Protein AF-A0A3D8T8I6-F1 (afdb_monomer_lite)

Secondary structure (DSSP, 8-state):
------------------THHHHHHHHHHHHHHHHHHHHHHT----HHHHHHHHHHHHHHHB-HHHHIIIIIHHHHHHHHHTTS---HHHHHHHHHHHHHHHHIIIIIIIIIIIS--SEE-HHHHHHHHHHHHTT-S--HHHHHHHHHHHHHHTTSTTSTT-GGG-HHIIIIIHHHBPP-TTTS-----HHHHH-HHHHHHHHTHHHHHHIIIIIHHHHHHHHHHS-HHHIIIIIIIIHHHHHHHHHHHHHTGGGTSSB-SS-SSSS--B-HHHHHHTTTTTBHHHHHHSTTSS-SS-STTS--HHHHHHHHHHHTTSEE------HHHHHHHHHHHHHHHHHHHHHHHHHHS-S-----S------PBPHHHHHHHHH---TTSPPP-EEEETTEEEE-TTTGGG-TT-HHHHHHHTTSB-HHHHTT-----------PPPP-------PPP----TTPPBEE---EEEEEETTEEEEE--S--HHHHHTTSSS------TT--------S--SS---

Sequence (519 aa):
MARTTTTTQSPPVNSTQPQSVAKQNQISLDASQGRRRRRRRRRSSNPIIHAISALFAILNSINYWNSFWVLAVPAFGFYLATSTPLLWPTAVFSVVYYFVTGLGITAGYHRLWAHRAYTATIPLRIYLAATSAGALQDSIRTWSSDHRAHHRFTDTLKDPYSVRKGLFYSHIGWLIFKQDASLKGRTSIADLDRDPVVMWQHNFYIPLALGMAYAFPALVAGAFWSDPLGGFIYAGILRVMLVQQATFCVNSLAHYLGAATFDDHRSPRDHVLTALLTLGEGYHNFHHEFPNDFRNAVDWWQYDPTKWAIQLWFWCGLVSEVKTFDQNVIERGRMQQEVKTLEGKERLLLGMQGGAVGSGAAAATETLWSWDEFQRATTLELATRPRRHLILVAGILYDVASFLAVHPGGESLLRSAVGKDATALFNGGLETTSHHPHSRPCPASKEAPAWPPLRAESGSAMRVTSVLVLGIEGPWLIVTLGADSAGARRILETFRVGVLRGGCEVEIWKEGYREEQSR

InterPro domains:
  IPR001199 Cytochrome b5-like heme/steroid binding domain [PF00173] (385-500)
  IPR001199 Cytochrome b5-like heme/steroid binding domain [PS50255] (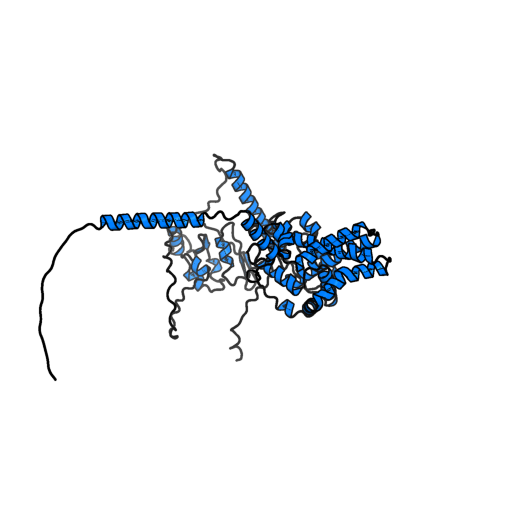366-439)
  IPR001199 Cytochrome b5-like heme/steroid binding domain [SM01117] (377-455)
  IPR005804 Fatty acid desaturase domain [PF00487] (88-309)
  IPR009160 Acyl-CoA desaturase, haem/steroid binding domain-containing [PIRSF000345] (14-515)
  IPR015876 Acyl-CoA desaturase [PR00075] (87-109)
  IPR015876 Acyl-CoA desaturase [PR00075] (110-130)
  IPR015876 Acyl-CoA desaturase [PR00075] (147-176)
  IPR015876 Acyl-CoA desaturase [PR00075] (205-223)
  IPR015876 Acyl-CoA desaturase [PR00075] (237-258)
  IPR015876 Acyl-CoA desaturase [PR00075] (280-294)
  IPR015876 Acyl-CoA desaturase [PTHR11351] (10-337)
  IPR015876 Acyl-CoA desaturase [cd03505] (88-323)
  IPR018506 Cytochrome b5, heme-binding site [PS00191] (403-410)
  IPR036400 Cytochrome b5-like heme/steroid binding domain superfamily [G3DSA:3.10.120.10] (361-448)
  IPR036400 Cytochrome b5-like heme/steroid binding domain superfamily [SSF55856] (368-434)

Radius of gyration: 34.55 Å; chains: 1; bounding box: 96×90×118 Å

Foldseek 3Di:
DDDDDDDDDDDDDDDDDDPPVVVVVVVVVVVVVVVVVVVVVPPPPPVVVVVVVVVVVVVVQFPVVLCCQQPVLLVVLVVVPVVADQDPVLQVLLVVLLVQLLLLCLQALAQCQLQVQWDFDPVVNLSSQLSVLLLVPAASLVSSFLVNQCLVQAQHQQRLQHCVVPQVSLLPVSSGGDDDPVSHDGDDRVVLVPDPSRVVCNVCSVVSNCCNQAVVQLCVCCVPPNRSVSSRSRSHRNSSNLSSNLQSCLSHVQQDDADLQQDDPGRGHADLVNCVSSQQSSLPNCCSFQVSQSHSPPDPPRGHVSSVVQVVCVVVVRIGPRDDDDPVVVVVSRVLVVVVVVVVVVVVVVVVVPDDDPPPPPPPCQPWDFLVNQLCLQPDPPVPDDRFQWAAAPLEIEGCVVVLPVPPVHNVLSSVRRSHHCNCVLLVDDPPPDPDDDDDDDDDDDDDDDDPPPPPPRPRTGGYWYKDFPDDDPNAGDTDTDDDDPRVVSNPPHDPHDDPTNSDDDPDDDDDPPDPPPD

Structure (mmCIF, N/CA/C/O backbone):
data_AF-A0A3D8T8I6-F1
#
_entry.id   AF-A0A3D8T8I6-F1
#
loop_
_atom_site.group_PDB
_atom_site.id
_atom_site.type_symbol
_atom_site.label_atom_id
_atom_site.label_alt_id
_atom_site.label_comp_id
_atom_site.label_asym_id
_atom_site.label_entity_id
_atom_site.label_seq_id
_atom_site.pdbx_PDB_ins_code
_atom_site.Cartn_x
_atom_site.Cartn_y
_atom_site.Cartn_z
_atom_site.occupancy
_atom_site.B_iso_or_equiv
_atom_site.auth_seq_id
_atom_site.auth_comp_id
_atom_site.auth_asym_id
_atom_site.auth_atom_id
_atom_site.pdbx_PDB_model_num
ATOM 1 N N . MET A 1 1 ? 48.242 14.360 88.359 1.00 40.28 1 MET A N 1
ATOM 2 C CA . MET A 1 1 ? 48.594 15.760 88.037 1.00 40.28 1 MET A CA 1
ATOM 3 C C . MET A 1 1 ? 47.315 16.577 88.038 1.00 40.28 1 MET A C 1
ATOM 5 O O . MET A 1 1 ? 46.392 16.243 87.312 1.00 40.28 1 MET A O 1
ATOM 9 N N . ALA A 1 2 ? 47.233 17.542 88.948 1.00 34.47 2 ALA A N 1
ATOM 10 C CA . ALA A 1 2 ? 46.045 18.326 89.269 1.00 34.47 2 ALA A CA 1
ATOM 11 C C . ALA A 1 2 ? 45.997 19.648 88.487 1.00 34.47 2 ALA A C 1
ATOM 13 O O . ALA A 1 2 ? 47.055 20.228 88.252 1.00 34.47 2 ALA A O 1
ATOM 14 N N . ARG A 1 3 ? 44.792 20.166 88.201 1.00 31.06 3 ARG A N 1
ATOM 15 C CA . ARG A 1 3 ? 44.321 21.490 88.669 1.00 31.06 3 ARG A CA 1
ATOM 16 C C . ARG A 1 3 ? 42.926 21.830 88.128 1.00 31.06 3 ARG A C 1
ATOM 18 O O . ARG A 1 3 ? 42.706 21.922 86.928 1.00 31.06 3 ARG A O 1
ATOM 25 N N . THR A 1 4 ? 42.021 22.058 89.068 1.00 38.38 4 THR A N 1
ATOM 26 C CA . THR A 1 4 ? 40.789 22.852 88.979 1.00 38.38 4 THR A CA 1
ATOM 27 C C . THR A 1 4 ? 41.097 24.349 88.912 1.00 38.38 4 THR A C 1
ATOM 29 O O . THR A 1 4 ? 41.974 24.795 89.648 1.00 38.38 4 THR A O 1
ATOM 32 N N . THR A 1 5 ? 40.301 25.125 88.166 1.00 34.34 5 THR A N 1
ATOM 33 C CA . THR A 1 5 ? 40.033 26.549 88.457 1.00 34.34 5 THR A CA 1
ATOM 34 C C . THR A 1 5 ? 38.671 27.006 87.920 1.00 34.34 5 THR A C 1
ATOM 36 O O . THR A 1 5 ? 38.161 26.505 86.923 1.00 34.34 5 THR A O 1
ATOM 39 N N . THR A 1 6 ? 38.120 27.951 88.669 1.00 32.12 6 THR A N 1
ATOM 40 C CA . THR A 1 6 ? 36.753 28.452 88.867 1.00 32.12 6 THR A CA 1
ATOM 41 C C . THR A 1 6 ? 36.301 29.602 87.940 1.00 32.12 6 THR A C 1
ATOM 43 O O . THR A 1 6 ? 37.110 30.438 87.560 1.00 32.12 6 THR A O 1
ATOM 46 N N . THR A 1 7 ? 34.984 29.628 87.668 1.00 35.06 7 THR A N 1
ATOM 47 C CA . THR A 1 7 ? 33.984 30.737 87.594 1.00 35.06 7 THR A CA 1
ATOM 48 C C . THR A 1 7 ? 34.314 32.142 87.049 1.00 35.06 7 THR A C 1
ATOM 50 O O . THR A 1 7 ? 35.260 32.773 87.501 1.00 35.06 7 THR A O 1
ATOM 53 N N . THR A 1 8 ? 33.388 32.730 86.259 1.00 31.36 8 THR A N 1
ATOM 54 C CA . THR A 1 8 ? 32.711 34.041 86.523 1.00 31.36 8 THR A CA 1
ATOM 55 C C . THR A 1 8 ? 31.649 34.413 85.458 1.00 31.36 8 THR A C 1
ATOM 57 O O . THR A 1 8 ? 31.780 34.070 84.288 1.00 31.36 8 THR A O 1
ATOM 60 N N . GLN A 1 9 ? 30.576 35.098 85.887 1.00 33.06 9 GLN A N 1
ATOM 61 C CA . GLN A 1 9 ? 29.439 35.634 85.104 1.00 33.06 9 GLN A CA 1
ATOM 62 C C . GLN A 1 9 ? 29.486 37.178 84.988 1.00 33.06 9 GLN A C 1
ATOM 64 O O . GLN A 1 9 ? 30.075 37.810 85.867 1.00 33.06 9 GLN A O 1
ATOM 69 N N . SER A 1 10 ? 28.703 37.732 84.030 1.00 28.83 10 SER A N 1
ATOM 70 C CA . SER A 1 10 ? 28.000 39.063 83.963 1.00 28.83 10 SER A CA 1
ATOM 71 C C . SER A 1 10 ? 28.462 39.998 82.816 1.00 28.83 10 SER A C 1
ATOM 73 O O . SER A 1 10 ? 29.632 39.896 82.456 1.00 28.83 10 SER A O 1
ATOM 75 N N . PRO A 1 11 ? 27.684 41.005 82.315 1.00 36.84 11 PRO A N 1
ATOM 76 C CA . PRO A 1 11 ? 26.223 41.291 82.296 1.00 36.84 11 PRO A CA 1
ATOM 77 C C . PRO A 1 11 ? 25.692 41.710 80.867 1.00 36.84 11 PRO A C 1
ATOM 79 O O . PRO A 1 11 ? 26.451 41.624 79.901 1.00 36.84 11 PRO A O 1
ATOM 82 N N . PRO A 1 12 ? 24.416 42.146 80.667 1.00 46.88 12 PRO A N 1
ATOM 83 C CA . PRO A 1 12 ? 23.836 42.419 79.339 1.00 46.88 12 PRO A CA 1
ATOM 84 C C . PRO A 1 12 ? 23.865 43.909 78.931 1.00 46.88 12 PRO A C 1
ATOM 86 O O . PRO A 1 12 ? 23.781 44.788 79.785 1.00 46.88 12 PRO A O 1
ATOM 89 N N . VAL A 1 13 ? 23.893 44.204 77.620 1.00 35.56 13 VAL A N 1
ATOM 90 C CA . VAL A 1 13 ? 23.642 45.553 77.064 1.00 35.56 13 VAL A CA 1
ATOM 91 C C . VAL A 1 13 ? 22.739 45.460 75.831 1.00 35.56 13 VAL A C 1
ATOM 93 O O . VAL A 1 13 ? 22.994 44.706 74.896 1.00 35.56 13 VAL A O 1
ATOM 96 N N . ASN A 1 14 ? 21.670 46.250 75.869 1.00 39.16 14 ASN A N 1
ATOM 97 C CA . ASN A 1 14 ? 20.649 46.426 74.846 1.00 39.16 14 ASN A CA 1
ATOM 98 C C . ASN A 1 14 ? 21.012 47.654 73.985 1.00 39.16 14 ASN A C 1
ATOM 100 O O . ASN A 1 14 ? 21.316 48.705 74.550 1.00 39.16 14 ASN A O 1
ATOM 104 N N . SER A 1 15 ? 20.951 47.571 72.652 1.00 35.56 15 SER A N 1
ATOM 105 C CA . SER A 1 15 ? 20.891 48.767 71.796 1.00 35.56 15 SER A CA 1
ATOM 106 C C . SER A 1 15 ? 20.096 48.515 70.510 1.00 35.56 15 SER A C 1
ATOM 108 O O . SER A 1 15 ? 20.325 47.590 69.733 1.00 35.56 15 SER A O 1
ATOM 110 N N . THR A 1 16 ? 19.083 49.351 70.333 1.00 40.75 16 THR A N 1
ATOM 111 C CA . THR A 1 16 ? 18.060 49.336 69.291 1.00 40.75 16 THR A CA 1
ATOM 112 C C . THR A 1 16 ? 18.470 50.151 68.055 1.00 40.75 16 THR A C 1
ATOM 114 O O . THR A 1 16 ? 18.638 51.359 68.165 1.00 40.75 16 THR A O 1
ATOM 117 N N . GLN A 1 17 ? 18.464 49.481 66.888 1.00 44.31 17 GLN A N 1
ATOM 118 C CA . GLN A 1 17 ? 18.209 49.972 65.509 1.00 44.31 17 GLN A CA 1
ATOM 119 C C . GLN A 1 17 ? 19.208 50.936 64.800 1.00 44.31 17 GLN A C 1
ATOM 121 O O . GLN A 1 17 ? 19.934 51.659 65.468 1.00 44.31 17 GLN A O 1
ATOM 126 N N . PRO A 1 18 ? 19.248 50.973 63.433 1.00 48.03 18 PRO A N 1
ATOM 127 C CA . PRO A 1 18 ? 18.190 50.539 62.509 1.00 48.03 18 PRO A CA 1
ATOM 128 C C . PRO A 1 18 ? 18.607 49.562 61.391 1.00 48.03 18 PRO A C 1
ATOM 130 O O . PRO A 1 18 ? 19.446 49.832 60.535 1.00 48.03 18 PRO A O 1
ATOM 133 N N . GLN A 1 19 ? 17.861 48.458 61.305 1.00 48.19 19 GLN A N 1
ATOM 134 C CA . GLN A 1 19 ? 17.847 47.501 60.190 1.00 48.19 19 GLN A CA 1
ATOM 135 C C . GLN A 1 19 ? 17.279 48.079 58.867 1.00 48.19 19 GLN A C 1
ATOM 137 O O . GLN A 1 19 ? 17.161 47.350 57.880 1.00 48.19 19 GLN A O 1
ATOM 142 N N . SER A 1 20 ? 16.905 49.365 58.813 1.00 48.91 20 SER A N 1
ATOM 143 C CA . SER A 1 20 ? 16.263 49.972 57.636 1.00 48.91 20 SER A CA 1
ATOM 144 C C . SER A 1 20 ? 17.251 50.269 56.503 1.00 48.91 20 SER A C 1
ATOM 146 O O . SER A 1 20 ? 16.959 49.964 55.349 1.00 48.91 20 SER A O 1
ATOM 148 N N . VAL A 1 21 ? 18.455 50.761 56.817 1.00 53.03 21 VAL A N 1
ATOM 149 C CA . VAL A 1 21 ? 19.464 51.136 55.805 1.00 53.03 21 VAL A CA 1
ATOM 150 C C . VAL A 1 21 ? 20.045 49.901 55.105 1.00 53.03 21 VAL A C 1
ATOM 152 O O . VAL A 1 21 ? 20.231 49.895 53.888 1.00 53.03 21 VAL A O 1
ATOM 155 N N . ALA A 1 22 ? 20.251 48.810 55.851 1.00 52.19 22 ALA A N 1
ATOM 156 C CA . ALA A 1 22 ? 20.720 47.539 55.298 1.00 52.19 22 ALA A CA 1
ATOM 157 C C . ALA A 1 22 ? 19.695 46.919 54.331 1.00 52.19 22 ALA A C 1
ATOM 159 O O . ALA A 1 22 ? 20.060 46.490 53.237 1.00 52.19 22 ALA A O 1
ATOM 160 N N . LYS A 1 23 ? 18.397 46.957 54.674 1.00 53.53 23 LYS A N 1
ATOM 161 C CA . LYS A 1 23 ? 17.322 46.492 53.779 1.00 53.53 23 LYS A CA 1
ATOM 162 C C . LYS A 1 23 ? 17.248 47.309 52.488 1.00 53.53 23 LYS A C 1
ATOM 164 O O . LYS A 1 23 ? 17.035 46.739 51.421 1.00 53.53 23 LYS A O 1
ATOM 169 N N . GLN A 1 24 ? 17.456 48.621 52.560 1.00 52.88 24 GLN A N 1
ATOM 170 C CA . GLN A 1 24 ? 17.339 49.504 51.397 1.00 52.88 24 GLN A CA 1
ATOM 171 C C . GLN A 1 24 ? 18.499 49.327 50.402 1.00 52.88 24 GLN A C 1
ATOM 173 O O . GLN A 1 24 ? 18.279 49.338 49.188 1.00 52.88 24 GLN A O 1
ATOM 178 N N . ASN A 1 25 ? 19.709 49.053 50.900 1.00 53.03 25 ASN A N 1
ATOM 179 C CA . ASN A 1 25 ? 20.867 48.717 50.066 1.00 53.03 25 ASN A CA 1
ATOM 180 C C . ASN A 1 25 ? 20.773 47.312 49.442 1.00 53.03 25 ASN A C 1
ATOM 182 O O . ASN A 1 25 ? 21.217 47.112 48.312 1.00 53.03 25 ASN A O 1
ATOM 186 N N . GLN A 1 26 ? 20.145 46.348 50.124 1.00 54.44 26 GLN A N 1
ATOM 187 C CA . GLN A 1 26 ? 19.911 45.010 49.567 1.00 54.44 26 GLN A CA 1
ATOM 188 C C . GLN A 1 26 ? 18.931 45.054 48.378 1.00 54.44 26 GLN A C 1
ATOM 190 O O . GLN A 1 26 ? 19.182 44.459 47.330 1.00 54.44 26 GLN A O 1
ATOM 195 N N . ILE A 1 27 ? 17.844 45.826 48.509 1.00 58.34 27 ILE A N 1
ATOM 196 C CA . ILE A 1 27 ? 16.801 45.962 47.478 1.00 58.34 27 ILE A CA 1
ATOM 197 C C . ILE A 1 27 ? 17.345 46.643 46.209 1.00 58.34 27 ILE A C 1
ATOM 199 O O . ILE A 1 27 ? 16.988 46.259 45.091 1.00 58.34 27 ILE A O 1
ATOM 203 N N . SER A 1 28 ? 18.234 47.632 46.346 1.00 58.03 28 SER A N 1
ATOM 204 C CA . SER A 1 28 ? 18.832 48.328 45.198 1.00 58.03 28 SER A CA 1
ATOM 205 C C . SER A 1 28 ? 19.835 47.448 44.434 1.00 58.03 28 SER A C 1
ATOM 207 O O . SER A 1 28 ? 19.855 47.458 43.195 1.00 58.03 28 SER A O 1
ATOM 209 N N . LEU A 1 29 ? 20.601 46.615 45.146 1.00 58.72 29 LEU A N 1
ATOM 210 C CA . LEU A 1 29 ? 21.497 45.617 44.560 1.00 58.72 29 LEU A CA 1
ATOM 211 C C . LEU A 1 29 ? 20.718 44.536 43.798 1.00 58.72 29 LEU A C 1
ATOM 213 O O . LEU A 1 29 ? 21.044 44.282 42.633 1.00 58.72 29 LEU A O 1
ATOM 217 N N . ASP A 1 30 ? 19.645 43.990 44.371 1.00 60.34 30 ASP A N 1
ATOM 218 C CA . ASP A 1 30 ? 18.788 43.000 43.701 1.00 60.34 30 ASP A CA 1
ATOM 219 C C . ASP A 1 30 ? 18.071 43.576 42.472 1.00 60.34 30 ASP A C 1
ATOM 221 O O . ASP A 1 30 ? 17.995 42.929 41.421 1.00 60.34 30 ASP A O 1
ATOM 225 N N . ALA A 1 31 ? 17.630 44.836 42.530 1.00 61.06 31 ALA A N 1
ATOM 226 C CA . ALA A 1 31 ? 17.058 45.526 41.375 1.00 61.06 31 ALA A CA 1
ATOM 227 C C . ALA A 1 31 ? 18.090 45.730 40.246 1.00 61.06 31 ALA A C 1
ATOM 229 O O . ALA A 1 31 ? 17.765 45.588 39.059 1.00 61.06 31 ALA A O 1
ATOM 230 N N . SER A 1 32 ? 19.352 46.016 40.588 1.00 58.69 32 SER A N 1
ATOM 231 C CA . SER A 1 32 ? 20.445 46.179 39.619 1.00 58.69 32 SER A CA 1
ATOM 232 C C . SER A 1 32 ? 20.858 44.847 38.970 1.00 58.69 32 SER A C 1
ATOM 234 O O . SER A 1 32 ? 21.059 44.779 37.749 1.00 58.69 32 SER A O 1
ATOM 236 N N . GLN A 1 33 ? 20.891 43.760 39.749 1.00 58.41 33 GLN A N 1
ATOM 237 C CA . GLN A 1 33 ? 21.169 42.408 39.267 1.00 58.41 33 GLN A CA 1
ATOM 238 C C . GLN A 1 33 ? 20.006 41.860 38.431 1.00 58.41 33 GLN A C 1
ATOM 240 O O . GLN A 1 33 ? 20.235 41.266 37.373 1.00 58.41 33 GLN A O 1
ATOM 245 N N . GLY A 1 34 ? 18.761 42.145 38.820 1.00 56.84 34 GLY A N 1
ATOM 246 C CA . GLY A 1 34 ? 17.554 41.849 38.048 1.00 56.84 34 GLY A CA 1
ATOM 247 C C . GLY A 1 34 ? 17.509 42.595 36.710 1.00 56.84 34 GLY A C 1
ATOM 248 O O . GLY A 1 34 ? 17.195 41.998 35.677 1.00 56.84 34 GLY A O 1
ATOM 249 N N . ARG A 1 35 ? 17.918 43.874 36.678 1.00 57.19 35 ARG A N 1
ATOM 250 C CA . ARG A 1 35 ? 18.072 44.652 35.432 1.00 57.19 35 ARG A CA 1
ATOM 251 C C . ARG A 1 35 ? 19.208 44.129 34.550 1.00 57.19 35 ARG A C 1
ATOM 253 O O . ARG A 1 35 ? 19.023 44.054 33.336 1.00 57.19 35 ARG A O 1
ATOM 260 N N . ARG A 1 36 ? 20.343 43.700 35.119 1.00 55.16 36 ARG A N 1
ATOM 261 C CA . ARG A 1 36 ? 21.435 43.041 34.370 1.00 55.16 36 ARG A CA 1
ATOM 262 C C . ARG A 1 36 ? 21.017 41.674 33.813 1.00 55.16 36 ARG A C 1
ATOM 264 O O . ARG A 1 36 ? 21.312 41.389 32.654 1.00 55.16 36 ARG A O 1
ATOM 271 N N . ARG A 1 37 ? 20.267 40.864 34.572 1.00 54.06 37 ARG A N 1
ATOM 272 C CA . ARG A 1 37 ? 19.689 39.585 34.109 1.00 54.06 37 ARG A CA 1
ATOM 273 C C . ARG A 1 37 ? 18.637 39.789 33.011 1.00 54.06 37 ARG A C 1
ATOM 275 O O . ARG A 1 37 ? 18.672 39.081 32.006 1.00 54.06 37 ARG A O 1
ATOM 282 N N . ARG A 1 38 ? 17.769 40.804 33.130 1.00 51.03 38 ARG A N 1
ATOM 283 C CA . ARG A 1 38 ? 16.817 41.197 32.070 1.00 51.03 38 ARG A CA 1
ATOM 284 C C . ARG A 1 38 ? 17.514 41.751 30.821 1.00 51.03 38 ARG A C 1
ATOM 286 O O . ARG A 1 38 ? 17.100 41.414 29.717 1.00 51.03 38 ARG A O 1
ATOM 293 N N . ARG A 1 39 ? 18.603 42.521 30.959 1.00 49.53 39 ARG A N 1
ATOM 294 C CA . ARG A 1 39 ? 19.440 42.964 29.823 1.00 49.53 39 ARG A CA 1
ATOM 295 C C . ARG A 1 39 ? 20.178 41.804 29.144 1.00 49.53 39 ARG A C 1
ATOM 297 O O . ARG A 1 39 ? 20.254 41.796 27.924 1.00 49.53 39 ARG A O 1
ATOM 304 N N . ARG A 1 40 ? 20.646 40.794 29.892 1.00 49.00 40 ARG A N 1
ATOM 305 C CA . ARG A 1 40 ? 21.247 39.569 29.319 1.00 49.00 40 ARG A CA 1
ATOM 306 C C . ARG A 1 40 ? 20.234 38.695 28.569 1.00 49.00 40 ARG A C 1
ATOM 308 O O . ARG A 1 40 ? 20.597 38.129 27.547 1.00 49.00 40 ARG A O 1
ATOM 315 N N . ARG A 1 41 ? 18.975 38.624 29.024 1.00 49.16 41 ARG A N 1
ATOM 316 C CA . ARG A 1 41 ? 17.875 37.946 28.299 1.00 49.16 41 ARG A CA 1
ATOM 317 C C . ARG A 1 41 ? 17.360 38.725 27.081 1.00 49.16 41 ARG A C 1
ATOM 319 O O . ARG A 1 41 ? 16.771 38.123 26.198 1.00 49.16 41 ARG A O 1
ATOM 326 N N . ARG A 1 42 ? 17.625 40.034 27.003 1.00 46.72 42 ARG A N 1
ATOM 327 C CA . ARG A 1 42 ? 17.423 40.883 25.814 1.00 46.72 42 ARG A CA 1
ATOM 328 C C . ARG A 1 42 ? 18.682 40.982 24.937 1.00 46.72 42 ARG A C 1
ATOM 330 O O . ARG A 1 42 ? 18.867 41.975 24.236 1.00 46.72 42 ARG A O 1
ATOM 337 N N . ARG A 1 43 ? 19.565 39.974 24.946 1.00 54.09 43 ARG A N 1
ATOM 338 C CA . ARG A 1 43 ? 20.483 39.791 23.815 1.00 54.09 43 ARG A CA 1
ATOM 339 C C . ARG A 1 43 ? 19.605 39.436 22.623 1.00 54.09 43 ARG A C 1
ATOM 341 O O . ARG A 1 43 ? 19.065 38.339 22.584 1.00 54.09 43 ARG A O 1
ATOM 348 N N . SER A 1 44 ? 19.426 40.415 21.737 1.00 53.22 44 SER A N 1
ATOM 349 C CA . SER A 1 44 ? 18.961 40.255 20.361 1.00 53.22 44 SER A CA 1
ATOM 350 C C . SER A 1 44 ? 19.489 38.929 19.821 1.00 53.22 44 SER A C 1
ATOM 352 O O . SER A 1 44 ? 20.674 38.790 19.513 1.00 53.22 44 SER A O 1
ATOM 354 N N . SER A 1 45 ? 18.640 37.909 19.832 1.00 65.06 45 SER A N 1
ATOM 355 C CA . SER A 1 45 ? 18.953 36.661 19.176 1.00 65.06 45 SER A CA 1
ATOM 356 C C . SER A 1 45 ? 18.792 36.956 17.699 1.00 65.06 45 SER A C 1
ATOM 358 O O . SER A 1 45 ? 17.668 37.148 17.235 1.00 65.06 45 SER A O 1
ATOM 360 N N . ASN A 1 46 ? 19.924 37.129 17.019 1.00 79.06 46 ASN A N 1
ATOM 361 C CA . ASN A 1 46 ? 19.965 37.553 15.631 1.00 79.06 46 ASN A CA 1
ATOM 362 C C . ASN A 1 46 ? 19.005 36.660 14.820 1.00 79.06 46 ASN A C 1
ATOM 364 O O . ASN A 1 46 ? 19.201 35.441 14.818 1.00 79.06 46 ASN A O 1
ATOM 368 N N . PRO A 1 47 ? 17.959 37.217 14.182 1.00 83.94 47 PRO A N 1
ATOM 369 C CA . PRO A 1 47 ? 16.966 36.425 13.458 1.00 83.94 47 PRO A CA 1
ATOM 370 C C . PRO A 1 47 ? 17.614 35.555 12.376 1.00 83.94 47 PRO A C 1
ATOM 372 O O . PRO A 1 47 ? 17.136 34.458 12.109 1.00 83.94 47 PRO A O 1
ATOM 375 N N . ILE A 1 48 ? 18.761 35.986 11.840 1.00 83.88 48 ILE A N 1
ATOM 376 C CA . ILE A 1 48 ? 19.573 35.212 10.898 1.00 83.88 48 ILE A CA 1
ATOM 377 C C . ILE A 1 48 ? 20.127 33.941 11.559 1.00 83.88 48 ILE A C 1
ATOM 379 O O . ILE A 1 48 ? 20.056 32.870 10.971 1.00 83.88 48 ILE A O 1
ATOM 383 N N . ILE A 1 49 ? 20.623 34.018 12.799 1.00 84.19 49 ILE A N 1
ATOM 384 C CA . ILE A 1 49 ? 21.140 32.844 13.527 1.00 84.19 49 ILE A CA 1
ATOM 385 C C . ILE A 1 49 ? 20.010 31.847 13.811 1.00 84.19 49 ILE A C 1
ATOM 387 O O . ILE A 1 49 ? 20.220 30.641 13.693 1.00 84.19 49 ILE A O 1
ATOM 391 N N . HIS A 1 50 ? 18.807 32.328 14.137 1.00 84.12 50 HIS A N 1
ATOM 392 C CA . HIS A 1 50 ? 17.631 31.467 14.304 1.00 84.12 50 HIS A CA 1
ATOM 393 C C . HIS A 1 50 ? 17.196 30.816 12.998 1.00 84.12 50 HIS A C 1
ATOM 395 O O . HIS A 1 50 ? 16.956 29.615 12.985 1.00 84.12 50 HIS A O 1
ATOM 401 N N . ALA A 1 51 ? 17.146 31.575 11.902 1.00 84.75 51 ALA A N 1
ATOM 402 C CA . ALA A 1 51 ? 16.812 31.045 10.583 1.00 84.75 51 ALA A CA 1
ATOM 403 C C . ALA A 1 51 ? 17.823 29.981 10.130 1.00 84.75 51 ALA A C 1
ATOM 405 O O . ALA A 1 51 ? 17.428 28.909 9.682 1.00 84.75 51 ALA A O 1
ATOM 406 N N . ILE A 1 52 ? 19.121 30.234 10.326 1.00 88.75 52 ILE A N 1
ATOM 407 C CA . ILE A 1 52 ? 20.189 29.269 10.043 1.00 88.75 52 ILE A CA 1
ATOM 408 C C . ILE A 1 52 ? 20.034 28.026 10.927 1.00 88.75 52 ILE A C 1
ATOM 410 O O . ILE A 1 52 ? 20.084 26.910 10.421 1.00 88.75 52 ILE A O 1
ATOM 414 N N . SER A 1 53 ? 19.793 28.193 12.230 1.00 89.00 53 SER A N 1
ATOM 415 C CA . SER A 1 53 ? 19.623 27.067 13.160 1.00 89.00 53 SER A CA 1
ATOM 416 C C . SER A 1 53 ? 18.384 26.229 12.834 1.00 89.00 53 SER A C 1
ATOM 418 O O . SER A 1 53 ? 18.440 25.003 12.884 1.00 89.00 53 SER A O 1
ATOM 420 N N . ALA A 1 54 ? 17.280 26.878 12.454 1.00 87.00 54 ALA A N 1
ATOM 421 C CA . ALA A 1 54 ? 16.064 26.217 11.999 1.00 87.00 54 ALA A CA 1
ATOM 422 C C . ALA A 1 54 ? 16.301 25.453 10.690 1.00 87.00 54 ALA A C 1
ATOM 424 O O . ALA A 1 54 ? 15.898 24.299 10.579 1.00 87.00 54 ALA A O 1
ATOM 425 N N . LEU A 1 55 ? 17.017 26.050 9.731 1.00 89.62 55 LEU A N 1
ATOM 426 C CA . LEU A 1 55 ? 17.394 25.383 8.486 1.00 89.62 55 LEU A CA 1
ATOM 427 C C . LEU A 1 55 ? 18.278 24.158 8.754 1.00 89.62 55 LEU A C 1
ATOM 429 O O . LEU A 1 55 ? 17.986 23.080 8.246 1.00 89.62 55 LEU A O 1
ATOM 433 N N . PHE A 1 56 ? 19.307 24.283 9.597 1.00 91.88 56 PHE A N 1
ATOM 434 C CA . PHE A 1 56 ? 20.144 23.149 10.000 1.00 91.88 56 PHE A CA 1
ATOM 435 C C . PHE A 1 56 ? 19.334 22.048 10.691 1.00 91.88 56 PHE A C 1
ATOM 437 O O . PHE A 1 56 ? 19.547 20.871 10.410 1.00 91.88 56 PHE A O 1
ATOM 444 N N . ALA A 1 57 ? 18.388 22.405 11.564 1.00 89.50 57 ALA A N 1
ATOM 445 C CA . ALA A 1 57 ? 17.511 21.434 12.213 1.00 89.50 57 ALA A CA 1
ATOM 446 C C . ALA A 1 57 ? 16.637 20.685 11.192 1.00 89.50 57 ALA A C 1
ATOM 448 O O . ALA A 1 57 ? 16.552 19.458 11.248 1.00 89.50 57 ALA A O 1
ATOM 449 N N . ILE A 1 58 ? 16.056 21.400 10.222 1.00 89.56 58 ILE A N 1
ATOM 450 C CA . ILE A 1 58 ? 15.273 20.801 9.135 1.00 89.56 58 ILE A CA 1
ATOM 451 C C . ILE A 1 58 ? 16.155 19.864 8.305 1.00 89.56 58 ILE A C 1
ATOM 453 O O . ILE A 1 58 ? 15.813 18.695 8.155 1.00 89.56 58 ILE A O 1
ATOM 457 N N . LEU A 1 59 ? 17.317 20.321 7.835 1.00 91.81 59 LEU A N 1
ATOM 458 C CA . LEU A 1 59 ? 18.232 19.508 7.026 1.00 91.81 59 LEU A CA 1
ATOM 459 C C . LEU A 1 59 ? 18.715 18.253 7.766 1.00 91.81 59 LEU A C 1
ATOM 461 O O . LEU A 1 59 ? 18.831 17.186 7.165 1.00 91.81 59 LEU A O 1
ATOM 465 N N . ASN A 1 60 ? 18.952 18.345 9.075 1.00 93.44 60 ASN A N 1
ATOM 466 C CA . ASN A 1 60 ? 19.341 17.195 9.891 1.00 93.44 60 ASN A CA 1
ATOM 467 C C . ASN A 1 60 ? 18.187 16.209 10.125 1.00 93.44 60 ASN A C 1
ATOM 469 O O . ASN A 1 60 ? 18.438 15.012 10.317 1.00 93.44 60 ASN A O 1
ATOM 473 N N . SER A 1 61 ? 16.941 16.690 10.088 1.00 92.94 61 SER A N 1
ATOM 474 C CA . SER A 1 61 ? 15.742 15.860 10.221 1.00 92.94 61 SER A CA 1
ATOM 475 C C . SER A 1 61 ? 15.428 15.040 8.967 1.00 92.94 61 SER A C 1
ATOM 477 O O . SER A 1 61 ? 14.679 14.074 9.064 1.00 92.94 61 SER A O 1
ATOM 479 N N . ILE A 1 62 ? 16.012 15.365 7.809 1.00 95.88 62 ILE A N 1
ATOM 480 C CA . ILE A 1 62 ? 15.745 14.656 6.552 1.00 95.88 62 ILE A CA 1
ATOM 481 C C . ILE A 1 62 ? 16.405 13.270 6.558 1.00 95.88 62 ILE A C 1
ATOM 483 O O . ILE A 1 62 ? 17.588 13.098 6.867 1.00 95.88 62 ILE A O 1
ATOM 487 N N . ASN A 1 63 ? 15.629 12.262 6.179 1.00 95.94 63 ASN A N 1
ATOM 488 C CA . ASN A 1 63 ? 16.093 10.945 5.787 1.00 95.94 63 ASN A CA 1
ATOM 489 C C . ASN A 1 63 ? 16.466 10.976 4.298 1.00 95.94 63 ASN A C 1
ATOM 491 O O . ASN A 1 63 ? 15.626 10.763 3.421 1.00 95.94 63 ASN A O 1
ATOM 495 N N . TYR A 1 64 ? 17.737 11.263 4.015 1.00 95.44 64 TYR A N 1
ATOM 496 C CA . TYR A 1 64 ? 18.243 11.403 2.646 1.00 95.44 64 TYR A CA 1
ATOM 497 C C . TYR A 1 64 ? 18.112 10.122 1.820 1.00 95.44 64 TYR A C 1
ATOM 499 O O . TYR A 1 64 ? 17.866 10.208 0.621 1.00 95.44 64 TYR A O 1
ATOM 507 N N . TRP A 1 65 ? 18.224 8.949 2.450 1.00 94.19 65 TRP A N 1
ATOM 508 C CA . TRP A 1 65 ? 18.091 7.669 1.755 1.00 94.19 65 TRP A CA 1
ATOM 509 C C . TRP A 1 65 ? 16.678 7.482 1.203 1.00 94.19 65 TRP A C 1
ATOM 511 O O . TRP A 1 65 ? 16.498 7.294 0.003 1.00 94.19 65 TRP A O 1
ATOM 521 N N . ASN A 1 66 ? 15.664 7.623 2.057 1.00 94.56 66 ASN A N 1
ATOM 522 C CA . ASN A 1 66 ? 14.273 7.517 1.622 1.00 94.56 66 ASN A CA 1
ATOM 523 C C . ASN A 1 66 ? 13.911 8.642 0.648 1.00 94.56 66 ASN A C 1
ATOM 525 O O . ASN A 1 66 ? 13.273 8.389 -0.370 1.00 94.56 66 ASN A O 1
ATOM 529 N N . SER A 1 67 ? 14.371 9.868 0.922 1.00 95.50 67 SER A N 1
ATOM 530 C CA . SER A 1 67 ? 14.121 11.035 0.067 1.00 95.50 67 SER A CA 1
ATOM 531 C C . SER A 1 67 ? 14.682 10.851 -1.345 1.00 95.50 67 SER A C 1
ATOM 533 O O . SER A 1 67 ? 14.032 11.231 -2.314 1.00 95.50 67 SER A O 1
ATOM 535 N N . PHE A 1 68 ? 15.859 10.233 -1.486 1.00 95.50 68 PHE A N 1
ATOM 536 C CA . PHE A 1 68 ? 16.430 9.904 -2.790 1.00 95.50 68 PHE A CA 1
ATOM 537 C C . PHE A 1 68 ? 15.494 8.992 -3.596 1.00 95.50 68 PHE A C 1
ATOM 539 O O . PHE A 1 68 ? 15.162 9.305 -4.739 1.00 95.50 68 PHE A O 1
ATOM 546 N N . TRP A 1 69 ? 15.006 7.909 -2.988 1.00 94.75 69 TRP A N 1
ATOM 547 C CA . TRP A 1 69 ? 14.144 6.948 -3.677 1.00 94.75 69 TRP A CA 1
ATOM 548 C C . TRP A 1 69 ? 12.754 7.496 -4.012 1.00 94.75 69 TRP A C 1
ATOM 550 O O . TRP A 1 69 ? 12.250 7.207 -5.092 1.00 94.75 69 TRP A O 1
ATOM 560 N N . VAL A 1 70 ? 12.141 8.299 -3.135 1.00 95.81 70 VAL A N 1
ATOM 561 C CA . VAL A 1 70 ? 10.759 8.782 -3.341 1.00 95.81 70 VAL A CA 1
ATOM 562 C C . VAL A 1 70 ? 10.663 10.124 -4.070 1.00 95.81 70 VAL A C 1
ATOM 564 O O . VAL A 1 70 ? 9.590 10.458 -4.563 1.00 95.81 70 VAL A O 1
ATOM 567 N N . LEU A 1 71 ? 11.756 10.896 -4.158 1.00 96.44 71 LEU A N 1
ATOM 568 C CA . LEU A 1 71 ? 11.780 12.199 -4.844 1.00 96.44 71 LEU A CA 1
ATOM 569 C C . LEU A 1 71 ? 12.759 12.226 -6.021 1.00 96.44 71 LEU A C 1
ATOM 571 O O . LEU A 1 71 ? 12.364 12.548 -7.141 1.00 96.44 71 LEU A O 1
ATOM 575 N N . ALA A 1 72 ? 14.032 11.891 -5.789 1.00 97.06 72 ALA A N 1
ATOM 576 C CA . ALA A 1 72 ? 15.073 12.066 -6.803 1.00 97.06 72 ALA A CA 1
ATOM 577 C C . ALA A 1 72 ? 14.937 11.064 -7.959 1.00 97.06 72 ALA A C 1
ATOM 579 O O . ALA A 1 72 ? 15.041 11.457 -9.119 1.00 97.06 72 ALA A O 1
ATOM 580 N N . VAL A 1 73 ? 14.653 9.791 -7.662 1.00 97.69 73 VAL A N 1
ATOM 581 C CA . VAL A 1 73 ? 14.471 8.757 -8.695 1.00 97.69 73 VAL A CA 1
ATOM 582 C C . VAL A 1 73 ? 13.270 9.062 -9.605 1.00 97.69 73 VAL A C 1
ATOM 584 O O . VAL A 1 73 ? 13.460 9.067 -10.822 1.00 97.69 73 VAL A O 1
ATOM 587 N N . PRO A 1 74 ? 12.072 9.412 -9.094 1.00 97.69 74 PRO A N 1
ATOM 588 C CA . PRO A 1 74 ? 10.973 9.846 -9.954 1.00 97.69 74 PRO A CA 1
ATOM 589 C C . PRO A 1 74 ? 11.280 11.100 -10.775 1.00 97.69 74 PRO A C 1
ATOM 591 O O . PRO A 1 74 ? 10.966 11.133 -11.963 1.00 97.69 74 PRO A O 1
ATOM 594 N N . ALA A 1 75 ? 11.927 12.111 -10.181 1.00 98.19 75 ALA A N 1
ATOM 595 C CA . ALA A 1 75 ? 12.329 13.319 -10.904 1.00 98.19 75 ALA A CA 1
ATOM 596 C C . ALA A 1 75 ? 13.281 12.991 -12.067 1.00 98.19 75 ALA A C 1
ATOM 598 O O . ALA A 1 75 ? 13.128 13.518 -13.169 1.00 98.19 75 ALA A O 1
ATOM 599 N N . PHE A 1 76 ? 14.215 12.064 -11.846 1.00 97.94 76 PHE A N 1
ATOM 600 C CA . PHE A 1 76 ? 15.089 11.551 -12.894 1.00 97.94 76 PHE A CA 1
ATOM 601 C C . PHE A 1 76 ? 14.313 10.775 -13.968 1.00 97.94 76 PHE A C 1
ATOM 603 O O . PHE A 1 76 ? 14.570 10.960 -15.154 1.00 97.94 76 PHE A O 1
ATOM 610 N N . GLY A 1 77 ? 13.312 9.977 -13.586 1.00 98.06 77 GLY A N 1
ATOM 611 C CA . GLY A 1 77 ? 12.407 9.314 -14.529 1.00 98.06 77 GLY A CA 1
ATOM 612 C C . GLY A 1 77 ? 11.664 10.295 -15.438 1.00 98.06 77 GLY A C 1
ATOM 613 O O . GLY A 1 77 ? 11.637 10.099 -16.651 1.00 98.06 77 GLY A O 1
ATOM 614 N N . PHE A 1 78 ? 11.122 11.384 -14.880 1.00 98.31 78 PHE A N 1
ATOM 615 C CA . PHE A 1 78 ? 10.487 12.444 -15.671 1.00 98.31 78 PHE A CA 1
ATOM 616 C C . PHE A 1 78 ? 11.473 13.127 -16.618 1.00 98.31 78 PHE A C 1
ATOM 618 O O . PHE A 1 78 ? 11.140 13.355 -17.778 1.00 98.31 78 PHE A O 1
ATOM 625 N N . TYR A 1 79 ? 12.692 13.411 -16.151 1.00 98.31 79 TYR A N 1
ATOM 626 C CA . TYR A 1 79 ? 13.749 13.958 -16.999 1.00 98.31 79 TYR A CA 1
ATOM 627 C C . TYR A 1 79 ? 14.058 13.032 -18.186 1.00 98.31 79 TYR A C 1
ATOM 629 O O . TYR A 1 79 ? 14.034 13.482 -19.330 1.00 98.31 79 TYR A O 1
ATOM 637 N N . LEU A 1 80 ? 14.261 11.732 -17.949 1.00 98.12 80 LEU A N 1
ATOM 638 C CA . LEU A 1 80 ? 14.524 10.761 -19.018 1.00 98.12 80 LEU A CA 1
ATOM 639 C C . LEU A 1 80 ? 13.345 10.610 -19.993 1.00 98.12 80 LEU A C 1
ATOM 641 O O . LEU A 1 80 ? 13.555 10.440 -21.197 1.00 98.12 80 LEU A O 1
ATOM 645 N N . ALA A 1 81 ? 12.111 10.718 -19.496 1.00 97.75 81 ALA A N 1
ATOM 646 C CA . ALA A 1 81 ? 10.901 10.654 -20.313 1.00 97.75 81 ALA A CA 1
ATOM 647 C C . ALA A 1 81 ? 10.767 11.825 -21.303 1.00 97.75 81 ALA A C 1
ATOM 649 O O . ALA A 1 81 ? 10.034 11.701 -22.278 1.00 97.75 81 ALA A O 1
ATOM 650 N N . THR A 1 82 ? 11.482 12.943 -21.109 1.00 97.50 82 THR A N 1
ATOM 651 C CA . THR A 1 82 ? 11.489 14.050 -22.089 1.00 97.50 82 THR A CA 1
ATOM 652 C C . THR A 1 82 ? 12.196 13.692 -23.395 1.00 97.50 82 THR A C 1
ATOM 654 O O . THR A 1 82 ? 11.911 14.288 -24.429 1.00 97.50 82 THR A O 1
ATOM 657 N N . SER A 1 83 ? 13.125 12.732 -23.346 1.00 96.88 83 SER A N 1
ATOM 658 C CA . SER A 1 83 ? 13.983 12.342 -24.474 1.00 96.88 83 SER A CA 1
ATOM 659 C C . SER A 1 83 ? 13.772 10.892 -24.917 1.00 96.88 83 SER A C 1
ATOM 661 O O . SER A 1 83 ? 14.394 10.449 -25.879 1.00 96.88 83 SER A O 1
ATOM 663 N N . THR A 1 84 ? 12.903 10.147 -24.231 1.00 97.31 84 THR A N 1
ATOM 664 C CA . THR A 1 84 ? 12.556 8.762 -24.571 1.00 97.31 84 THR A CA 1
ATOM 665 C C . THR A 1 84 ? 11.106 8.734 -25.043 1.00 97.31 84 THR A C 1
ATOM 667 O O . THR A 1 84 ? 10.249 9.200 -24.303 1.00 97.31 84 THR A O 1
ATOM 670 N N . PRO A 1 85 ? 10.785 8.232 -26.244 1.00 96.75 85 PRO A N 1
ATOM 671 C CA . PRO A 1 85 ? 9.400 8.130 -26.687 1.00 96.75 85 PRO A CA 1
ATOM 672 C C . PRO A 1 85 ? 8.661 7.009 -25.943 1.00 96.75 85 PRO A C 1
ATOM 674 O O . PRO A 1 85 ? 9.198 5.922 -25.740 1.00 96.75 85 PRO A O 1
ATOM 677 N N . LEU A 1 86 ? 7.396 7.247 -25.588 1.00 97.88 86 LEU A N 1
ATOM 678 C CA . LEU A 1 86 ? 6.520 6.214 -25.038 1.00 97.88 86 LEU A CA 1
ATOM 679 C C . LEU A 1 86 ? 5.919 5.380 -26.174 1.00 97.88 86 LEU A C 1
ATOM 681 O O . LEU A 1 86 ? 4.977 5.816 -26.839 1.00 97.88 86 LEU A O 1
ATOM 685 N N . LEU A 1 87 ? 6.435 4.169 -26.382 1.00 98.38 87 LEU A N 1
ATOM 686 C CA . LEU A 1 87 ? 5.823 3.226 -27.317 1.00 98.38 87 LEU A CA 1
ATOM 687 C C . LEU A 1 87 ? 4.505 2.677 -26.759 1.00 98.38 87 LEU A C 1
ATOM 689 O O . LEU A 1 87 ? 4.367 2.433 -25.559 1.00 98.38 87 LEU A O 1
ATOM 693 N N . TRP A 1 88 ? 3.540 2.424 -27.645 1.00 98.31 88 TRP A N 1
ATOM 694 C CA . TRP A 1 88 ? 2.218 1.925 -27.255 1.00 98.31 88 TRP A CA 1
ATOM 695 C C . TRP A 1 88 ? 2.252 0.600 -26.461 1.00 98.31 88 TRP A C 1
ATOM 697 O O . TRP A 1 88 ? 1.613 0.543 -25.408 1.00 98.31 88 TRP A O 1
ATOM 707 N N . PRO A 1 89 ? 3.025 -0.439 -26.855 1.00 98.50 89 PRO A N 1
ATOM 708 C CA . PRO A 1 89 ? 3.146 -1.666 -26.061 1.00 98.50 89 PRO A CA 1
ATOM 709 C C . PRO A 1 89 ? 3.696 -1.410 -24.651 1.00 98.50 89 PRO A C 1
ATOM 711 O O . PRO A 1 89 ? 3.172 -1.949 -23.678 1.00 98.50 89 PRO A O 1
ATOM 714 N N . THR A 1 90 ? 4.690 -0.525 -24.525 1.00 98.62 90 THR A N 1
ATOM 715 C CA . THR A 1 90 ? 5.260 -0.104 -23.236 1.00 98.62 90 THR A CA 1
ATOM 716 C C . THR A 1 90 ? 4.228 0.626 -22.382 1.00 98.62 90 THR A C 1
ATOM 718 O O . THR A 1 90 ? 4.159 0.383 -21.178 1.00 98.62 90 THR A O 1
ATOM 721 N N . ALA A 1 91 ? 3.392 1.480 -22.978 1.00 98.56 91 ALA A N 1
ATOM 722 C CA . ALA A 1 91 ? 2.316 2.169 -22.270 1.00 98.56 91 ALA A CA 1
ATOM 723 C C . ALA A 1 91 ? 1.300 1.179 -21.686 1.00 98.56 91 ALA A C 1
ATOM 725 O O . ALA A 1 91 ? 1.020 1.215 -20.487 1.00 98.56 91 ALA A O 1
ATOM 726 N N . VAL A 1 92 ? 0.809 0.248 -22.510 1.00 98.62 92 VAL A N 1
ATOM 727 C CA . VAL A 1 92 ? -0.131 -0.797 -22.077 1.00 98.62 92 VAL A CA 1
ATOM 728 C C . VAL A 1 92 ? 0.495 -1.664 -20.986 1.00 98.62 92 VAL A C 1
ATOM 730 O O . VAL A 1 92 ? -0.115 -1.877 -19.937 1.00 98.62 92 VAL A O 1
ATOM 733 N N . PHE A 1 93 ? 1.737 -2.108 -21.185 1.00 98.75 93 PHE A N 1
ATOM 734 C CA . PHE A 1 93 ? 2.460 -2.899 -20.196 1.00 98.75 93 PHE A CA 1
ATOM 735 C C . PHE A 1 93 ? 2.667 -2.141 -18.878 1.00 98.75 93 PHE A C 1
ATOM 737 O O . PHE A 1 93 ? 2.477 -2.723 -17.814 1.00 98.75 93 PHE A O 1
ATOM 744 N N . SER A 1 94 ? 2.970 -0.841 -18.921 1.00 98.56 94 SER A N 1
ATOM 745 C CA . SER A 1 94 ? 3.112 -0.004 -17.720 1.00 98.56 94 SER A CA 1
ATOM 746 C C . SER A 1 94 ? 1.822 0.034 -16.899 1.00 98.56 94 SER A C 1
ATOM 748 O O . SER A 1 94 ? 1.872 -0.089 -15.677 1.00 98.56 94 SER A O 1
ATOM 750 N N . VAL A 1 95 ? 0.667 0.154 -17.562 1.00 98.44 95 VAL A N 1
ATOM 751 C CA . VAL A 1 95 ? -0.650 0.146 -16.905 1.00 98.44 95 VAL A CA 1
ATOM 752 C C . VAL A 1 95 ? -0.968 -1.230 -16.325 1.00 98.44 95 VAL A C 1
ATOM 754 O O . VAL A 1 95 ? -1.349 -1.331 -15.163 1.00 98.44 95 VAL A O 1
ATOM 757 N N . VAL A 1 96 ? -0.769 -2.310 -17.082 1.00 98.50 96 VAL A N 1
ATOM 758 C CA . VAL A 1 96 ? -0.991 -3.671 -16.565 1.00 98.50 96 VAL A CA 1
ATOM 759 C C . VAL A 1 96 ? -0.087 -3.939 -15.360 1.00 98.50 96 VAL A C 1
ATOM 761 O O . VAL A 1 96 ? -0.546 -4.426 -14.327 1.00 98.50 96 VAL A O 1
ATOM 764 N N . TYR A 1 97 ? 1.189 -3.563 -15.450 1.00 98.62 97 TYR A N 1
ATOM 765 C CA . TYR A 1 97 ? 2.157 -3.794 -14.386 1.00 98.62 97 TYR A CA 1
ATOM 766 C C . TYR A 1 97 ? 1.927 -2.900 -13.154 1.00 98.62 97 TYR A C 1
ATOM 768 O O . TYR A 1 97 ? 2.210 -3.316 -12.028 1.00 98.62 97 TYR A O 1
ATOM 776 N N . TYR A 1 98 ? 1.333 -1.713 -13.333 1.00 98.62 98 TYR A N 1
ATOM 777 C CA . TYR A 1 98 ? 0.787 -0.902 -12.240 1.00 98.62 98 TYR A CA 1
ATOM 778 C C . TYR A 1 98 ? -0.254 -1.689 -11.434 1.00 98.62 98 TYR A C 1
ATOM 780 O O . TYR A 1 98 ? -0.108 -1.813 -10.221 1.00 98.62 98 TYR A O 1
ATOM 788 N N . PHE A 1 99 ? -1.250 -2.293 -12.093 1.00 98.12 99 PHE A N 1
ATOM 789 C CA . PHE A 1 99 ? -2.262 -3.095 -11.395 1.00 98.12 99 PHE A CA 1
ATOM 790 C C . PHE A 1 99 ? -1.674 -4.361 -10.768 1.00 98.12 99 PHE A C 1
ATOM 792 O O . PHE A 1 99 ? -2.053 -4.706 -9.655 1.00 98.12 99 PHE A O 1
ATOM 799 N N . VAL A 1 100 ? -0.723 -5.030 -11.425 1.00 98.38 100 VAL A N 1
ATOM 800 C CA . VAL A 1 100 ? -0.053 -6.224 -10.875 1.00 98.38 100 VAL A CA 1
ATOM 801 C C . VAL A 1 100 ? 0.685 -5.903 -9.574 1.00 98.38 100 VAL A C 1
ATOM 803 O O . VAL A 1 100 ? 0.492 -6.583 -8.569 1.00 98.38 100 VAL A O 1
ATOM 806 N N . THR A 1 101 ? 1.508 -4.854 -9.570 1.00 98.38 101 THR A N 1
ATOM 807 C CA . THR A 1 101 ? 2.274 -4.447 -8.378 1.00 98.38 101 THR A CA 1
ATOM 808 C C . THR A 1 101 ? 1.381 -3.819 -7.302 1.00 98.38 101 THR A C 1
ATOM 810 O O . THR A 1 101 ? 1.590 -4.070 -6.116 1.00 98.38 101 THR A O 1
ATOM 813 N N . GLY A 1 102 ? 0.335 -3.087 -7.699 1.00 98.12 102 GLY A N 1
ATOM 814 C CA . GLY A 1 102 ? -0.703 -2.583 -6.799 1.00 98.12 102 GLY A CA 1
ATOM 815 C C . GLY A 1 102 ? -1.480 -3.702 -6.098 1.00 98.12 102 GLY A C 1
ATOM 816 O O . GLY A 1 102 ? -1.586 -3.683 -4.876 1.00 98.12 102 GLY A O 1
ATOM 817 N N . LEU A 1 103 ? -1.925 -4.727 -6.837 1.00 97.75 103 LEU A N 1
ATOM 818 C CA . LEU A 1 103 ? -2.534 -5.941 -6.273 1.00 97.75 103 LEU A CA 1
ATOM 819 C C . LEU A 1 103 ? -1.557 -6.722 -5.389 1.00 97.75 103 LEU A C 1
ATOM 821 O O . LEU A 1 103 ? -1.972 -7.321 -4.401 1.00 97.75 103 LEU A O 1
ATOM 825 N N . GLY A 1 104 ? -0.259 -6.696 -5.697 1.00 98.25 104 GLY A N 1
ATOM 826 C CA . GLY A 1 104 ? 0.769 -7.208 -4.793 1.00 98.25 104 GLY A CA 1
ATOM 827 C C . GLY A 1 104 ? 0.697 -6.535 -3.417 1.00 98.25 104 GLY A C 1
ATOM 828 O O . GLY A 1 104 ? 0.748 -7.215 -2.388 1.00 98.25 104 GLY A O 1
ATOM 829 N N . ILE A 1 105 ? 0.545 -5.211 -3.361 1.00 98.56 105 ILE A N 1
ATOM 830 C CA . ILE A 1 105 ? 0.394 -4.494 -2.088 1.00 98.56 105 ILE A CA 1
ATOM 831 C C . ILE A 1 105 ? -0.945 -4.831 -1.422 1.00 98.56 105 ILE A C 1
ATOM 833 O O . ILE A 1 105 ? -0.956 -5.291 -0.282 1.00 98.56 105 ILE A O 1
ATOM 837 N N . THR A 1 106 ? -2.065 -4.657 -2.121 1.00 98.44 106 THR A N 1
ATOM 838 C CA . THR A 1 106 ? -3.401 -4.771 -1.517 1.00 98.44 106 THR A CA 1
ATOM 839 C C . THR A 1 106 ? -3.791 -6.217 -1.194 1.00 98.44 106 THR A C 1
ATOM 841 O O . THR A 1 106 ? -4.253 -6.516 -0.095 1.00 98.44 106 THR A O 1
ATOM 844 N N . ALA A 1 107 ? -3.570 -7.167 -2.103 1.00 98.44 107 ALA A N 1
ATOM 845 C CA . ALA A 1 107 ? -3.888 -8.568 -1.841 1.00 98.44 107 ALA A CA 1
ATOM 846 C C . ALA A 1 107 ? -2.823 -9.232 -0.963 1.00 98.44 107 ALA A C 1
ATOM 848 O O . ALA A 1 107 ? -3.166 -10.021 -0.084 1.00 98.44 107 ALA A O 1
ATOM 849 N N . GLY A 1 108 ? -1.545 -8.938 -1.211 1.00 98.44 108 GLY A N 1
ATOM 850 C CA . GLY A 1 108 ? -0.413 -9.542 -0.515 1.00 98.44 108 GLY A CA 1
ATOM 851 C C . GLY A 1 108 ? -0.105 -8.856 0.811 1.00 98.44 108 GLY A C 1
ATOM 852 O O . GLY A 1 108 ? -0.502 -9.328 1.875 1.00 98.44 108 GLY A O 1
ATOM 853 N N . TYR A 1 109 ? 0.656 -7.762 0.761 1.00 98.56 109 TYR A N 1
ATOM 854 C CA . TYR A 1 109 ? 1.164 -7.081 1.965 1.00 98.56 109 TYR A CA 1
ATOM 855 C C . TYR A 1 109 ? 0.050 -6.767 2.962 1.00 98.56 109 TYR A C 1
ATOM 857 O O . TYR A 1 109 ? 0.172 -7.061 4.150 1.00 98.56 109 TYR A O 1
ATOM 865 N N . HIS A 1 110 ? -1.051 -6.225 2.458 1.00 98.69 110 HIS A N 1
ATOM 866 C CA . HIS A 1 110 ? -2.166 -5.756 3.256 1.00 98.69 110 HIS A CA 1
ATOM 867 C C . HIS A 1 110 ? -3.072 -6.894 3.743 1.00 98.69 110 HIS A C 1
ATOM 869 O O . HIS A 1 110 ? -3.022 -7.272 4.915 1.00 98.69 110 HIS A O 1
ATOM 875 N N . ARG A 1 111 ? -3.876 -7.487 2.858 1.00 98.50 111 ARG A N 1
ATOM 876 C CA . ARG A 1 111 ? -4.930 -8.430 3.270 1.00 98.50 111 ARG A CA 1
ATOM 877 C C . ARG A 1 111 ? -4.389 -9.795 3.703 1.00 98.50 111 ARG A C 1
ATOM 879 O O . ARG A 1 111 ? -4.868 -10.350 4.691 1.00 98.50 111 ARG A O 1
ATOM 886 N N . LEU A 1 112 ? -3.381 -10.333 3.013 1.00 98.50 112 LEU A N 1
ATOM 887 C CA . LEU A 1 112 ? -2.808 -11.645 3.335 1.00 98.50 112 LEU A CA 1
ATOM 888 C C . LEU A 1 112 ? -1.890 -11.592 4.561 1.00 98.50 112 LEU A C 1
ATOM 890 O O . LEU A 1 112 ? -2.116 -12.329 5.518 1.00 98.50 112 LEU A O 1
ATOM 894 N N . TRP A 1 113 ? -0.863 -10.739 4.555 1.00 98.38 113 TRP A N 1
ATOM 895 C CA . TRP A 1 113 ? 0.159 -10.759 5.611 1.00 98.38 113 TRP A CA 1
ATOM 896 C C . TRP A 1 113 ? -0.144 -9.826 6.782 1.00 98.38 113 TRP A C 1
ATOM 898 O O . TRP A 1 113 ? -0.008 -10.250 7.932 1.00 98.38 113 TRP A O 1
ATOM 908 N N . ALA A 1 114 ? -0.585 -8.586 6.554 1.00 97.12 114 ALA A N 1
ATOM 909 C CA . ALA A 1 114 ? -0.862 -7.681 7.668 1.00 97.12 114 ALA A CA 1
ATOM 910 C C . ALA A 1 114 ? -2.135 -8.074 8.436 1.00 97.12 114 ALA A C 1
ATOM 912 O O . ALA A 1 114 ? -2.082 -8.120 9.668 1.00 97.12 114 ALA A O 1
ATOM 913 N N . HIS A 1 115 ? -3.214 -8.434 7.728 1.00 96.25 115 HIS A N 1
ATOM 914 C CA . HIS A 1 115 ? -4.529 -8.731 8.322 1.00 96.25 115 HIS A CA 1
ATOM 915 C C . HIS A 1 115 ? -4.914 -10.206 8.401 1.00 96.25 115 HIS A C 1
ATOM 917 O O . HIS A 1 115 ? -5.858 -10.555 9.111 1.00 96.25 115 HIS A O 1
ATOM 923 N N . ARG A 1 116 ? -4.192 -11.101 7.716 1.00 95.38 116 ARG A N 1
ATOM 924 C CA . ARG A 1 116 ? -4.503 -12.543 7.712 1.00 95.38 116 ARG A CA 1
ATOM 925 C C . ARG A 1 116 ? -5.966 -12.799 7.316 1.00 95.38 116 ARG A C 1
ATOM 927 O O . ARG A 1 116 ? -6.636 -13.627 7.939 1.00 95.38 116 ARG A O 1
ATOM 934 N N . ALA A 1 117 ? -6.467 -12.060 6.326 1.00 95.06 117 ALA A N 1
ATOM 935 C CA . ALA A 1 117 ? -7.858 -12.110 5.877 1.00 95.06 117 ALA A CA 1
ATOM 936 C C . ALA A 1 117 ? -8.174 -13.363 5.042 1.00 95.06 117 ALA A C 1
ATOM 938 O O . ALA A 1 117 ? -9.337 -13.701 4.846 1.00 95.06 117 ALA A O 1
ATOM 939 N N . TYR A 1 118 ? -7.150 -14.058 4.547 1.00 97.81 118 TYR A N 1
ATOM 940 C CA . TYR A 1 118 ? -7.270 -15.326 3.833 1.00 97.81 118 TYR A CA 1
ATOM 941 C C . TYR A 1 118 ? -5.952 -16.108 3.900 1.00 97.81 118 TYR A C 1
ATOM 943 O O . TYR A 1 118 ? -4.921 -15.565 4.308 1.00 97.81 118 TYR A O 1
ATOM 951 N N . THR A 1 119 ? -5.970 -17.374 3.482 1.00 97.62 119 THR A N 1
ATOM 952 C CA . THR A 1 119 ? -4.768 -18.190 3.269 1.00 97.62 119 THR A CA 1
ATOM 953 C C . THR A 1 119 ? -4.541 -18.452 1.784 1.00 97.62 119 THR A C 1
ATOM 955 O O . THR A 1 119 ? -5.478 -18.501 0.993 1.00 97.62 119 THR A O 1
ATOM 958 N N . ALA A 1 120 ? -3.278 -18.572 1.376 1.00 98.44 120 ALA A N 1
ATOM 959 C CA . ALA A 1 120 ? -2.892 -18.706 -0.026 1.00 98.44 120 ALA A CA 1
ATOM 960 C C . ALA A 1 120 ? -1.893 -19.846 -0.230 1.00 98.44 120 ALA A C 1
ATOM 962 O O . ALA A 1 120 ? -1.035 -20.113 0.618 1.00 98.44 120 ALA A O 1
ATOM 963 N N . THR A 1 121 ? -1.970 -20.482 -1.396 1.00 98.56 121 THR A N 1
ATOM 964 C CA . THR A 1 121 ? -0.991 -21.483 -1.833 1.00 98.56 121 THR A CA 1
ATOM 965 C C . THR A 1 121 ? 0.411 -20.876 -1.959 1.00 98.56 121 THR A C 1
ATOM 967 O O . THR A 1 121 ? 0.579 -19.677 -2.191 1.00 98.56 121 THR A O 1
ATOM 970 N N . ILE A 1 122 ? 1.450 -21.706 -1.823 1.00 98.44 122 ILE A N 1
ATOM 971 C CA . ILE A 1 122 ? 2.851 -21.255 -1.906 1.00 98.44 122 ILE A CA 1
ATOM 972 C C . ILE A 1 122 ? 3.155 -20.520 -3.229 1.00 98.44 122 ILE A C 1
ATOM 974 O O . ILE A 1 122 ? 3.754 -19.446 -3.156 1.00 98.44 122 ILE A O 1
ATOM 978 N N . PRO A 1 123 ? 2.727 -20.998 -4.419 1.00 98.38 123 PRO A N 1
ATOM 979 C CA . PRO A 1 123 ? 2.979 -20.282 -5.671 1.00 98.38 123 PRO A CA 1
ATOM 980 C C . PRO A 1 123 ? 2.376 -18.874 -5.686 1.00 98.38 123 PRO A C 1
ATOM 982 O O . PRO A 1 123 ? 3.059 -17.921 -6.060 1.00 98.38 123 PRO A O 1
ATOM 985 N N . LEU A 1 124 ? 1.131 -18.721 -5.215 1.00 98.62 124 LEU A N 1
ATOM 986 C CA . LEU A 1 124 ? 0.484 -17.412 -5.131 1.00 98.62 124 LEU A CA 1
ATOM 987 C C . LEU A 1 124 ? 1.207 -16.497 -4.133 1.00 98.62 124 LEU A C 1
ATOM 989 O O . LEU A 1 124 ? 1.419 -15.322 -4.420 1.00 98.62 124 LEU A O 1
ATOM 993 N N . ARG A 1 125 ? 1.658 -17.034 -2.994 1.00 98.75 125 ARG A N 1
ATOM 994 C CA . ARG A 1 125 ? 2.443 -16.283 -2.001 1.00 98.75 125 ARG A CA 1
ATOM 995 C C . ARG A 1 125 ? 3.768 -15.783 -2.564 1.00 98.75 125 ARG A C 1
ATOM 997 O O . ARG A 1 125 ? 4.117 -14.635 -2.318 1.00 98.75 125 ARG A O 1
ATOM 1004 N N . ILE A 1 126 ? 4.485 -16.602 -3.333 1.00 98.69 126 ILE A N 1
ATOM 1005 C CA . ILE A 1 126 ? 5.738 -16.195 -3.991 1.00 98.69 126 ILE A CA 1
ATOM 1006 C C . ILE A 1 126 ? 5.465 -15.115 -5.045 1.00 98.69 126 ILE A C 1
ATOM 1008 O O . ILE A 1 126 ? 6.173 -14.109 -5.087 1.00 98.69 126 ILE A O 1
ATOM 1012 N N . TYR A 1 127 ? 4.420 -15.290 -5.861 1.00 98.56 127 TYR A N 1
ATOM 1013 C CA . TYR A 1 127 ? 4.001 -14.298 -6.854 1.00 98.56 127 TYR A CA 1
ATOM 1014 C C . TYR A 1 127 ? 3.669 -12.946 -6.211 1.00 98.56 127 TYR A C 1
ATOM 1016 O O . TYR A 1 127 ? 4.191 -11.912 -6.637 1.00 98.56 127 TYR A O 1
ATOM 1024 N N . LEU A 1 128 ? 2.847 -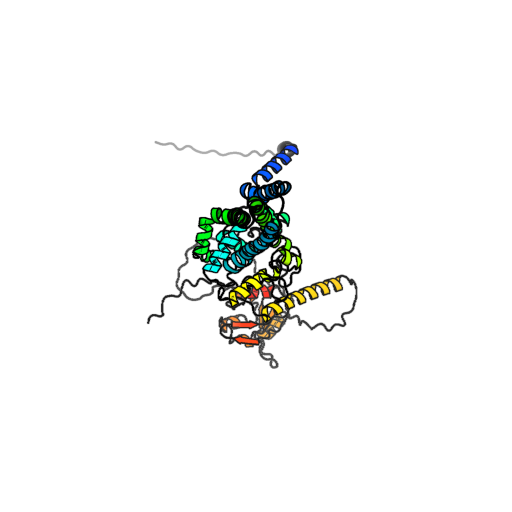12.949 -5.157 1.00 98.69 128 LEU A N 1
ATOM 1025 C CA . LEU A 1 128 ? 2.513 -11.740 -4.410 1.00 98.69 128 LEU A CA 1
ATOM 1026 C C . LEU A 1 128 ? 3.784 -11.139 -3.802 1.00 98.69 128 LEU A C 1
ATOM 1028 O O . LEU A 1 128 ? 4.076 -9.984 -4.061 1.00 98.69 128 LEU A O 1
ATOM 1032 N N . ALA A 1 129 ? 4.623 -11.927 -3.127 1.00 98.69 129 ALA A N 1
ATOM 1033 C CA . ALA A 1 129 ? 5.858 -11.440 -2.508 1.00 98.69 129 ALA A CA 1
ATOM 1034 C C . ALA A 1 129 ? 6.804 -10.739 -3.504 1.00 98.69 129 ALA A C 1
ATOM 1036 O O . ALA A 1 129 ? 7.373 -9.691 -3.186 1.00 98.69 129 ALA A O 1
ATOM 1037 N N . ALA A 1 130 ? 6.954 -11.290 -4.713 1.00 98.38 130 ALA A N 1
ATOM 1038 C CA . ALA A 1 130 ? 7.779 -10.705 -5.766 1.00 98.38 130 ALA A CA 1
ATOM 1039 C C . ALA A 1 130 ? 7.157 -9.425 -6.352 1.00 98.38 130 ALA A C 1
ATOM 1041 O O . ALA A 1 130 ? 7.833 -8.404 -6.480 1.00 98.38 130 ALA A O 1
ATOM 1042 N N . THR A 1 131 ? 5.865 -9.452 -6.685 1.00 98.12 131 THR A N 1
ATOM 1043 C CA . THR A 1 131 ? 5.177 -8.296 -7.288 1.00 98.12 131 THR A CA 1
ATOM 1044 C C . THR A 1 131 ? 5.030 -7.131 -6.308 1.00 98.12 131 THR A C 1
ATOM 1046 O O . THR A 1 131 ? 5.264 -5.988 -6.699 1.00 98.12 131 THR A O 1
ATOM 1049 N N . SER A 1 132 ? 4.765 -7.394 -5.025 1.00 97.88 132 SER A N 1
ATOM 1050 C CA . SER A 1 132 ? 4.773 -6.368 -3.976 1.00 97.88 132 SER A CA 1
ATOM 1051 C C . SER A 1 132 ? 6.158 -5.740 -3.789 1.00 97.88 132 SER A C 1
ATOM 1053 O O . SER A 1 132 ? 6.261 -4.528 -3.612 1.00 97.88 132 SER A O 1
ATOM 1055 N N . ALA A 1 133 ? 7.244 -6.526 -3.871 1.00 98.31 133 ALA A N 1
ATOM 1056 C CA . ALA A 1 133 ? 8.605 -5.985 -3.788 1.00 98.31 133 ALA A CA 1
ATOM 1057 C C . ALA A 1 133 ? 8.878 -4.965 -4.912 1.00 98.31 133 ALA A C 1
ATOM 1059 O O . ALA A 1 133 ? 9.538 -3.951 -4.685 1.00 98.31 133 ALA A O 1
ATOM 1060 N N . GLY A 1 134 ? 8.299 -5.180 -6.100 1.00 98.06 134 GLY A N 1
ATOM 1061 C CA . GLY A 1 134 ? 8.372 -4.258 -7.239 1.00 98.06 134 GLY A CA 1
ATOM 1062 C C . GLY A 1 134 ? 7.693 -2.895 -7.025 1.00 98.06 134 GLY A C 1
ATOM 1063 O O . GLY A 1 134 ? 7.898 -1.983 -7.832 1.00 98.06 134 GLY A O 1
ATOM 1064 N N . ALA A 1 135 ? 6.918 -2.724 -5.948 1.00 97.62 135 ALA A N 1
ATOM 1065 C CA . ALA A 1 135 ? 6.346 -1.440 -5.538 1.00 97.62 135 ALA A CA 1
ATOM 1066 C C . ALA A 1 135 ? 7.289 -0.601 -4.648 1.00 97.62 135 ALA A C 1
ATOM 1068 O O . ALA A 1 135 ? 6.996 0.568 -4.395 1.00 97.62 135 ALA A O 1
ATOM 1069 N N . LEU A 1 136 ? 8.418 -1.168 -4.193 1.00 97.31 136 LEU A N 1
ATOM 1070 C CA . LEU A 1 136 ? 9.432 -0.491 -3.373 1.00 97.31 136 LEU A CA 1
ATOM 1071 C C . LEU A 1 136 ? 8.860 0.165 -2.101 1.00 97.31 136 LEU A C 1
ATOM 1073 O O . LEU A 1 136 ? 9.081 1.348 -1.846 1.00 97.31 136 LEU A O 1
ATOM 1077 N N . GLN A 1 137 ? 8.129 -0.609 -1.296 1.00 97.06 137 GLN A N 1
ATOM 1078 C CA . GLN A 1 137 ? 7.514 -0.150 -0.039 1.00 97.06 137 GLN A CA 1
ATOM 1079 C C . GLN A 1 137 ? 8.029 -0.913 1.192 1.00 97.06 137 GLN A C 1
ATOM 1081 O O . GLN A 1 137 ? 7.283 -1.182 2.123 1.00 97.06 137 GLN A O 1
ATOM 1086 N N . ASP A 1 138 ? 9.315 -1.255 1.200 1.00 96.69 138 ASP A N 1
ATOM 1087 C CA . ASP A 1 138 ? 9.947 -2.147 2.184 1.00 96.69 138 ASP A CA 1
ATOM 1088 C C . ASP A 1 138 ? 9.482 -3.613 2.049 1.00 96.69 138 ASP A C 1
ATOM 1090 O O . ASP A 1 138 ? 8.641 -3.971 1.219 1.00 96.69 138 ASP A O 1
ATOM 1094 N N . SER A 1 139 ? 10.112 -4.496 2.815 1.00 98.38 139 SER A N 1
ATOM 1095 C CA . SER A 1 139 ? 9.795 -5.919 2.887 1.00 98.38 139 SER A CA 1
ATOM 1096 C C . SER A 1 139 ? 8.407 -6.173 3.479 1.00 98.38 139 SER A C 1
ATOM 1098 O O . SER A 1 139 ? 7.895 -5.355 4.248 1.00 98.38 139 SER A O 1
ATOM 1100 N N . ILE A 1 140 ? 7.838 -7.354 3.203 1.00 98.62 140 ILE A N 1
ATOM 1101 C CA . ILE A 1 140 ? 6.545 -7.781 3.770 1.00 98.62 140 ILE A CA 1
ATOM 1102 C C . ILE A 1 140 ? 6.557 -7.614 5.291 1.00 98.62 140 ILE A C 1
ATOM 1104 O O . ILE A 1 140 ? 5.606 -7.102 5.880 1.00 98.62 140 ILE A O 1
ATOM 1108 N N . ARG A 1 141 ? 7.662 -8.032 5.918 1.00 98.25 141 ARG A N 1
ATOM 1109 C CA . ARG A 1 141 ? 7.865 -8.004 7.364 1.00 98.25 141 ARG A CA 1
ATOM 1110 C C . ARG A 1 141 ? 7.770 -6.587 7.931 1.00 98.25 141 ARG A C 1
ATOM 1112 O O . ARG A 1 141 ? 7.007 -6.359 8.869 1.00 98.25 141 ARG A O 1
ATOM 1119 N N . THR A 1 142 ? 8.527 -5.642 7.369 1.00 96.88 142 THR A N 1
ATOM 1120 C CA . THR A 1 142 ? 8.538 -4.248 7.838 1.00 96.88 142 THR A CA 1
ATOM 1121 C C . THR A 1 142 ? 7.206 -3.562 7.554 1.00 96.88 142 THR A C 1
ATOM 1123 O O . THR A 1 142 ? 6.625 -2.964 8.457 1.00 96.88 142 THR A O 1
ATOM 1126 N N . TRP A 1 143 ? 6.689 -3.694 6.329 1.00 98.12 143 TRP A N 1
ATOM 1127 C CA . TRP A 1 143 ? 5.437 -3.055 5.928 1.00 98.12 143 TRP A CA 1
ATOM 1128 C C . TRP A 1 143 ? 4.268 -3.538 6.791 1.00 98.12 143 TRP A C 1
ATOM 1130 O O . TRP A 1 143 ? 3.525 -2.730 7.344 1.00 98.12 143 TRP A O 1
ATOM 1140 N N . SER A 1 144 ? 4.153 -4.854 6.999 1.00 98.00 144 SER A N 1
ATOM 1141 C CA . SER A 1 144 ? 3.082 -5.439 7.816 1.00 98.00 144 SER A CA 1
ATOM 1142 C C . SER A 1 144 ? 3.211 -5.057 9.290 1.00 98.00 144 SER A C 1
ATOM 1144 O O . SER A 1 144 ? 2.204 -4.782 9.938 1.00 98.00 144 SER A O 1
ATOM 1146 N N . SER A 1 145 ? 4.434 -4.994 9.831 1.00 95.94 145 SER A N 1
ATOM 1147 C CA . SER A 1 145 ? 4.686 -4.488 11.189 1.00 95.94 145 SER A CA 1
ATOM 1148 C C . SER A 1 145 ? 4.147 -3.066 11.359 1.00 95.94 145 SER A C 1
ATOM 1150 O O . SER A 1 145 ? 3.421 -2.771 12.312 1.00 95.94 145 SER A O 1
ATOM 1152 N N . ASP A 1 146 ? 4.486 -2.189 10.416 1.00 95.75 146 ASP A N 1
ATOM 1153 C CA . ASP A 1 146 ? 4.111 -0.778 10.447 1.00 95.75 146 ASP A CA 1
ATOM 1154 C C . ASP A 1 146 ? 2.612 -0.591 10.261 1.00 95.75 146 ASP A C 1
ATOM 1156 O O . ASP A 1 146 ? 1.995 0.198 10.974 1.00 95.75 146 ASP A O 1
ATOM 1160 N N . HIS A 1 147 ? 2.005 -1.367 9.369 1.00 97.38 147 HIS A N 1
ATOM 1161 C CA . HIS A 1 147 ? 0.572 -1.333 9.136 1.00 97.38 147 HIS A CA 1
ATOM 1162 C C . HIS A 1 147 ? -0.237 -1.854 10.332 1.00 97.38 147 HIS A C 1
ATOM 1164 O O . HIS A 1 147 ? -1.197 -1.221 10.770 1.00 97.38 147 HIS A O 1
ATOM 1170 N N . ARG A 1 148 ? 0.206 -2.942 10.973 1.00 96.12 148 ARG A N 1
ATOM 1171 C CA . ARG A 1 148 ? -0.398 -3.414 12.230 1.00 96.12 148 ARG A CA 1
ATOM 1172 C C . ARG A 1 148 ? -0.278 -2.367 13.340 1.00 96.12 148 ARG A C 1
ATOM 1174 O O . ARG A 1 148 ? -1.212 -2.189 14.124 1.00 96.12 148 ARG A O 1
ATOM 1181 N N . ALA A 1 149 ? 0.865 -1.681 13.434 1.00 92.06 149 ALA A N 1
ATOM 1182 C CA . ALA A 1 149 ? 1.052 -0.588 14.387 1.00 92.06 149 ALA A CA 1
ATOM 1183 C C . ALA A 1 149 ? 0.133 0.601 14.078 1.00 92.06 149 ALA A C 1
ATOM 1185 O O . ALA A 1 149 ? -0.447 1.158 15.009 1.00 92.06 149 ALA A O 1
ATOM 1186 N N . HIS A 1 150 ? -0.046 0.939 12.802 1.00 95.75 150 HIS A N 1
ATOM 1187 C CA . HIS A 1 150 ? -1.002 1.944 12.360 1.00 95.75 150 HIS A CA 1
ATOM 1188 C C . HIS A 1 150 ? -2.418 1.602 12.830 1.00 95.75 150 HIS A C 1
ATOM 1190 O O . HIS A 1 150 ? -2.964 2.360 13.619 1.00 95.75 150 HIS A O 1
ATOM 1196 N N . HIS A 1 151 ? -2.954 0.418 12.510 1.00 93.75 151 HIS A N 1
ATOM 1197 C CA . HIS A 1 151 ? -4.287 0.010 12.978 1.00 93.75 151 HIS A CA 1
ATOM 1198 C C . HIS A 1 151 ? -4.433 0.079 14.501 1.00 93.75 151 HIS A C 1
ATOM 1200 O O . HIS A 1 151 ? -5.381 0.675 15.017 1.00 93.75 151 HIS A O 1
ATOM 1206 N N . ARG A 1 152 ? -3.469 -0.484 15.244 1.00 89.88 152 ARG A N 1
ATOM 1207 C CA . ARG A 1 152 ? -3.527 -0.545 16.713 1.00 89.88 152 ARG A CA 1
ATOM 1208 C C . ARG A 1 152 ? -3.455 0.830 17.377 1.00 89.88 152 ARG A C 1
ATOM 1210 O O . ARG A 1 152 ? -4.021 1.013 18.452 1.00 89.88 152 ARG A O 1
ATOM 1217 N N . PHE A 1 153 ? -2.710 1.760 16.787 1.00 91.88 153 PHE A N 1
ATOM 1218 C CA . PHE A 1 153 ? -2.384 3.046 17.397 1.00 91.88 153 PHE A CA 1
ATOM 1219 C C . PHE A 1 153 ? -2.866 4.248 16.579 1.00 91.88 153 PHE A C 1
ATOM 1221 O O . PHE A 1 153 ? -2.357 5.351 16.796 1.00 91.88 153 PHE A O 1
ATOM 1228 N N . THR A 1 154 ? -3.832 4.035 15.680 1.00 90.44 154 THR A N 1
ATOM 1229 C CA . THR A 1 154 ? -4.411 5.035 14.769 1.00 90.44 154 THR A CA 1
ATOM 1230 C C . THR A 1 154 ? -4.643 6.363 15.486 1.00 90.44 154 THR A C 1
ATOM 1232 O O . THR A 1 154 ? -5.162 6.392 16.601 1.00 90.44 154 THR A O 1
ATOM 1235 N N . ASP A 1 155 ? -4.248 7.469 14.853 1.00 91.06 155 ASP A N 1
ATOM 1236 C CA . ASP A 1 155 ? -4.396 8.840 15.373 1.00 91.06 155 ASP A CA 1
ATOM 1237 C C . ASP A 1 155 ? -3.632 9.167 16.667 1.00 91.06 155 ASP A C 1
ATOM 1239 O O . ASP A 1 155 ? -3.866 10.216 17.276 1.00 91.06 155 ASP A O 1
ATOM 1243 N N . THR A 1 156 ? -2.683 8.326 17.081 1.00 91.25 156 THR A N 1
ATOM 1244 C CA . THR A 1 156 ? -1.800 8.607 18.223 1.00 91.25 156 THR A CA 1
ATOM 1245 C C . THR A 1 156 ? -0.366 8.911 17.780 1.00 91.25 156 THR A C 1
ATOM 1247 O O . THR A 1 156 ? 0.014 8.719 16.629 1.00 91.25 156 THR A O 1
ATOM 1250 N N . LEU A 1 157 ? 0.488 9.337 18.717 1.00 89.25 157 LEU A N 1
ATOM 1251 C CA . LEU A 1 157 ? 1.922 9.535 18.452 1.00 89.25 157 LEU A CA 1
ATOM 1252 C C . LEU A 1 157 ? 2.663 8.242 18.073 1.00 89.25 157 LEU A C 1
ATOM 1254 O O . LEU A 1 157 ? 3.751 8.322 17.505 1.00 89.25 157 LEU A O 1
ATOM 1258 N N . LYS A 1 158 ? 2.083 7.077 18.396 1.00 91.56 158 LYS A N 1
ATOM 1259 C CA . LYS A 1 158 ? 2.651 5.756 18.110 1.00 91.56 158 LYS A CA 1
ATOM 1260 C C . LYS A 1 158 ? 2.357 5.267 16.691 1.00 91.56 158 LYS A C 1
ATOM 1262 O O . LYS A 1 158 ? 2.983 4.301 16.259 1.00 91.56 158 LYS A O 1
ATOM 1267 N N . ASP A 1 159 ? 1.437 5.918 15.985 1.00 93.31 159 ASP A N 1
ATOM 1268 C CA . ASP A 1 159 ? 1.121 5.624 14.591 1.00 93.31 159 ASP A CA 1
ATOM 1269 C C . ASP A 1 159 ? 2.246 6.142 13.663 1.00 93.31 159 ASP A C 1
ATOM 1271 O O . ASP A 1 159 ? 2.573 7.341 13.696 1.00 93.31 159 ASP A O 1
ATOM 1275 N N . PRO A 1 160 ? 2.868 5.258 12.854 1.00 91.44 160 PRO A N 1
ATOM 1276 C CA . PRO A 1 160 ? 4.022 5.595 12.017 1.00 91.44 160 PRO A CA 1
ATOM 1277 C C . PRO A 1 160 ? 3.746 6.675 10.965 1.00 91.44 160 PRO A C 1
ATOM 1279 O O . PRO A 1 160 ? 4.673 7.385 10.572 1.00 91.44 160 PRO A O 1
ATOM 1282 N N . TYR A 1 161 ? 2.499 6.840 10.525 1.00 93.50 161 TYR A N 1
ATOM 1283 C CA . TYR A 1 161 ? 2.124 7.812 9.493 1.00 93.50 161 TYR A CA 1
ATOM 1284 C C . TYR A 1 161 ? 0.856 8.589 9.865 1.00 93.50 161 TYR A C 1
ATOM 1286 O O . TYR A 1 161 ? 0.066 8.971 9.008 1.00 93.50 161 TYR A O 1
ATOM 1294 N N . SER A 1 162 ? 0.708 8.894 11.158 1.00 93.38 162 SER A N 1
ATOM 1295 C CA . SER A 1 162 ? -0.461 9.589 11.703 1.00 93.38 162 SER A CA 1
ATOM 1296 C C . SER A 1 162 ? -0.836 10.874 10.959 1.00 93.38 162 SER A C 1
ATOM 1298 O O . SER A 1 162 ? -0.056 11.834 10.907 1.00 93.38 162 SER A O 1
ATOM 1300 N N . VAL A 1 163 ? -2.092 10.943 10.504 1.00 93.50 163 VAL A N 1
ATOM 1301 C CA . VAL A 1 163 ? -2.696 12.140 9.888 1.00 93.50 163 VAL A CA 1
ATOM 1302 C C . VAL A 1 163 ? -2.731 13.342 10.837 1.00 93.50 163 VAL A C 1
ATOM 1304 O O . VAL A 1 163 ? -2.761 14.489 10.393 1.00 93.50 163 VAL A O 1
ATOM 1307 N N . ARG A 1 164 ? -2.645 13.118 12.158 1.00 93.12 164 ARG A N 1
ATOM 1308 C CA . ARG A 1 164 ? -2.578 14.189 13.170 1.00 93.12 164 ARG A CA 1
ATOM 1309 C C . ARG A 1 164 ? -1.346 15.086 13.015 1.00 93.12 164 ARG A C 1
ATOM 1311 O O . ARG A 1 164 ? -1.366 16.218 13.486 1.00 93.12 164 ARG A O 1
ATOM 1318 N N . LYS A 1 165 ? -0.292 14.607 12.343 1.00 92.19 165 LYS A N 1
ATOM 1319 C CA . LYS A 1 165 ? 0.907 15.392 11.994 1.00 92.19 165 LYS A CA 1
ATOM 1320 C C . LYS A 1 165 ? 0.734 16.215 10.705 1.00 92.19 165 LYS A C 1
ATOM 1322 O O . LYS A 1 165 ? 1.657 16.918 10.302 1.00 92.19 165 LYS A O 1
ATOM 1327 N N . GLY A 1 166 ? -0.443 16.156 10.080 1.00 94.44 166 GLY A N 1
ATOM 1328 C CA . GLY A 1 166 ? -0.813 16.889 8.872 1.00 94.44 166 GLY A CA 1
ATOM 1329 C C . GLY A 1 166 ? -0.771 16.032 7.606 1.00 94.44 166 GLY A C 1
ATOM 1330 O O . GLY A 1 166 ? -0.026 15.057 7.519 1.00 94.44 166 GLY A O 1
ATOM 1331 N N . LEU A 1 167 ? -1.546 16.445 6.596 1.00 95.12 167 LEU A N 1
ATOM 1332 C CA . LEU A 1 167 ? -1.707 15.726 5.324 1.00 95.12 167 LEU A CA 1
ATOM 1333 C C . LEU A 1 167 ? -0.384 15.467 4.597 1.00 95.12 167 LEU A C 1
ATOM 1335 O O . LEU A 1 167 ? -0.166 14.372 4.092 1.00 95.12 167 LEU A O 1
ATOM 1339 N N . PHE A 1 168 ? 0.520 16.451 4.570 1.00 96.19 168 PHE A N 1
ATOM 1340 C CA . PHE A 1 168 ? 1.837 16.266 3.957 1.00 96.19 168 PHE A CA 1
ATOM 1341 C C . PHE A 1 168 ? 2.635 15.163 4.659 1.00 96.19 168 PHE A C 1
ATOM 1343 O O . PHE A 1 168 ? 3.261 14.332 3.998 1.00 96.19 168 PHE A O 1
ATOM 1350 N N . TYR A 1 169 ? 2.599 15.144 5.997 1.00 95.00 169 TYR A N 1
ATOM 1351 C CA . TYR A 1 169 ? 3.315 14.145 6.776 1.00 95.00 169 TYR A CA 1
ATOM 1352 C C . TYR A 1 169 ? 2.766 12.748 6.514 1.00 95.00 169 TYR A C 1
ATOM 1354 O O . TYR A 1 169 ? 3.553 11.862 6.198 1.00 95.00 169 TYR A O 1
ATOM 1362 N N . SER A 1 170 ? 1.447 12.554 6.602 1.00 96.00 170 SER A N 1
ATOM 1363 C CA . SER A 1 170 ? 0.847 11.231 6.408 1.00 96.00 170 SER A CA 1
ATOM 1364 C C . SER A 1 170 ? 0.904 10.743 4.962 1.00 96.00 170 SER A C 1
ATOM 1366 O O . SER A 1 170 ? 0.979 9.540 4.739 1.00 96.00 170 SER A O 1
ATOM 1368 N N . HIS A 1 171 ? 0.960 11.650 3.981 1.00 97.69 171 HIS A N 1
ATOM 1369 C CA . HIS A 1 171 ? 1.162 11.280 2.582 1.00 97.69 171 HIS A CA 1
ATOM 1370 C C . HIS A 1 171 ? 2.605 10.809 2.335 1.00 97.69 171 HIS A C 1
ATOM 1372 O O . HIS A 1 171 ? 2.839 9.644 2.038 1.00 97.69 171 HIS A O 1
ATOM 1378 N N . ILE A 1 172 ? 3.600 11.684 2.511 1.00 97.38 172 ILE A N 1
ATOM 1379 C CA . ILE A 1 172 ? 4.998 11.377 2.142 1.00 97.38 172 ILE A CA 1
ATOM 1380 C C . ILE A 1 172 ? 6.030 11.826 3.184 1.00 97.38 172 ILE A C 1
ATOM 1382 O O . ILE A 1 172 ? 7.134 11.284 3.249 1.00 97.38 172 ILE A O 1
ATOM 1386 N N . GLY A 1 173 ? 5.694 12.791 4.044 1.00 96.44 173 GLY A N 1
ATOM 1387 C CA . GLY A 1 173 ? 6.635 13.338 5.021 1.00 96.44 173 GLY A CA 1
ATOM 1388 C C . GLY A 1 173 ? 7.133 12.307 6.040 1.00 96.44 173 GLY A C 1
ATOM 1389 O O . GLY A 1 173 ? 8.263 12.422 6.506 1.00 96.44 173 GLY A O 1
ATOM 1390 N N . TRP A 1 174 ? 6.352 11.266 6.334 1.00 95.31 174 TRP A N 1
ATOM 1391 C CA . TRP A 1 174 ? 6.753 10.156 7.202 1.00 95.31 174 TRP A CA 1
ATOM 1392 C C . TRP A 1 174 ? 7.949 9.351 6.656 1.00 95.31 174 TRP A C 1
ATOM 1394 O O . TRP A 1 174 ? 8.665 8.740 7.449 1.00 95.31 174 TRP A O 1
ATOM 1404 N N . LEU A 1 175 ? 8.191 9.387 5.338 1.00 95.31 175 LEU A N 1
ATOM 1405 C CA . LEU A 1 175 ? 9.374 8.813 4.683 1.00 95.31 175 LEU A CA 1
ATOM 1406 C C . LEU A 1 175 ? 10.527 9.815 4.596 1.00 95.31 175 LEU A C 1
ATOM 1408 O O . LEU A 1 175 ? 11.684 9.426 4.754 1.00 95.31 175 LEU A O 1
ATOM 1412 N N . ILE A 1 176 ? 10.211 11.089 4.337 1.00 96.44 176 ILE A N 1
ATOM 1413 C CA . ILE A 1 176 ? 11.195 12.165 4.137 1.00 96.44 176 ILE A CA 1
ATOM 1414 C C . ILE A 1 176 ? 11.870 12.556 5.450 1.00 96.44 176 ILE A C 1
ATOM 1416 O O . ILE A 1 176 ? 13.060 12.855 5.450 1.00 96.44 176 ILE A O 1
ATOM 1420 N N . PHE A 1 177 ? 11.149 12.557 6.570 1.00 95.06 177 PHE A N 1
ATOM 1421 C CA . PHE A 1 177 ? 11.694 12.936 7.871 1.00 95.06 177 PHE A CA 1
ATOM 1422 C C . PHE A 1 177 ? 12.037 11.710 8.717 1.00 95.06 177 PHE A C 1
ATOM 1424 O O . PHE A 1 177 ? 11.291 10.735 8.779 1.00 95.06 177 PHE A O 1
ATOM 1431 N N . LYS A 1 178 ? 13.169 11.778 9.420 1.00 93.12 178 LYS A N 1
ATOM 1432 C CA . LYS A 1 178 ? 13.586 10.777 10.403 1.00 93.12 178 LYS A CA 1
ATOM 1433 C C . LYS A 1 178 ? 12.538 10.687 11.505 1.00 93.12 178 LYS A C 1
ATOM 1435 O O . LYS A 1 178 ? 12.184 11.689 12.126 1.00 93.12 178 LYS A O 1
ATOM 1440 N N . GLN A 1 179 ? 12.072 9.472 11.758 1.00 88.75 179 GLN A N 1
ATOM 1441 C CA . GLN A 1 179 ? 11.157 9.190 12.853 1.00 88.75 179 GLN A CA 1
ATOM 1442 C C . GLN A 1 179 ? 11.933 8.798 14.107 1.00 88.75 179 GLN A C 1
ATOM 1444 O O . GLN A 1 179 ? 12.952 8.111 14.031 1.00 88.75 179 GLN A O 1
ATOM 1449 N N . ASP A 1 180 ? 11.419 9.194 15.268 1.00 87.25 180 ASP A N 1
ATOM 1450 C CA . ASP A 1 180 ? 11.909 8.676 16.538 1.00 87.25 180 ASP A CA 1
ATOM 1451 C C . ASP A 1 180 ? 11.404 7.239 16.730 1.00 87.25 180 ASP A C 1
ATOM 1453 O O . ASP A 1 180 ? 10.225 6.995 17.004 1.00 87.25 180 ASP A O 1
ATOM 1457 N N . ALA A 1 181 ? 12.314 6.275 16.583 1.00 85.62 181 ALA A N 1
ATOM 1458 C CA . ALA A 1 181 ? 12.013 4.855 16.713 1.00 85.62 181 ALA A CA 1
ATOM 1459 C C . ALA A 1 181 ? 11.515 4.459 18.117 1.00 85.62 181 ALA A C 1
ATOM 1461 O O . ALA A 1 181 ? 10.900 3.402 18.257 1.00 85.62 181 ALA A O 1
ATOM 1462 N N . SER A 1 182 ? 11.765 5.278 19.148 1.00 87.38 182 SER A N 1
ATOM 1463 C CA . SER A 1 182 ? 11.275 5.036 20.511 1.00 87.38 182 SER A CA 1
ATOM 1464 C C . SER A 1 182 ? 9.786 5.355 20.676 1.00 87.38 182 SER A C 1
ATOM 1466 O O . SER A 1 182 ? 9.120 4.759 21.523 1.00 87.38 182 SER A O 1
ATOM 1468 N N . LEU A 1 183 ? 9.249 6.251 19.841 1.00 87.19 183 LEU A N 1
ATOM 1469 C CA . LEU A 1 183 ? 7.838 6.638 19.864 1.00 87.19 183 LEU A CA 1
ATOM 1470 C C . LEU A 1 183 ? 6.960 5.696 19.040 1.00 87.19 183 LEU A C 1
ATOM 1472 O O . LEU A 1 183 ? 5.765 5.600 19.305 1.00 87.19 183 LEU A O 1
ATOM 1476 N N . LYS A 1 184 ? 7.533 4.997 18.057 1.00 88.19 184 LYS A N 1
ATOM 1477 C CA . LYS A 1 184 ? 6.798 4.109 17.154 1.00 88.19 184 LYS A CA 1
ATOM 1478 C C . LYS A 1 184 ? 6.192 2.920 17.905 1.00 88.19 184 LYS A C 1
ATOM 1480 O O . LYS A 1 184 ? 6.877 2.200 18.634 1.00 88.19 184 LYS A O 1
ATOM 1485 N N . GLY A 1 185 ? 4.894 2.701 17.704 1.00 86.69 185 GLY A N 1
ATOM 1486 C CA . GLY A 1 185 ? 4.176 1.560 18.257 1.00 86.69 185 GLY A CA 1
ATOM 1487 C C . GLY A 1 185 ? 4.710 0.233 17.722 1.00 86.69 185 GLY A C 1
ATOM 1488 O O . GLY A 1 185 ? 5.159 0.144 16.583 1.00 86.69 185 GLY A O 1
ATOM 1489 N N . ARG A 1 186 ? 4.653 -0.813 18.551 1.00 83.94 186 ARG A N 1
ATOM 1490 C CA . ARG A 1 186 ? 5.056 -2.173 18.173 1.00 83.94 186 ARG A CA 1
ATOM 1491 C C . ARG A 1 186 ? 3.891 -3.138 18.321 1.00 83.94 186 ARG A C 1
ATOM 1493 O O . ARG A 1 186 ? 3.092 -3.031 19.255 1.00 83.94 186 ARG A O 1
ATOM 1500 N N . THR A 1 187 ? 3.814 -4.082 17.399 1.00 85.25 187 THR A N 1
ATOM 1501 C CA . THR A 1 187 ? 2.831 -5.167 17.361 1.00 85.25 187 THR A CA 1
ATOM 1502 C C . THR A 1 187 ? 3.557 -6.501 17.240 1.00 85.25 187 THR A C 1
ATOM 1504 O O . THR A 1 187 ? 4.754 -6.542 16.954 1.00 85.25 187 THR A O 1
ATOM 1507 N N . SER A 1 188 ? 2.853 -7.597 17.529 1.00 88.44 188 SER A N 1
ATOM 1508 C CA . SER A 1 188 ? 3.425 -8.927 17.329 1.00 88.44 188 SER A CA 1
ATOM 1509 C C . SER A 1 188 ? 3.608 -9.191 15.834 1.00 88.44 188 SER A C 1
ATOM 1511 O O . SER A 1 188 ? 2.711 -8.914 15.033 1.00 88.44 188 SER A O 1
ATOM 1513 N N . ILE A 1 189 ? 4.775 -9.726 15.484 1.00 92.69 189 ILE A N 1
ATOM 1514 C CA . ILE A 1 189 ? 5.165 -10.127 14.124 1.00 92.69 189 ILE A CA 1
ATOM 1515 C C . ILE A 1 189 ? 5.710 -11.561 14.092 1.00 92.69 189 ILE A C 1
ATOM 1517 O O . ILE A 1 189 ? 6.352 -11.969 13.130 1.00 92.69 189 ILE A O 1
ATOM 1521 N N . ALA A 1 190 ? 5.462 -12.335 15.153 1.00 95.06 190 ALA A N 1
ATOM 1522 C CA . ALA A 1 190 ? 5.994 -13.688 15.299 1.00 95.06 190 ALA A CA 1
ATOM 1523 C C . ALA A 1 190 ? 5.487 -14.653 14.214 1.00 95.06 190 ALA A C 1
ATOM 1525 O O . ALA A 1 190 ? 6.155 -15.627 13.885 1.00 95.06 190 ALA A O 1
ATOM 1526 N N . ASP A 1 191 ? 4.303 -14.404 13.661 1.00 94.00 191 ASP A N 1
ATOM 1527 C CA . ASP A 1 191 ? 3.764 -15.128 12.512 1.00 94.00 191 ASP A CA 1
ATOM 1528 C C . ASP A 1 191 ? 4.541 -14.820 11.223 1.00 94.00 191 ASP A C 1
ATOM 1530 O O . ASP A 1 191 ? 4.865 -15.741 10.478 1.00 94.00 191 ASP A O 1
ATOM 1534 N N . LEU A 1 192 ? 4.917 -13.555 11.008 1.00 96.00 192 LEU A N 1
ATOM 1535 C CA . LEU A 1 192 ? 5.736 -13.126 9.869 1.00 96.00 192 LEU A CA 1
ATOM 1536 C C . LEU A 1 192 ? 7.152 -13.713 9.944 1.00 96.00 192 LEU A C 1
ATOM 1538 O O . LEU A 1 192 ? 7.689 -14.147 8.931 1.00 96.00 192 LEU A O 1
ATOM 1542 N N . ASP A 1 193 ? 7.723 -13.785 11.150 1.00 97.19 193 ASP A N 1
ATOM 1543 C CA . ASP A 1 193 ? 9.049 -14.374 11.396 1.00 97.19 193 ASP A CA 1
ATOM 1544 C C . ASP A 1 193 ? 9.093 -15.890 11.147 1.00 97.19 193 ASP A C 1
ATOM 1546 O O . ASP A 1 193 ? 10.150 -16.447 10.847 1.00 97.19 193 ASP A O 1
ATOM 1550 N N . ARG A 1 194 ? 7.949 -16.572 11.273 1.00 97.44 194 ARG A N 1
ATOM 1551 C CA . ARG A 1 194 ? 7.817 -18.016 11.022 1.00 97.44 194 ARG A CA 1
ATOM 1552 C C . ARG A 1 194 ? 7.449 -18.341 9.576 1.00 97.44 194 ARG A C 1
ATOM 1554 O O . ARG A 1 194 ? 7.514 -19.506 9.189 1.00 97.44 194 ARG A O 1
ATOM 1561 N N . ASP A 1 195 ? 7.051 -17.350 8.784 1.00 97.94 195 ASP A N 1
ATOM 1562 C CA . ASP A 1 195 ? 6.671 -17.535 7.389 1.00 97.94 195 ASP A CA 1
ATOM 1563 C C . ASP A 1 195 ? 7.932 -17.584 6.494 1.00 97.94 195 ASP A C 1
ATOM 1565 O O . ASP A 1 195 ? 8.620 -16.572 6.330 1.00 97.94 195 ASP A O 1
ATOM 1569 N N . PRO A 1 196 ? 8.246 -18.733 5.858 1.00 98.38 196 PRO A N 1
ATOM 1570 C CA . PRO A 1 196 ? 9.457 -18.869 5.052 1.00 98.38 196 PRO A CA 1
ATOM 1571 C C . PRO A 1 196 ? 9.448 -18.000 3.787 1.00 98.38 196 PRO A C 1
ATOM 1573 O O . PRO A 1 196 ? 10.514 -17.579 3.343 1.00 98.38 196 PRO A O 1
ATOM 1576 N N . VAL A 1 197 ? 8.278 -17.699 3.210 1.00 98.69 197 VAL A N 1
ATOM 1577 C CA . VAL A 1 197 ? 8.168 -16.817 2.034 1.00 98.69 197 VAL A CA 1
ATOM 1578 C C . VAL A 1 197 ? 8.435 -15.373 2.446 1.00 98.69 197 VAL A C 1
ATOM 1580 O O . VAL A 1 197 ? 9.166 -14.663 1.756 1.00 98.69 197 VAL A O 1
ATOM 1583 N N . VAL A 1 198 ? 7.901 -14.953 3.596 1.00 98.69 198 VAL A N 1
ATOM 1584 C CA . VAL A 1 198 ? 8.162 -13.621 4.161 1.00 98.69 198 VAL A CA 1
ATOM 1585 C C . VAL A 1 198 ? 9.638 -13.453 4.481 1.00 98.69 198 VAL A C 1
ATOM 1587 O O . VAL A 1 198 ? 10.233 -12.453 4.088 1.00 98.69 198 VAL A O 1
ATOM 1590 N N . MET A 1 199 ? 10.250 -14.436 5.142 1.00 98.56 199 MET A N 1
ATOM 1591 C CA . MET A 1 199 ? 11.661 -14.359 5.513 1.00 98.56 199 MET A CA 1
ATOM 1592 C C . MET A 1 199 ? 12.593 -14.450 4.304 1.00 98.56 199 MET A C 1
ATOM 1594 O O . MET A 1 199 ? 13.585 -13.725 4.254 1.00 98.56 199 MET A O 1
ATOM 1598 N N . TRP A 1 200 ? 12.262 -15.256 3.290 1.00 98.56 200 TRP A N 1
ATOM 1599 C CA . TRP A 1 200 ? 12.963 -15.229 2.003 1.00 98.56 200 TRP A CA 1
ATOM 1600 C C . TRP A 1 200 ? 12.911 -13.831 1.381 1.00 98.56 200 TRP A C 1
ATOM 1602 O O . TRP A 1 200 ? 13.951 -13.253 1.063 1.00 98.56 200 TRP A O 1
ATOM 1612 N N . GLN A 1 201 ? 11.716 -13.254 1.268 1.00 98.62 201 GLN A N 1
ATOM 1613 C CA . GLN A 1 201 ? 11.545 -11.939 0.666 1.00 98.62 201 GLN A CA 1
ATOM 1614 C C . GLN A 1 201 ? 12.251 -10.842 1.468 1.00 98.62 201 GLN A C 1
ATOM 1616 O O . GLN A 1 201 ? 12.874 -9.975 0.868 1.00 98.62 201 GLN A O 1
ATOM 1621 N N . HIS A 1 202 ? 12.208 -10.899 2.801 1.00 98.56 202 HIS A N 1
ATOM 1622 C CA . HIS A 1 202 ? 12.880 -9.947 3.682 1.00 98.56 202 HIS A CA 1
ATOM 1623 C C . HIS A 1 202 ? 14.406 -10.012 3.531 1.00 98.56 202 HIS A C 1
ATOM 1625 O O . HIS A 1 202 ? 15.053 -8.983 3.339 1.00 98.56 202 HIS A O 1
ATOM 1631 N N . ASN A 1 203 ? 14.977 -11.219 3.539 1.00 98.31 203 ASN A N 1
ATOM 1632 C CA . ASN A 1 203 ? 16.422 -11.425 3.429 1.00 98.31 203 ASN A CA 1
ATOM 1633 C C . ASN A 1 203 ? 16.970 -11.036 2.046 1.00 98.31 203 ASN A C 1
ATOM 1635 O O . ASN A 1 203 ? 18.099 -10.561 1.941 1.00 98.31 203 ASN A O 1
ATOM 1639 N N . PHE A 1 204 ? 16.168 -11.199 0.989 1.00 98.12 204 PHE A N 1
ATOM 1640 C CA . PHE A 1 204 ? 16.523 -10.843 -0.389 1.00 98.12 204 PHE A CA 1
ATOM 1641 C C . PHE A 1 204 ? 15.792 -9.590 -0.892 1.00 98.12 204 PHE A C 1
ATOM 1643 O O . PHE A 1 204 ? 15.663 -9.392 -2.101 1.00 98.12 204 PHE A O 1
ATOM 1650 N N . TYR A 1 205 ? 15.328 -8.722 0.013 1.00 98.44 205 TYR A N 1
ATOM 1651 C CA . TYR A 1 205 ? 14.423 -7.632 -0.351 1.00 98.44 205 TYR A CA 1
ATOM 1652 C C . TYR A 1 205 ? 15.027 -6.685 -1.388 1.00 98.44 205 TYR A C 1
ATOM 1654 O O . TYR A 1 205 ? 14.398 -6.425 -2.404 1.00 98.44 205 TYR A O 1
ATOM 1662 N N . ILE A 1 206 ? 16.254 -6.198 -1.175 1.00 97.56 206 ILE A N 1
ATOM 1663 C CA . ILE A 1 206 ? 16.891 -5.232 -2.085 1.00 97.56 206 ILE A CA 1
ATOM 1664 C C . ILE A 1 206 ? 17.010 -5.780 -3.519 1.00 97.56 206 ILE A C 1
ATOM 1666 O O . ILE A 1 206 ? 16.509 -5.119 -4.432 1.00 97.56 206 ILE A O 1
ATOM 1670 N N . PRO A 1 207 ? 17.625 -6.957 -3.768 1.00 98.12 207 PRO A N 1
ATOM 1671 C CA . PRO A 1 207 ? 17.718 -7.479 -5.129 1.00 98.12 207 PRO A CA 1
ATOM 1672 C C . PRO A 1 207 ? 16.348 -7.810 -5.732 1.00 98.12 207 PRO A C 1
ATOM 1674 O O . PRO A 1 207 ? 16.136 -7.518 -6.907 1.00 98.12 207 PRO A O 1
ATOM 1677 N N . LEU A 1 208 ? 15.398 -8.346 -4.954 1.00 98.06 208 LEU A N 1
ATOM 1678 C CA . LEU A 1 208 ? 14.039 -8.607 -5.443 1.00 98.06 208 LEU A CA 1
ATOM 1679 C C . LEU A 1 208 ? 13.313 -7.317 -5.820 1.00 98.06 208 LEU A C 1
ATOM 1681 O O . LEU A 1 208 ? 12.710 -7.239 -6.886 1.00 98.06 208 LEU A O 1
ATOM 1685 N N . ALA A 1 209 ? 13.393 -6.295 -4.974 1.00 98.19 209 ALA A N 1
ATOM 1686 C CA . ALA A 1 209 ? 12.712 -5.033 -5.183 1.00 98.19 209 ALA A CA 1
ATOM 1687 C C . ALA A 1 209 ? 13.279 -4.293 -6.396 1.00 98.19 209 ALA A C 1
ATOM 1689 O O . ALA A 1 209 ? 12.512 -3.902 -7.266 1.00 98.19 209 ALA A O 1
ATOM 1690 N N . LEU A 1 210 ? 14.605 -4.170 -6.526 1.00 98.25 210 LEU A N 1
ATOM 1691 C CA . LEU A 1 210 ? 15.226 -3.547 -7.705 1.00 98.25 210 LEU A CA 1
ATOM 1692 C C . LEU A 1 210 ? 15.007 -4.376 -8.979 1.00 98.25 210 LEU A C 1
ATOM 1694 O O . LEU A 1 210 ? 14.756 -3.819 -10.051 1.00 98.25 210 LEU A O 1
ATOM 1698 N N . GLY A 1 211 ? 15.059 -5.705 -8.859 1.00 98.56 211 GLY A N 1
ATOM 1699 C CA . GLY A 1 211 ? 14.792 -6.632 -9.951 1.00 98.56 211 GLY A CA 1
ATOM 1700 C C . GLY A 1 211 ? 13.371 -6.480 -10.484 1.00 98.56 211 GLY A C 1
ATOM 1701 O O . GLY A 1 211 ? 13.184 -6.204 -11.664 1.00 98.56 211 GLY A O 1
ATOM 1702 N N . MET A 1 212 ? 12.367 -6.578 -9.616 1.00 98.62 212 MET A N 1
ATOM 1703 C CA . MET A 1 212 ? 10.958 -6.494 -10.004 1.00 98.62 212 MET A CA 1
ATOM 1704 C C . MET A 1 212 ? 10.521 -5.064 -10.336 1.00 98.62 212 MET A C 1
ATOM 1706 O O . MET A 1 212 ? 9.677 -4.873 -11.211 1.00 98.62 212 MET A O 1
ATOM 1710 N N . ALA A 1 213 ? 11.093 -4.047 -9.689 1.00 98.38 213 ALA A N 1
ATOM 1711 C CA . ALA A 1 213 ? 10.753 -2.657 -9.965 1.00 98.38 213 ALA A CA 1
ATOM 1712 C C . ALA A 1 213 ? 11.346 -2.157 -11.282 1.00 98.38 213 ALA A C 1
ATOM 1714 O O . ALA A 1 213 ? 10.687 -1.368 -11.948 1.00 98.38 213 ALA A O 1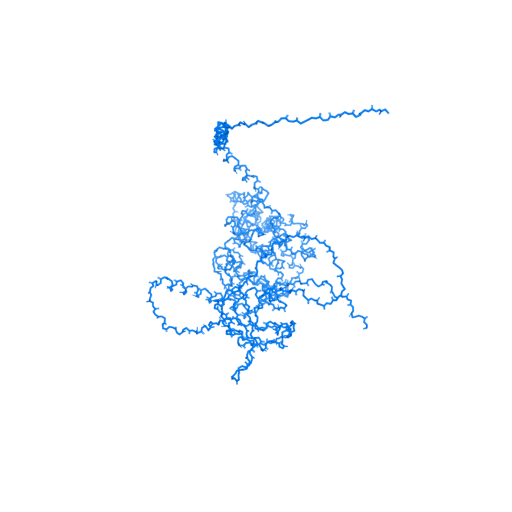
ATOM 1715 N N . TYR A 1 214 ? 12.557 -2.576 -11.663 1.00 98.56 214 TYR A N 1
ATOM 1716 C CA . TYR A 1 214 ? 13.283 -1.942 -12.770 1.00 98.56 214 TYR A CA 1
ATOM 1717 C C . TYR A 1 214 ? 13.798 -2.922 -13.820 1.00 98.56 214 TYR A C 1
ATOM 1719 O O . TYR A 1 214 ? 13.568 -2.711 -15.009 1.00 98.56 214 TYR A O 1
ATOM 1727 N N . ALA A 1 215 ? 14.476 -3.996 -13.406 1.00 98.62 215 ALA A N 1
ATOM 1728 C CA . ALA A 1 215 ? 15.085 -4.926 -14.354 1.00 98.62 215 ALA A CA 1
ATOM 1729 C C . ALA A 1 215 ? 14.024 -5.727 -15.121 1.00 98.62 215 ALA A C 1
ATOM 1731 O O . ALA A 1 215 ? 14.071 -5.793 -16.343 1.00 98.62 215 ALA A O 1
ATOM 1732 N N . PHE A 1 216 ? 13.035 -6.285 -14.425 1.00 98.69 216 PHE A N 1
ATOM 1733 C CA . PHE A 1 216 ? 11.948 -7.058 -15.015 1.00 98.69 216 PHE A CA 1
ATOM 1734 C C . PHE A 1 216 ? 11.192 -6.277 -16.101 1.00 98.69 216 PHE A C 1
ATOM 1736 O O . PHE A 1 216 ? 11.144 -6.766 -17.230 1.00 98.69 216 PHE A O 1
ATOM 1743 N N . PRO A 1 217 ? 10.656 -5.064 -15.845 1.00 98.62 217 PRO A N 1
ATOM 1744 C CA . PRO A 1 217 ? 9.937 -4.344 -16.888 1.00 98.62 217 PRO A CA 1
ATOM 1745 C C . PRO A 1 217 ? 10.831 -3.918 -18.063 1.00 98.62 217 PRO A C 1
ATOM 1747 O O . PRO A 1 217 ? 10.367 -3.926 -19.202 1.00 98.62 217 PRO A O 1
ATOM 1750 N N . ALA A 1 218 ? 12.109 -3.607 -17.821 1.00 98.75 218 ALA A N 1
ATOM 1751 C CA . ALA A 1 218 ? 13.074 -3.325 -18.884 1.00 98.75 218 ALA A CA 1
ATOM 1752 C C . ALA A 1 218 ? 13.353 -4.563 -19.754 1.00 98.75 218 ALA A C 1
ATOM 1754 O O . ALA A 1 218 ? 13.359 -4.478 -20.979 1.00 98.75 218 ALA A O 1
ATOM 1755 N N . LEU A 1 219 ? 13.543 -5.729 -19.133 1.00 98.75 219 LEU A N 1
ATOM 1756 C CA . LEU A 1 219 ? 13.796 -6.986 -19.836 1.00 98.75 219 LEU A CA 1
ATOM 1757 C C . LEU A 1 219 ? 12.581 -7.439 -20.645 1.00 98.75 219 LEU A C 1
ATOM 1759 O O . LEU A 1 219 ? 12.746 -7.856 -21.785 1.00 98.75 219 LEU A O 1
ATOM 1763 N N . VAL A 1 220 ? 11.369 -7.320 -20.096 1.00 98.62 220 VAL A N 1
ATOM 1764 C CA . VAL A 1 220 ? 10.131 -7.636 -20.824 1.00 98.62 220 VAL A CA 1
ATOM 1765 C C . VAL A 1 220 ? 9.994 -6.725 -22.044 1.00 98.62 220 VAL A C 1
ATOM 1767 O O . VAL A 1 220 ? 9.889 -7.213 -23.166 1.00 98.62 220 VAL A O 1
ATOM 1770 N N . ALA A 1 221 ? 10.073 -5.407 -21.862 1.00 98.56 221 ALA A N 1
ATOM 1771 C CA . ALA A 1 221 ? 9.921 -4.481 -22.980 1.00 98.56 221 ALA A CA 1
ATOM 1772 C C . ALA A 1 221 ? 11.026 -4.640 -24.040 1.00 98.56 221 ALA A C 1
ATOM 1774 O O . ALA A 1 221 ? 10.757 -4.595 -25.241 1.00 98.56 221 ALA A O 1
ATOM 1775 N N . GLY A 1 222 ? 12.262 -4.903 -23.606 1.00 98.56 222 GLY A N 1
ATOM 1776 C CA . GLY A 1 222 ? 13.380 -5.188 -24.499 1.00 98.56 222 GLY A CA 1
ATOM 1777 C C . GLY A 1 222 ? 13.226 -6.494 -25.277 1.00 98.56 222 GLY A C 1
ATOM 1778 O O . GLY A 1 222 ? 13.507 -6.519 -26.470 1.00 98.56 222 GLY A O 1
ATOM 1779 N N . ALA A 1 223 ? 12.756 -7.563 -24.635 1.00 98.56 223 ALA A N 1
ATOM 1780 C CA . ALA A 1 223 ? 12.637 -8.874 -25.267 1.00 98.56 223 ALA A CA 1
ATOM 1781 C C . ALA A 1 223 ? 11.453 -8.972 -26.241 1.00 98.56 223 ALA A C 1
ATOM 1783 O O . ALA A 1 223 ? 11.572 -9.628 -27.273 1.00 98.56 223 ALA A O 1
ATOM 1784 N N . PHE A 1 224 ? 10.315 -8.347 -25.925 1.00 98.38 224 PHE A N 1
ATOM 1785 C CA . PHE A 1 224 ? 9.084 -8.525 -26.703 1.00 98.38 224 PHE A CA 1
ATOM 1786 C C . PHE A 1 224 ? 8.860 -7.453 -27.778 1.00 98.38 224 PHE A C 1
ATOM 1788 O O . PHE A 1 224 ? 8.202 -7.739 -28.776 1.00 98.38 224 PHE A O 1
ATOM 1795 N N . TRP A 1 225 ? 9.383 -6.233 -27.607 1.00 98.19 225 TRP A N 1
ATOM 1796 C CA . TRP A 1 225 ? 9.225 -5.153 -28.594 1.00 98.19 225 TRP A CA 1
ATOM 1797 C C . TRP A 1 225 ? 10.420 -4.185 -28.660 1.00 98.19 225 TRP A C 1
ATOM 1799 O O . TRP A 1 225 ? 10.274 -3.053 -29.118 1.00 98.19 225 TRP A O 1
ATOM 1809 N N . SER A 1 226 ? 11.612 -4.635 -28.246 1.00 98.25 226 SER A N 1
ATOM 1810 C CA . SER A 1 226 ? 12.885 -3.909 -28.392 1.00 98.25 226 SER A CA 1
ATOM 1811 C C . SER A 1 226 ? 12.943 -2.530 -27.718 1.00 98.25 226 SER A C 1
ATOM 1813 O O . SER A 1 226 ? 13.668 -1.652 -28.180 1.00 98.25 226 SER A O 1
ATOM 1815 N N . ASP A 1 227 ? 12.231 -2.339 -26.602 1.00 98.38 227 ASP A N 1
ATOM 1816 C CA . ASP A 1 227 ? 12.186 -1.066 -25.861 1.00 98.38 227 ASP A CA 1
ATOM 1817 C C . ASP A 1 227 ? 12.625 -1.200 -24.387 1.00 98.38 227 ASP A C 1
ATOM 1819 O O . ASP A 1 227 ? 11.848 -0.940 -23.463 1.00 98.38 227 ASP A O 1
ATOM 1823 N N . PRO A 1 228 ? 13.875 -1.620 -24.109 1.00 98.38 228 PRO A N 1
ATOM 1824 C CA . PRO A 1 228 ? 14.319 -1.819 -22.732 1.00 98.38 228 PRO A CA 1
ATOM 1825 C C . PRO A 1 228 ? 14.380 -0.509 -21.935 1.00 98.38 228 PRO A C 1
ATOM 1827 O O . PRO A 1 228 ? 14.105 -0.503 -20.734 1.00 98.38 228 PRO A O 1
ATOM 1830 N N . LEU A 1 229 ? 14.703 0.610 -22.595 1.00 98.44 229 LEU A N 1
ATOM 1831 C CA . LEU A 1 229 ? 14.779 1.922 -21.955 1.00 98.44 229 LEU A CA 1
ATOM 1832 C C . LEU A 1 229 ? 13.384 2.458 -21.606 1.00 98.44 229 LEU A C 1
ATOM 1834 O O . LEU A 1 229 ? 13.182 2.919 -20.482 1.00 98.44 229 LEU A O 1
ATOM 1838 N N . GLY A 1 230 ? 12.403 2.339 -22.507 1.00 98.44 230 GLY A N 1
ATOM 1839 C CA . GLY A 1 230 ? 11.018 2.679 -22.200 1.00 98.44 230 GLY A CA 1
ATOM 1840 C C . GLY A 1 230 ? 10.441 1.788 -21.098 1.00 98.44 230 GLY A C 1
ATOM 1841 O O . GLY A 1 230 ? 9.795 2.295 -20.179 1.00 98.44 230 GLY A O 1
ATOM 1842 N N . GLY A 1 231 ? 10.743 0.485 -21.107 1.00 98.69 231 GLY A N 1
ATOM 1843 C CA . GLY A 1 231 ? 10.381 -0.427 -20.016 1.00 98.69 231 GLY A CA 1
ATOM 1844 C C . GLY A 1 231 ? 10.957 0.001 -18.662 1.00 98.69 231 GLY A C 1
ATOM 1845 O O . GLY A 1 231 ? 10.236 0.029 -17.666 1.00 98.69 231 GLY A O 1
ATOM 1846 N N . PHE A 1 232 ? 12.228 0.406 -18.620 1.00 98.75 232 PHE A N 1
ATOM 1847 C CA . PHE A 1 232 ? 12.878 0.913 -17.408 1.00 98.75 232 PHE A CA 1
ATOM 1848 C C . PHE A 1 232 ? 12.268 2.234 -16.904 1.00 98.75 232 PHE A C 1
ATOM 1850 O O . PHE A 1 232 ? 12.053 2.401 -15.702 1.00 98.75 232 PHE A O 1
ATOM 1857 N N . ILE A 1 233 ? 11.966 3.178 -17.800 1.00 98.69 233 ILE A N 1
ATOM 1858 C CA . ILE A 1 233 ? 11.460 4.509 -17.426 1.00 98.69 233 ILE A CA 1
ATOM 1859 C C . ILE A 1 233 ? 9.975 4.456 -17.059 1.00 98.69 233 ILE A C 1
ATOM 1861 O O . ILE A 1 233 ? 9.599 4.856 -15.957 1.00 98.69 233 ILE A O 1
ATOM 1865 N N . TYR A 1 234 ? 9.126 3.968 -17.965 1.00 98.81 234 TYR A N 1
ATOM 1866 C CA . TYR A 1 234 ? 7.670 4.051 -17.832 1.00 98.81 234 TYR A CA 1
ATOM 1867 C C . TYR A 1 234 ? 7.111 2.927 -16.963 1.00 98.81 234 TYR A C 1
ATOM 1869 O O . TYR A 1 234 ? 6.469 3.198 -15.948 1.00 98.81 234 TYR A O 1
ATOM 1877 N N . ALA A 1 235 ? 7.414 1.671 -17.307 1.00 98.56 235 ALA A N 1
ATOM 1878 C CA . ALA A 1 235 ? 6.965 0.507 -16.543 1.00 98.56 235 ALA A CA 1
ATOM 1879 C C . ALA A 1 235 ? 7.821 0.266 -15.287 1.00 98.56 235 ALA A C 1
ATOM 1881 O O . ALA A 1 235 ? 7.402 -0.474 -14.394 1.00 98.56 235 ALA A O 1
ATOM 1882 N N . GLY A 1 236 ? 8.991 0.901 -15.194 1.00 98.62 236 GLY A N 1
ATOM 1883 C CA . GLY A 1 236 ? 9.859 0.915 -14.024 1.00 98.62 236 GLY A CA 1
ATOM 1884 C C . GLY A 1 236 ? 9.644 2.146 -13.148 1.00 98.62 236 GLY A C 1
ATOM 1885 O O . GLY A 1 236 ? 8.766 2.146 -12.288 1.00 98.62 236 GLY A O 1
ATOM 1886 N N . ILE A 1 237 ? 10.443 3.195 -13.354 1.00 98.69 237 ILE A N 1
ATOM 1887 C CA . ILE A 1 237 ? 10.519 4.376 -12.475 1.00 98.69 237 ILE A CA 1
ATOM 1888 C C . ILE A 1 237 ? 9.163 5.066 -12.270 1.00 98.69 237 ILE A C 1
ATOM 1890 O O . ILE A 1 237 ? 8.727 5.246 -11.131 1.00 98.69 237 ILE A O 1
ATOM 1894 N N . LEU A 1 238 ? 8.491 5.464 -13.352 1.00 98.69 238 LEU A N 1
ATOM 1895 C CA . LEU A 1 238 ? 7.258 6.249 -13.255 1.00 98.69 238 LEU A CA 1
ATOM 1896 C C . LEU A 1 238 ? 6.109 5.416 -12.679 1.00 98.69 238 LEU A C 1
ATOM 1898 O O . LEU A 1 238 ? 5.358 5.899 -11.834 1.00 98.69 238 LEU A O 1
ATOM 1902 N N . ARG A 1 239 ? 6.009 4.139 -13.054 1.00 98.31 239 ARG A N 1
ATOM 1903 C CA . ARG A 1 239 ? 5.020 3.221 -12.480 1.00 98.31 239 ARG A CA 1
ATOM 1904 C C . ARG A 1 239 ? 5.263 2.957 -10.990 1.00 98.31 239 ARG A C 1
ATOM 1906 O O . ARG A 1 239 ? 4.283 2.955 -10.249 1.00 98.31 239 ARG A O 1
ATOM 1913 N N . VAL A 1 240 ? 6.512 2.801 -10.518 1.00 98.56 240 VAL A N 1
ATOM 1914 C CA . VAL A 1 240 ? 6.813 2.738 -9.064 1.00 98.56 240 VAL A CA 1
ATOM 1915 C C . VAL A 1 240 ? 6.259 3.976 -8.369 1.00 98.56 240 VAL A C 1
ATOM 1917 O O . VAL A 1 240 ? 5.528 3.846 -7.388 1.00 98.56 240 VAL A O 1
ATOM 1920 N N . MET A 1 241 ? 6.578 5.164 -8.893 1.00 98.31 241 MET A N 1
ATOM 1921 C CA . MET A 1 241 ? 6.125 6.426 -8.314 1.00 98.31 241 MET A CA 1
ATOM 1922 C C . MET A 1 241 ? 4.599 6.474 -8.214 1.00 98.31 241 MET A C 1
ATOM 1924 O O . MET A 1 241 ? 4.074 6.759 -7.140 1.00 98.31 241 MET A O 1
ATOM 1928 N N . LEU A 1 242 ? 3.882 6.125 -9.284 1.00 98.19 242 LEU A N 1
ATOM 1929 C CA . LEU A 1 242 ? 2.419 6.137 -9.290 1.00 98.19 242 LEU A CA 1
ATOM 1930 C C . LEU A 1 242 ? 1.819 5.159 -8.270 1.00 98.19 242 LEU A C 1
ATOM 1932 O O . LEU A 1 242 ? 0.869 5.521 -7.578 1.00 98.19 242 LEU A O 1
ATOM 1936 N N . VAL A 1 243 ? 2.369 3.944 -8.132 1.00 98.19 243 VAL A N 1
ATOM 1937 C CA . VAL A 1 243 ? 1.908 2.969 -7.120 1.00 98.19 243 VAL A CA 1
ATOM 1938 C C . VAL A 1 243 ? 2.155 3.491 -5.703 1.00 98.19 243 VAL A C 1
ATOM 1940 O O . VAL A 1 243 ? 1.290 3.363 -4.834 1.00 98.19 243 VAL A O 1
ATOM 1943 N N . GLN A 1 244 ? 3.309 4.116 -5.459 1.00 97.75 244 GLN A N 1
ATOM 1944 C CA . GLN A 1 244 ? 3.622 4.728 -4.169 1.00 97.75 244 GLN A CA 1
ATOM 1945 C C . GLN A 1 244 ? 2.658 5.871 -3.842 1.00 97.75 244 GLN A C 1
ATOM 1947 O O . GLN A 1 244 ? 2.054 5.846 -2.776 1.00 97.75 244 GLN A O 1
ATOM 1952 N N . GLN A 1 245 ? 2.436 6.820 -4.760 1.00 97.69 245 GLN A N 1
ATOM 1953 C CA . GLN A 1 245 ? 1.498 7.928 -4.530 1.00 97.69 245 GLN A CA 1
ATOM 1954 C C . GLN A 1 245 ? 0.071 7.425 -4.278 1.00 97.69 245 GLN A C 1
ATOM 1956 O O . GLN A 1 245 ? -0.592 7.895 -3.355 1.00 97.69 245 GLN A O 1
ATOM 1961 N N . ALA A 1 246 ? -0.380 6.427 -5.045 1.00 97.25 246 ALA A N 1
ATOM 1962 C CA . ALA A 1 246 ? -1.660 5.765 -4.813 1.00 97.25 246 ALA A CA 1
ATOM 1963 C C . ALA A 1 246 ? -1.737 5.156 -3.405 1.00 97.25 246 ALA A C 1
ATOM 1965 O O . ALA A 1 246 ? -2.701 5.382 -2.682 1.00 97.25 246 ALA A O 1
ATOM 1966 N N . THR A 1 247 ? -0.698 4.452 -2.959 1.00 97.06 247 THR A N 1
ATOM 1967 C CA . THR A 1 247 ? -0.689 3.861 -1.611 1.00 97.06 247 THR A CA 1
ATOM 1968 C C . THR A 1 247 ? -0.650 4.935 -0.522 1.00 97.06 247 THR A C 1
ATOM 1970 O O . THR A 1 247 ? -1.357 4.852 0.477 1.00 97.06 247 THR A O 1
ATOM 1973 N N . PHE A 1 248 ? 0.115 6.004 -0.727 1.00 97.19 248 PHE A N 1
ATOM 1974 C CA . PHE A 1 248 ? 0.237 7.119 0.212 1.00 97.19 248 PHE A CA 1
ATOM 1975 C C . PHE A 1 248 ? -1.064 7.915 0.363 1.00 97.19 248 PHE A C 1
ATOM 1977 O O . PHE A 1 248 ? -1.323 8.488 1.427 1.00 97.19 248 PHE A O 1
ATOM 1984 N N . CYS A 1 249 ? -1.930 7.918 -0.657 1.00 97.19 249 CYS A N 1
ATOM 1985 C CA . CYS A 1 249 ? -3.295 8.432 -0.546 1.00 97.19 249 CYS A CA 1
ATOM 1986 C C . CYS A 1 249 ? -4.123 7.690 0.512 1.00 97.19 249 CYS A C 1
ATOM 1988 O O . CYS A 1 249 ? -4.983 8.321 1.122 1.00 97.19 249 CYS A O 1
ATOM 1990 N N . VAL A 1 250 ? -3.857 6.406 0.784 1.00 95.62 250 VAL A N 1
ATOM 1991 C CA . VAL A 1 250 ? -4.552 5.661 1.849 1.00 95.62 250 VAL A CA 1
ATOM 1992 C C . VAL A 1 250 ? -4.246 6.288 3.209 1.00 95.62 250 VAL A C 1
ATOM 1994 O O . VAL A 1 250 ? -5.156 6.708 3.909 1.00 95.62 250 VAL A O 1
ATOM 1997 N N . ASN A 1 251 ? -2.968 6.514 3.513 1.00 94.94 251 ASN A N 1
ATOM 1998 C CA . ASN A 1 251 ? -2.522 7.113 4.779 1.00 94.94 251 ASN A CA 1
ATOM 1999 C C . ASN A 1 251 ? -2.962 8.582 4.957 1.00 94.94 251 ASN A C 1
ATOM 2001 O O . ASN A 1 251 ? -2.948 9.127 6.061 1.00 94.94 251 ASN A O 1
ATOM 2005 N N . SER A 1 252 ? -3.312 9.263 3.864 1.00 95.06 252 SER A N 1
ATOM 2006 C CA . SER A 1 252 ? -3.597 10.700 3.849 1.00 95.06 252 SER A CA 1
ATOM 2007 C C . SER A 1 252 ? -5.044 11.008 3.484 1.00 95.06 252 SER A C 1
ATOM 2009 O O . SER A 1 252 ? -5.840 11.336 4.361 1.00 95.06 252 SER A O 1
ATOM 2011 N N . LEU A 1 253 ? -5.406 10.897 2.207 1.00 95.62 253 LEU A N 1
ATOM 2012 C CA . LEU A 1 253 ? -6.750 11.201 1.722 1.00 95.62 253 LEU A CA 1
ATOM 2013 C C . LEU A 1 253 ? -7.809 10.310 2.370 1.00 95.62 253 LEU A C 1
ATOM 2015 O O . LEU A 1 253 ? -8.868 10.824 2.719 1.00 95.62 253 LEU A O 1
ATOM 2019 N N . ALA A 1 254 ? -7.525 9.025 2.599 1.00 95.56 254 ALA A N 1
ATOM 2020 C CA . ALA A 1 254 ? -8.477 8.120 3.247 1.00 95.56 254 ALA A CA 1
ATOM 2021 C C . ALA A 1 254 ? -8.627 8.356 4.762 1.00 95.56 254 ALA A C 1
ATOM 2023 O O . ALA A 1 254 ? -9.492 7.758 5.382 1.00 95.56 254 ALA A O 1
ATOM 2024 N N . HIS A 1 255 ? -7.847 9.265 5.354 1.00 95.06 255 HIS A N 1
ATOM 2025 C CA . HIS A 1 255 ? -8.022 9.750 6.729 1.00 95.06 255 HIS A CA 1
ATOM 2026 C C . HIS A 1 255 ? -8.574 11.185 6.799 1.00 95.06 255 HIS A C 1
ATOM 2028 O O . HIS A 1 255 ? -8.618 11.798 7.868 1.00 95.06 255 HIS A O 1
ATOM 2034 N N . TYR A 1 256 ? -8.949 11.768 5.657 1.00 92.00 256 TYR A N 1
ATOM 2035 C CA . TYR A 1 256 ? -9.340 13.176 5.578 1.00 92.00 256 TYR A CA 1
ATOM 2036 C C . TYR A 1 256 ? -10.621 13.396 4.775 1.00 92.00 256 TYR A C 1
ATOM 2038 O O . TYR A 1 256 ? -11.531 14.084 5.237 1.00 92.00 256 TYR A O 1
ATOM 2046 N N . LEU A 1 257 ? -10.709 12.807 3.582 1.00 92.06 257 LEU A N 1
ATOM 2047 C CA . LEU A 1 257 ? -11.840 12.946 2.671 1.00 92.06 257 LEU A CA 1
ATOM 2048 C C . LEU A 1 257 ? -12.784 11.758 2.810 1.00 92.06 257 LEU A C 1
ATOM 2050 O O . LEU A 1 257 ? -12.345 10.616 2.749 1.00 92.06 257 LEU A O 1
ATOM 2054 N N . GLY A 1 258 ? -14.083 12.036 2.913 1.00 94.06 258 GLY A N 1
ATOM 2055 C CA . GLY A 1 258 ? -15.127 11.015 2.884 1.00 94.06 258 GLY A CA 1
ATOM 2056 C C . GLY A 1 258 ? -15.958 10.919 4.155 1.00 94.06 258 GLY A C 1
ATOM 2057 O O . GLY A 1 258 ? -15.868 11.756 5.062 1.00 94.06 258 GLY A O 1
ATOM 2058 N N . ALA A 1 259 ? -16.785 9.879 4.189 1.00 92.38 259 ALA A N 1
ATOM 2059 C CA . ALA A 1 259 ? -17.754 9.626 5.243 1.00 92.38 259 ALA A CA 1
ATOM 2060 C C . ALA A 1 259 ? -17.170 8.757 6.366 1.00 92.38 259 ALA A C 1
ATOM 2062 O O . ALA A 1 259 ? -16.333 7.889 6.134 1.00 92.38 259 ALA A O 1
ATOM 2063 N N . ALA A 1 260 ? -17.632 8.998 7.591 1.00 92.56 260 ALA A N 1
ATOM 2064 C CA . ALA A 1 260 ? -17.413 8.131 8.744 1.00 92.56 260 ALA A CA 1
ATOM 2065 C C . ALA A 1 260 ? -18.607 7.168 8.860 1.00 92.56 260 ALA A C 1
ATOM 2067 O O . ALA A 1 260 ? -19.508 7.392 9.666 1.00 92.56 260 ALA A O 1
ATOM 2068 N N . THR A 1 261 ? -18.669 6.185 7.958 1.00 91.62 261 THR A N 1
ATOM 2069 C CA . THR A 1 261 ? -19.836 5.308 7.743 1.00 91.62 261 THR A CA 1
ATOM 2070 C C . THR A 1 261 ? -20.096 4.343 8.905 1.00 91.62 261 THR A C 1
ATOM 2072 O O . THR A 1 261 ? -21.243 3.993 9.158 1.00 91.62 261 THR A O 1
ATOM 2075 N N . PHE A 1 262 ? -19.047 3.919 9.609 1.00 87.00 262 PHE A N 1
ATOM 2076 C CA . PHE A 1 262 ? -19.067 2.917 10.679 1.00 87.00 262 PHE A CA 1
ATOM 2077 C C . PHE A 1 262 ? -18.530 3.463 12.009 1.00 87.00 262 PHE A C 1
ATOM 2079 O O . PHE A 1 262 ? -19.088 3.161 13.059 1.00 87.00 262 PHE A O 1
ATOM 2086 N N . ASP A 1 263 ? -17.486 4.295 11.974 1.00 85.94 263 ASP A N 1
ATOM 2087 C CA . ASP A 1 263 ? -16.879 4.904 13.165 1.00 85.94 263 ASP A CA 1
ATOM 2088 C C . ASP A 1 263 ? -16.444 6.350 12.892 1.00 85.94 263 ASP A C 1
ATOM 2090 O O . ASP A 1 263 ? -15.812 6.629 11.879 1.00 85.94 263 ASP A O 1
ATOM 2094 N N . ASP A 1 264 ? -16.733 7.281 13.799 1.00 88.44 264 ASP A N 1
ATOM 2095 C CA . ASP A 1 264 ? -16.309 8.688 13.714 1.00 88.44 264 ASP A CA 1
ATOM 2096 C C . ASP A 1 264 ? -15.337 9.116 14.825 1.00 88.44 264 ASP A C 1
ATOM 2098 O O . ASP A 1 264 ? -14.952 10.287 14.886 1.00 88.44 264 ASP A O 1
ATOM 2102 N N . HIS A 1 265 ? -14.913 8.192 15.697 1.00 85.06 265 HIS A N 1
ATOM 2103 C CA . HIS A 1 265 ? -13.923 8.492 16.741 1.00 85.06 265 HIS A CA 1
ATOM 2104 C C . HIS A 1 265 ? -12.512 8.624 16.171 1.00 85.06 265 HIS A C 1
ATOM 2106 O O . HIS A 1 265 ? -11.676 9.343 16.728 1.00 85.06 265 HIS A O 1
ATOM 2112 N N . ARG A 1 266 ? -12.250 7.924 15.065 1.00 88.81 266 ARG A N 1
ATOM 2113 C CA . ARG A 1 266 ? -10.978 7.918 14.343 1.00 88.81 266 ARG A CA 1
ATOM 2114 C C . ARG A 1 266 ? -11.110 8.623 12.994 1.00 88.81 266 ARG A C 1
ATOM 2116 O O . ARG A 1 266 ? -12.197 8.856 12.471 1.00 88.81 266 ARG A O 1
ATOM 2123 N N . SER A 1 267 ? -9.969 8.988 12.435 1.00 93.00 267 SER A N 1
ATOM 2124 C CA . SER A 1 267 ? -9.854 9.699 11.167 1.00 93.00 267 SER A CA 1
ATOM 2125 C C . SER A 1 267 ? -10.160 8.912 9.879 1.00 93.00 267 SER A C 1
ATOM 2127 O O . SER A 1 267 ? -10.508 9.599 8.922 1.00 93.00 267 SER A O 1
ATOM 2129 N N . PRO A 1 268 ? -10.079 7.564 9.780 1.00 94.88 268 PRO A N 1
ATOM 2130 C CA . PRO A 1 268 ? -10.385 6.829 8.548 1.00 94.88 268 PRO A CA 1
ATOM 2131 C C . PRO A 1 268 ? -11.757 7.175 7.968 1.00 94.88 268 PRO A C 1
ATOM 2133 O O . PRO A 1 268 ? -12.730 7.320 8.706 1.00 94.88 268 PRO A O 1
ATOM 2136 N N . ARG A 1 269 ? -11.850 7.271 6.644 1.00 95.88 269 ARG A N 1
ATOM 2137 C CA . ARG A 1 269 ? -13.038 7.678 5.892 1.00 95.88 269 ARG A CA 1
ATOM 2138 C C . ARG A 1 269 ? -13.262 6.788 4.681 1.00 95.88 269 ARG A C 1
ATOM 2140 O O . ARG A 1 269 ? -12.314 6.340 4.042 1.00 95.88 269 ARG A O 1
ATOM 2147 N N . ASP A 1 270 ? -14.530 6.612 4.332 1.00 96.00 270 ASP A N 1
ATOM 2148 C CA . ASP A 1 270 ? -14.934 5.981 3.082 1.00 96.00 270 ASP A CA 1
ATOM 2149 C C . ASP A 1 270 ? -15.121 7.032 1.989 1.00 96.00 270 ASP A C 1
ATOM 2151 O O . ASP A 1 270 ? -15.902 7.980 2.136 1.00 96.00 270 ASP A O 1
ATOM 2155 N N . HIS A 1 271 ? -14.413 6.864 0.873 1.00 95.88 271 HIS A N 1
ATOM 2156 C CA . HIS A 1 271 ? -14.488 7.786 -0.252 1.00 95.88 271 HIS A CA 1
ATOM 2157 C C . HIS A 1 271 ? -14.218 7.098 -1.593 1.00 95.88 271 HIS A C 1
ATOM 2159 O O . HIS A 1 271 ? -13.132 6.573 -1.838 1.00 95.88 271 HIS A O 1
ATOM 2165 N N . VAL A 1 272 ? -15.195 7.169 -2.505 1.00 94.50 272 VAL A N 1
ATOM 2166 C CA . VAL A 1 272 ? -15.163 6.469 -3.803 1.00 94.50 272 VAL A CA 1
ATOM 2167 C C . VAL A 1 272 ? -13.984 6.906 -4.673 1.00 94.50 272 VAL A C 1
ATOM 2169 O O . VAL A 1 272 ? -13.309 6.056 -5.247 1.00 94.50 272 VAL A O 1
ATOM 2172 N N . LEU A 1 273 ? -13.684 8.209 -4.757 1.00 93.38 273 LEU A N 1
ATOM 2173 C CA . LEU A 1 273 ? -12.541 8.667 -5.561 1.00 93.38 273 LEU A CA 1
ATOM 2174 C C . LEU A 1 273 ? -11.214 8.202 -4.962 1.00 93.38 273 LEU A C 1
ATOM 2176 O O . LEU A 1 273 ? -10.300 7.852 -5.702 1.00 93.38 273 LEU A O 1
ATOM 2180 N N . THR A 1 274 ? -11.123 8.154 -3.630 1.00 93.06 274 THR A N 1
ATOM 2181 C CA . THR A 1 274 ? -9.949 7.585 -2.967 1.00 93.06 274 THR A CA 1
ATOM 2182 C C . THR A 1 274 ? -9.844 6.108 -3.328 1.00 93.06 274 THR A C 1
ATOM 2184 O O . THR A 1 274 ? -8.789 5.686 -3.772 1.00 93.06 274 THR A O 1
ATOM 2187 N N . ALA A 1 275 ? -10.944 5.350 -3.278 1.00 94.25 275 ALA A N 1
ATOM 2188 C CA . ALA A 1 275 ? -10.947 3.935 -3.639 1.00 94.25 275 ALA A CA 1
ATOM 2189 C C . ALA A 1 275 ? -10.538 3.685 -5.100 1.00 94.25 275 ALA A C 1
ATOM 2191 O O . ALA A 1 275 ? -9.813 2.732 -5.369 1.00 94.25 275 ALA A O 1
ATOM 2192 N N . LEU A 1 276 ? -10.935 4.546 -6.041 1.00 93.56 276 LEU A N 1
ATOM 2193 C CA . LEU A 1 276 ? -10.479 4.456 -7.433 1.00 93.56 276 LEU A CA 1
ATOM 2194 C C . LEU A 1 276 ? -8.963 4.650 -7.550 1.00 93.56 276 LEU A C 1
ATOM 2196 O O . LEU A 1 276 ? -8.295 3.861 -8.217 1.00 93.56 276 LEU A O 1
ATOM 2200 N N . LEU A 1 277 ? -8.421 5.665 -6.872 1.00 92.75 277 LEU A N 1
ATOM 2201 C CA . LEU A 1 277 ? -6.986 5.960 -6.870 1.00 92.75 277 LEU A CA 1
ATOM 2202 C C . LEU A 1 277 ? -6.161 4.885 -6.158 1.00 92.75 277 LEU A C 1
ATOM 2204 O O . LEU A 1 277 ? -5.002 4.688 -6.506 1.00 92.75 277 LEU A O 1
ATOM 2208 N N . THR A 1 278 ? -6.739 4.209 -5.166 1.00 94.62 278 THR A N 1
ATOM 2209 C CA . THR A 1 278 ? -6.032 3.277 -4.281 1.00 94.62 278 THR A CA 1
ATOM 2210 C C . THR A 1 278 ? -6.428 1.818 -4.489 1.00 94.62 278 THR A C 1
ATOM 2212 O O . THR A 1 278 ? -6.215 0.997 -3.607 1.00 94.62 278 THR A O 1
ATOM 2215 N N . LEU A 1 279 ? -6.992 1.465 -5.650 1.00 94.88 279 LEU A N 1
ATOM 2216 C CA . LEU A 1 279 ? -7.342 0.078 -6.003 1.00 94.88 279 LEU A CA 1
ATOM 2217 C C . LEU A 1 279 ? -8.287 -0.612 -4.997 1.00 94.88 279 LEU A C 1
ATOM 2219 O O . LEU A 1 279 ? -8.169 -1.806 -4.725 1.00 94.88 279 LEU A O 1
ATOM 2223 N N . GLY A 1 280 ? -9.259 0.140 -4.481 1.00 93.12 280 GLY A N 1
ATOM 2224 C CA . GLY A 1 280 ? -10.277 -0.325 -3.536 1.00 93.12 280 GLY A CA 1
ATOM 2225 C C . GLY A 1 280 ? -10.009 0.048 -2.082 1.00 93.12 280 GLY A C 1
ATOM 2226 O O . GLY A 1 280 ? -10.915 -0.023 -1.256 1.00 93.12 280 GLY A O 1
ATOM 2227 N N . GLU A 1 281 ? -8.808 0.530 -1.760 1.00 95.81 281 GLU A N 1
ATOM 2228 C CA . GLU A 1 281 ? -8.389 0.773 -0.373 1.00 95.81 281 GLU A CA 1
ATOM 2229 C C . GLU A 1 281 ? -9.009 2.030 0.271 1.00 95.81 281 GLU A C 1
ATOM 2231 O O . GLU A 1 281 ? -8.764 2.327 1.437 1.00 95.81 281 GLU A O 1
ATOM 2236 N N . GLY A 1 282 ? -9.813 2.789 -0.479 1.00 94.19 282 GLY A N 1
ATOM 2237 C CA . GLY A 1 282 ? -10.430 4.042 -0.032 1.00 94.19 282 GLY A CA 1
ATOM 2238 C C . GLY A 1 282 ? -11.743 3.898 0.740 1.00 94.19 282 GLY A C 1
ATOM 2239 O O . GLY A 1 282 ? -12.262 4.909 1.205 1.00 94.19 282 GLY A O 1
ATOM 2240 N N . TYR A 1 283 ? -12.277 2.685 0.901 1.00 96.31 283 TYR A N 1
ATOM 2241 C CA . TYR A 1 283 ? -13.326 2.381 1.888 1.00 96.31 283 TYR A CA 1
ATOM 2242 C C . TYR A 1 283 ? -12.673 2.123 3.252 1.00 96.31 283 TYR A C 1
ATOM 2244 O O . TYR A 1 283 ? -12.688 1.021 3.805 1.00 96.31 283 TYR A O 1
ATOM 2252 N N . HIS A 1 284 ? -11.957 3.141 3.727 1.00 96.31 284 HIS A N 1
ATOM 2253 C CA . HIS A 1 284 ? -10.984 2.994 4.795 1.00 96.31 284 HIS A CA 1
ATOM 2254 C C . HIS A 1 284 ? -11.630 3.015 6.181 1.00 96.31 284 HIS A C 1
ATOM 2256 O O . HIS A 1 284 ? -11.074 2.459 7.125 1.00 96.31 284 HIS A O 1
ATOM 2262 N N . ASN A 1 285 ? -12.823 3.603 6.313 1.00 96.06 285 ASN A N 1
ATOM 2263 C CA . ASN A 1 285 ? -13.574 3.565 7.560 1.00 96.06 285 ASN A CA 1
ATOM 2264 C C . ASN A 1 285 ? -14.106 2.158 7.837 1.00 96.06 285 ASN A C 1
ATOM 2266 O O . ASN A 1 285 ? -13.919 1.657 8.944 1.00 96.06 285 ASN A O 1
ATOM 2270 N N . PHE A 1 286 ? -14.662 1.493 6.815 1.00 95.06 286 PHE A N 1
ATOM 2271 C CA . PHE A 1 286 ? -15.012 0.073 6.909 1.00 95.06 286 PHE A CA 1
ATOM 2272 C C . PHE A 1 286 ? -13.795 -0.768 7.295 1.00 95.06 286 PHE A C 1
ATOM 2274 O O . PHE A 1 286 ? -13.842 -1.530 8.256 1.00 95.06 286 PHE A O 1
ATOM 2281 N N . HIS A 1 287 ? -12.687 -0.589 6.579 1.00 96.38 287 HIS A N 1
ATOM 2282 C CA . HIS A 1 287 ? -11.475 -1.365 6.800 1.00 96.38 287 HIS A CA 1
ATOM 2283 C C . HIS A 1 287 ? -10.902 -1.207 8.224 1.00 96.38 287 HIS A C 1
ATOM 2285 O O . HIS A 1 287 ? -10.484 -2.182 8.841 1.00 96.38 287 HIS A O 1
ATOM 2291 N N . HIS A 1 288 ? -10.914 -0.001 8.798 1.00 92.75 288 HIS A N 1
ATOM 2292 C CA . HIS A 1 288 ? -10.450 0.217 10.177 1.00 92.75 288 HIS A CA 1
ATOM 2293 C C . HIS A 1 288 ? -11.385 -0.336 11.255 1.00 92.75 288 HIS A C 1
ATOM 2295 O O . HIS A 1 288 ? -10.938 -0.563 12.386 1.00 92.75 288 HIS A O 1
ATOM 2301 N N . GLU A 1 289 ? -12.657 -0.547 10.921 1.00 89.69 289 GLU A N 1
ATOM 2302 C CA . GLU A 1 289 ? -13.634 -1.169 11.813 1.00 89.69 289 GLU A CA 1
ATOM 2303 C C . GLU A 1 289 ? -13.628 -2.701 11.700 1.00 89.69 289 GLU A C 1
ATOM 2305 O O . GLU A 1 289 ? -13.706 -3.407 12.709 1.00 89.69 289 GLU A O 1
ATOM 2310 N N . PHE A 1 290 ? -13.439 -3.223 10.487 1.00 89.94 290 PHE A N 1
ATOM 2311 C CA . PHE A 1 290 ? -13.463 -4.648 10.155 1.00 89.94 290 PHE A CA 1
ATOM 2312 C C . PHE A 1 290 ? -12.157 -5.109 9.473 1.00 89.94 290 PHE A C 1
ATOM 2314 O O . PHE A 1 290 ? -12.194 -5.655 8.370 1.00 89.94 290 PHE A O 1
ATOM 2321 N N . PRO A 1 291 ? -10.982 -4.949 10.116 1.00 87.81 291 PRO A N 1
ATOM 2322 C CA . PRO A 1 291 ? -9.673 -5.086 9.464 1.00 87.81 291 PRO A CA 1
ATOM 2323 C C . PRO A 1 291 ? -9.364 -6.477 8.910 1.00 87.81 291 PRO A C 1
ATOM 2325 O O . PRO A 1 291 ? -8.562 -6.600 7.992 1.00 87.81 291 PRO A O 1
ATOM 2328 N N . ASN A 1 292 ? -9.990 -7.526 9.449 1.00 88.56 292 ASN A N 1
ATOM 2329 C CA . ASN A 1 292 ? -9.756 -8.901 9.004 1.00 88.56 292 ASN A CA 1
ATOM 2330 C C . ASN A 1 292 ? -10.768 -9.384 7.955 1.00 88.56 292 ASN A C 1
ATOM 2332 O O . ASN A 1 292 ? -10.694 -10.546 7.559 1.00 88.56 292 ASN A O 1
ATOM 2336 N N . ASP A 1 293 ? -11.698 -8.531 7.509 1.00 94.00 293 ASP A N 1
ATOM 2337 C CA . ASP A 1 293 ? -12.508 -8.830 6.328 1.00 94.00 293 ASP A CA 1
ATOM 2338 C C . ASP A 1 293 ? -11.606 -8.753 5.095 1.00 94.00 293 ASP A C 1
ATOM 2340 O O . ASP A 1 293 ? -10.804 -7.831 4.950 1.00 94.00 293 ASP A O 1
ATOM 2344 N N . PHE A 1 294 ? -11.724 -9.715 4.184 1.00 95.50 294 PHE A N 1
ATOM 2345 C CA . PHE A 1 294 ? -10.948 -9.669 2.947 1.00 95.50 294 PHE A CA 1
ATOM 2346 C C . PHE A 1 294 ? -11.404 -8.552 2.000 1.00 95.50 294 PHE A C 1
ATOM 2348 O O . PHE A 1 294 ? -10.728 -8.291 1.004 1.00 95.50 294 PHE A O 1
ATOM 2355 N N . ARG A 1 295 ? -12.557 -7.929 2.249 1.00 95.94 295 ARG A N 1
ATOM 2356 C CA . ARG A 1 295 ? -13.108 -6.821 1.468 1.00 95.94 295 ARG A CA 1
ATOM 2357 C C . ARG A 1 295 ? -12.762 -5.515 2.167 1.00 95.94 295 ARG A C 1
ATOM 2359 O O . ARG A 1 295 ? -12.986 -5.396 3.362 1.00 95.94 295 ARG A O 1
ATOM 2366 N N . ASN A 1 296 ? -12.349 -4.501 1.415 1.00 92.50 296 ASN A N 1
ATOM 2367 C CA . ASN A 1 296 ? -12.468 -3.127 1.914 1.00 92.50 296 ASN A CA 1
ATOM 2368 C C . ASN A 1 296 ? -13.807 -2.537 1.483 1.00 92.50 296 ASN A C 1
ATOM 2370 O O . ASN A 1 296 ? -14.457 -1.817 2.232 1.00 92.50 296 ASN A O 1
ATOM 2374 N N . ALA A 1 297 ? -14.244 -2.889 0.276 1.00 93.00 297 ALA A N 1
ATOM 2375 C CA . ALA A 1 297 ? -15.534 -2.490 -0.241 1.00 93.00 297 ALA A CA 1
ATOM 2376 C C . ALA A 1 297 ? -16.559 -3.610 -0.033 1.00 93.00 297 ALA A C 1
ATOM 2378 O O . ALA A 1 297 ? -16.575 -4.593 -0.787 1.00 93.00 297 ALA A O 1
ATOM 2379 N N . VAL A 1 298 ? -17.379 -3.483 1.013 1.00 92.12 298 VAL A N 1
ATOM 2380 C CA . VAL A 1 298 ? -18.322 -4.527 1.443 1.00 92.12 298 VAL A CA 1
ATOM 2381 C C . VAL A 1 298 ? -19.398 -4.817 0.397 1.00 92.12 298 VAL A C 1
ATOM 2383 O O . VAL A 1 298 ? -19.741 -5.982 0.179 1.00 92.12 298 VAL A O 1
ATOM 2386 N N . ASP A 1 299 ? -19.887 -3.788 -0.296 1.00 90.88 299 ASP A N 1
ATOM 2387 C CA . ASP A 1 299 ? -20.958 -3.947 -1.272 1.00 90.88 299 ASP A CA 1
ATOM 2388 C C . ASP A 1 299 ? -20.394 -4.463 -2.607 1.00 90.88 299 ASP A C 1
ATOM 2390 O O . ASP A 1 299 ? -19.290 -4.113 -3.038 1.00 90.88 299 ASP A O 1
ATOM 2394 N N . TRP A 1 300 ? -21.142 -5.325 -3.298 1.00 88.69 300 TRP A N 1
ATOM 2395 C CA . TRP A 1 300 ? -20.650 -6.017 -4.499 1.00 88.69 300 TRP A CA 1
ATOM 2396 C C . TRP A 1 300 ? -20.278 -5.061 -5.646 1.00 88.69 300 TRP A C 1
ATOM 2398 O O . TRP A 1 300 ? -19.323 -5.331 -6.374 1.00 88.69 300 TRP A O 1
ATOM 2408 N N . TRP A 1 301 ? -20.999 -3.941 -5.774 1.00 89.25 301 TRP A N 1
ATOM 2409 C CA . TRP A 1 301 ? -20.827 -2.928 -6.822 1.00 89.25 301 TRP A CA 1
ATOM 2410 C C . TRP A 1 301 ? -19.707 -1.929 -6.518 1.00 89.25 301 TRP A C 1
ATOM 2412 O O . TRP A 1 301 ? -19.249 -1.221 -7.416 1.00 89.25 301 TRP A O 1
ATOM 2422 N N . GLN A 1 302 ? -19.264 -1.845 -5.263 1.00 94.88 302 GLN A N 1
ATOM 2423 C CA . GLN A 1 302 ? -18.203 -0.925 -4.892 1.00 94.88 302 GLN A CA 1
ATOM 2424 C C . GLN A 1 302 ? -16.865 -1.402 -5.461 1.00 94.88 302 GLN A C 1
ATOM 2426 O O . GLN A 1 302 ? -16.488 -2.573 -5.321 1.00 94.88 302 GLN A O 1
ATOM 2431 N N . TYR A 1 303 ? -16.153 -0.461 -6.085 1.00 96.38 303 TYR A N 1
ATOM 2432 C CA . TYR A 1 303 ? -14.866 -0.698 -6.726 1.00 96.38 303 TYR A CA 1
ATOM 2433 C C . TYR A 1 303 ? -13.822 -1.197 -5.724 1.00 96.38 303 TYR A C 1
ATOM 2435 O O . TYR A 1 303 ? -13.362 -0.448 -4.867 1.00 96.38 303 TYR A O 1
ATOM 2443 N N . ASP A 1 304 ? -13.451 -2.464 -5.864 1.00 97.19 304 ASP A N 1
ATOM 2444 C CA . ASP A 1 304 ? -12.374 -3.116 -5.128 1.00 97.19 304 ASP A CA 1
ATOM 2445 C C . ASP A 1 304 ? -11.818 -4.246 -6.010 1.00 97.19 304 ASP A C 1
ATOM 2447 O O . ASP A 1 304 ? -12.263 -5.394 -5.905 1.00 97.19 304 ASP A O 1
ATOM 2451 N N . PRO A 1 305 ? -10.886 -3.933 -6.932 1.00 96.81 305 PRO A N 1
ATOM 2452 C CA . PRO A 1 305 ? -10.280 -4.938 -7.803 1.00 96.81 305 PRO A CA 1
ATOM 2453 C C . PRO A 1 305 ? -9.570 -6.043 -7.016 1.00 96.81 305 PRO A C 1
ATOM 2455 O O . PRO A 1 305 ? -9.497 -7.178 -7.482 1.00 96.81 305 PRO A O 1
ATOM 2458 N N . THR A 1 306 ? -9.098 -5.742 -5.806 1.00 97.38 306 THR A N 1
ATOM 2459 C CA . THR A 1 306 ? -8.437 -6.701 -4.919 1.00 97.38 306 THR A CA 1
ATOM 2460 C C . THR A 1 306 ? -9.413 -7.762 -4.416 1.00 97.38 306 THR A C 1
ATOM 2462 O O . THR A 1 306 ? -9.108 -8.952 -4.485 1.00 97.38 306 THR A O 1
ATOM 2465 N N . LYS A 1 307 ? -10.620 -7.360 -3.995 1.00 96.62 307 LYS A N 1
ATOM 2466 C CA . LYS A 1 307 ? -11.710 -8.284 -3.628 1.00 96.62 307 LYS A CA 1
ATOM 2467 C C . LYS A 1 307 ? -12.024 -9.241 -4.775 1.00 96.62 307 LYS A C 1
ATOM 2469 O O . LYS A 1 307 ? -12.133 -10.444 -4.557 1.00 96.62 307 LYS A O 1
ATOM 2474 N N . TRP A 1 308 ? -12.147 -8.725 -5.997 1.00 96.44 308 TRP A N 1
ATOM 2475 C CA . TRP A 1 308 ? -12.461 -9.555 -7.162 1.00 96.44 308 TRP A CA 1
ATOM 2476 C C . TRP A 1 308 ? -11.309 -10.493 -7.542 1.00 96.44 308 TRP A C 1
ATOM 2478 O O . TRP A 1 308 ? -11.557 -11.652 -7.869 1.00 96.44 308 TRP A O 1
ATOM 2488 N N . ALA A 1 309 ? -10.057 -10.038 -7.439 1.00 97.81 309 ALA A N 1
ATOM 2489 C CA . ALA A 1 309 ? -8.883 -10.881 -7.662 1.00 97.81 309 ALA A CA 1
ATOM 2490 C C . ALA A 1 309 ? -8.805 -12.033 -6.646 1.00 97.81 309 ALA A C 1
ATOM 2492 O O . ALA A 1 309 ? -8.634 -13.186 -7.040 1.00 97.81 309 ALA A O 1
ATOM 2493 N N . ILE A 1 310 ? -9.008 -11.747 -5.353 1.00 98.12 310 ILE A N 1
ATOM 2494 C CA . ILE A 1 310 ? -9.038 -12.767 -4.294 1.00 98.12 310 ILE A CA 1
ATOM 2495 C C . ILE A 1 310 ? -10.181 -13.761 -4.535 1.00 98.12 310 ILE A C 1
ATOM 2497 O O . ILE A 1 310 ? -9.970 -14.968 -4.435 1.00 98.12 310 ILE A O 1
ATOM 2501 N N . GLN A 1 311 ? -11.370 -13.281 -4.915 1.00 96.75 311 GLN A N 1
ATOM 2502 C CA . GLN A 1 311 ? -12.517 -14.139 -5.219 1.00 96.75 311 GLN A CA 1
ATOM 2503 C C . GLN A 1 311 ? -12.247 -15.076 -6.406 1.00 96.75 311 GLN A C 1
ATOM 2505 O O . GLN A 1 311 ? -12.586 -16.258 -6.351 1.00 96.75 311 GLN A O 1
ATOM 2510 N N . LEU A 1 312 ? -11.600 -14.571 -7.460 1.00 97.88 312 LEU A N 1
ATOM 2511 C CA . LEU A 1 312 ? -11.181 -15.381 -8.600 1.00 97.88 312 LEU A CA 1
ATOM 2512 C C . LEU A 1 312 ? -10.160 -16.446 -8.178 1.00 97.88 312 LEU A C 1
ATOM 2514 O O . LEU A 1 312 ? -10.302 -17.613 -8.533 1.00 97.88 312 LEU A O 1
ATOM 2518 N N . TRP A 1 313 ? -9.152 -16.075 -7.386 1.00 98.44 313 TRP A N 1
ATOM 2519 C CA . TRP A 1 313 ? -8.164 -17.026 -6.873 1.00 98.44 313 TRP A CA 1
ATOM 2520 C C . TRP A 1 313 ? -8.773 -18.076 -5.946 1.00 98.44 313 TRP A C 1
ATOM 2522 O O . TRP A 1 313 ? -8.324 -19.221 -5.964 1.00 98.44 313 TRP A O 1
ATOM 2532 N N . PHE A 1 314 ? -9.809 -17.721 -5.187 1.00 98.12 314 PHE A N 1
ATOM 2533 C CA . PHE A 1 314 ? -10.579 -18.669 -4.388 1.00 98.12 314 PHE A CA 1
ATOM 2534 C C . PHE A 1 314 ? -11.286 -19.699 -5.277 1.00 98.12 314 PHE A C 1
ATOM 2536 O O . PHE A 1 314 ? -11.149 -20.898 -5.048 1.00 98.12 314 PHE A O 1
ATOM 2543 N N . TRP A 1 315 ? -11.960 -19.266 -6.349 1.00 97.94 315 TRP A N 1
ATOM 2544 C CA . TRP A 1 315 ? -12.583 -20.188 -7.310 1.00 97.94 315 TRP A CA 1
ATOM 2545 C C . TRP A 1 315 ? -11.571 -21.082 -8.033 1.00 97.94 315 TRP A C 1
ATOM 2547 O O . TRP A 1 315 ? -11.875 -22.233 -8.334 1.00 97.94 315 TRP A O 1
ATOM 2557 N N . CYS A 1 316 ? -10.354 -20.587 -8.262 1.00 97.81 316 CYS A N 1
ATOM 2558 C CA . CYS A 1 316 ? -9.252 -21.370 -8.820 1.00 97.81 316 CYS A CA 1
ATOM 2559 C C . CYS A 1 316 ? -8.554 -22.289 -7.796 1.00 97.81 316 CYS A C 1
ATOM 2561 O O . CYS A 1 316 ? -7.589 -22.961 -8.156 1.00 97.81 316 CYS A O 1
ATOM 2563 N N . GLY A 1 317 ? -8.973 -22.300 -6.524 1.00 97.81 317 GLY A N 1
ATOM 2564 C CA . GLY A 1 317 ? -8.346 -23.100 -5.464 1.00 97.81 317 GLY A CA 1
ATOM 2565 C C . GLY A 1 317 ? -6.960 -22.609 -5.020 1.00 97.81 317 GLY A C 1
ATOM 2566 O O . GLY A 1 317 ? -6.221 -23.346 -4.372 1.00 97.81 317 GLY A O 1
ATOM 2567 N N . LEU A 1 318 ? -6.579 -21.375 -5.365 1.00 98.38 318 LEU A N 1
ATOM 2568 C CA . LEU A 1 318 ? -5.307 -20.760 -4.962 1.00 98.38 318 LEU A CA 1
ATOM 2569 C C . LEU A 1 318 ? -5.386 -20.068 -3.595 1.00 98.38 318 LEU A C 1
ATOM 2571 O O . LEU A 1 318 ? -4.343 -19.813 -2.982 1.00 98.38 318 LEU A O 1
ATOM 2575 N N . VAL A 1 319 ? -6.604 -19.760 -3.149 1.00 98.31 319 VAL A N 1
ATOM 2576 C CA . VAL A 1 319 ? -6.937 -19.112 -1.878 1.00 98.31 319 VAL A CA 1
ATOM 2577 C C . VAL A 1 319 ? -7.946 -19.963 -1.108 1.00 98.31 319 VAL A C 1
ATOM 2579 O O . VAL A 1 319 ? -8.844 -20.554 -1.703 1.00 98.31 319 VAL A O 1
ATOM 2582 N N . SER A 1 320 ? -7.816 -19.987 0.216 1.00 95.81 320 SER A N 1
ATOM 2583 C CA . SER A 1 320 ? -8.707 -20.658 1.166 1.00 95.81 320 SER A CA 1
ATOM 2584 C C . SER A 1 320 ? -8.949 -19.788 2.406 1.00 95.81 320 SER A C 1
ATOM 2586 O O . SER A 1 320 ? -8.328 -18.739 2.563 1.00 95.81 320 SER A O 1
ATOM 2588 N N . GLU A 1 321 ? -9.871 -20.214 3.278 1.00 95.25 321 GLU A N 1
ATOM 2589 C CA . GLU A 1 321 ? -10.147 -19.575 4.583 1.00 95.25 321 GLU A CA 1
ATOM 2590 C C . GLU A 1 321 ? -10.387 -18.058 4.498 1.00 95.25 321 GLU A C 1
ATOM 2592 O O . GLU A 1 321 ? -9.890 -17.278 5.311 1.00 95.25 321 GLU A O 1
ATOM 2597 N N . VAL A 1 322 ? -11.139 -17.637 3.478 1.00 95.88 322 VAL A N 1
ATOM 2598 C CA . VAL A 1 322 ? -11.489 -16.232 3.257 1.00 95.88 322 VAL A CA 1
ATOM 2599 C C . VAL A 1 322 ? -12.400 -15.752 4.386 1.00 95.88 322 VAL A C 1
ATOM 2601 O O . VAL A 1 322 ? -13.478 -16.304 4.599 1.00 95.88 322 VAL A O 1
ATOM 2604 N N . LYS A 1 323 ? -11.963 -14.722 5.111 1.00 91.94 323 LYS A N 1
ATOM 2605 C CA . LYS A 1 323 ? -12.671 -14.167 6.265 1.00 91.94 323 LYS A CA 1
ATOM 2606 C C . LYS A 1 323 ? -13.607 -13.041 5.848 1.00 91.94 323 LYS A C 1
ATOM 2608 O O . LYS A 1 323 ? -13.195 -12.090 5.187 1.00 91.94 323 LYS A O 1
ATOM 2613 N N . THR A 1 324 ? -14.849 -13.124 6.307 1.00 92.06 324 THR A N 1
ATOM 2614 C CA . THR A 1 324 ? -15.876 -12.088 6.158 1.00 92.06 324 THR A CA 1
ATOM 2615 C C . THR A 1 324 ? -16.624 -11.904 7.464 1.00 92.06 324 THR A C 1
ATOM 2617 O O . THR A 1 324 ? -16.827 -12.876 8.191 1.00 92.06 324 THR A O 1
ATOM 2620 N N . PHE A 1 325 ? -17.095 -10.692 7.733 1.00 84.88 325 PHE A N 1
ATOM 2621 C CA . PHE A 1 325 ? -18.067 -10.472 8.804 1.00 84.88 325 PHE A CA 1
ATOM 2622 C C . PHE A 1 325 ? -19.491 -10.692 8.311 1.00 84.88 325 PHE A C 1
ATOM 2624 O O . PHE A 1 325 ? -19.810 -10.432 7.146 1.00 84.88 325 PHE A O 1
ATOM 2631 N N . ASP A 1 326 ? -20.351 -11.122 9.234 1.00 82.50 326 ASP A N 1
ATOM 2632 C CA . ASP A 1 326 ? -21.777 -11.278 8.985 1.00 82.50 326 ASP A CA 1
ATOM 2633 C C . ASP A 1 326 ? -22.406 -9.952 8.564 1.00 82.50 326 ASP A C 1
ATOM 2635 O O . ASP A 1 326 ? -22.238 -8.921 9.224 1.00 82.50 326 ASP A O 1
ATOM 2639 N N . GLN A 1 327 ? -23.210 -9.996 7.500 1.00 85.94 327 GLN A N 1
ATOM 2640 C CA . GLN A 1 327 ? -23.857 -8.802 6.955 1.00 85.94 327 GLN A CA 1
ATOM 2641 C C . GLN A 1 327 ? -24.703 -8.081 8.012 1.00 85.94 327 GLN A C 1
ATOM 2643 O O . GLN A 1 327 ? -24.686 -6.857 8.085 1.00 85.94 327 GLN A O 1
ATOM 2648 N N . ASN A 1 328 ? -25.378 -8.827 8.891 1.00 81.44 328 ASN A N 1
ATOM 2649 C CA . ASN A 1 328 ? -26.184 -8.255 9.972 1.00 81.44 328 ASN A CA 1
ATOM 2650 C C . ASN A 1 328 ? -25.351 -7.409 10.947 1.00 81.44 328 ASN A C 1
ATOM 2652 O O . ASN A 1 328 ? -25.838 -6.398 11.450 1.00 81.44 328 ASN A O 1
ATOM 2656 N N . VAL A 1 329 ? -24.100 -7.801 11.214 1.00 80.56 329 VAL A N 1
ATOM 2657 C CA . VAL A 1 329 ? -23.190 -7.045 12.089 1.00 80.56 329 VAL A CA 1
ATOM 2658 C C . VAL A 1 329 ? -22.756 -5.754 11.400 1.00 80.56 329 VAL A C 1
ATOM 2660 O O . VAL A 1 329 ? -22.784 -4.691 12.019 1.00 80.56 329 VAL A O 1
ATOM 2663 N N . ILE A 1 330 ? -22.421 -5.837 10.110 1.00 83.94 330 ILE A N 1
ATOM 2664 C CA . ILE A 1 330 ? -22.004 -4.684 9.307 1.00 83.94 330 ILE A CA 1
ATOM 2665 C C . ILE A 1 330 ? -23.146 -3.665 9.185 1.00 83.94 330 ILE A C 1
ATOM 2667 O O . ILE A 1 330 ? -22.952 -2.488 9.493 1.00 83.94 330 ILE A O 1
ATOM 2671 N N . GLU A 1 331 ? -24.346 -4.105 8.792 1.00 84.31 331 GLU A N 1
ATOM 2672 C CA . GLU A 1 331 ? -25.505 -3.215 8.641 1.00 84.31 331 GLU A CA 1
ATOM 2673 C C . GLU A 1 331 ? -25.920 -2.597 9.973 1.00 84.31 331 GLU A C 1
ATOM 2675 O O . GLU A 1 331 ? -26.235 -1.411 10.030 1.00 84.31 331 GLU A O 1
ATOM 2680 N N . ARG A 1 332 ? -25.853 -3.354 11.076 1.00 76.75 332 ARG A N 1
ATOM 2681 C CA . ARG A 1 332 ? -26.119 -2.798 12.405 1.00 76.75 332 ARG A CA 1
ATOM 2682 C C . ARG A 1 332 ? -25.136 -1.679 12.754 1.00 76.75 332 ARG A C 1
ATOM 2684 O O . ARG A 1 332 ? -25.576 -0.653 13.268 1.00 76.75 332 ARG A O 1
ATOM 2691 N N . GLY A 1 333 ? -23.843 -1.853 12.471 1.00 78.38 333 GLY A N 1
ATOM 2692 C CA . GLY A 1 333 ? -22.832 -0.811 12.680 1.00 78.38 333 GLY A CA 1
ATOM 2693 C C . GLY A 1 333 ? -23.111 0.441 11.844 1.00 78.38 333 GLY A C 1
ATOM 2694 O O . GLY A 1 333 ? -23.152 1.548 12.380 1.00 78.38 333 GLY A O 1
ATOM 2695 N N . ARG A 1 334 ? -23.410 0.256 10.551 1.00 85.88 334 ARG A N 1
ATOM 2696 C CA . ARG A 1 334 ? -23.795 1.335 9.627 1.00 85.88 334 ARG A CA 1
ATOM 2697 C C . ARG A 1 334 ? -25.029 2.100 10.126 1.00 85.88 334 ARG A C 1
ATOM 2699 O O . ARG A 1 334 ? -24.996 3.324 10.220 1.00 85.88 334 ARG A O 1
ATOM 2706 N N . MET A 1 335 ? -26.088 1.387 10.517 1.00 82.62 335 MET A N 1
ATOM 2707 C CA . MET A 1 335 ? -27.327 1.985 11.033 1.00 82.62 335 MET A CA 1
ATOM 2708 C C . MET A 1 335 ? -27.104 2.745 12.342 1.00 82.62 335 MET A C 1
ATOM 2710 O O . MET A 1 335 ? -27.634 3.839 12.516 1.00 82.62 335 MET A O 1
ATOM 2714 N N . GLN A 1 336 ? -26.311 2.202 13.269 1.00 79.06 336 GLN A N 1
ATOM 2715 C CA . GLN A 1 336 ? -25.993 2.886 14.526 1.00 79.06 336 GLN A CA 1
ATOM 2716 C C . GLN A 1 336 ? -25.277 4.218 14.281 1.00 79.06 336 GLN A C 1
ATOM 2718 O O . GLN A 1 336 ? -25.594 5.223 14.922 1.00 79.06 336 GLN A O 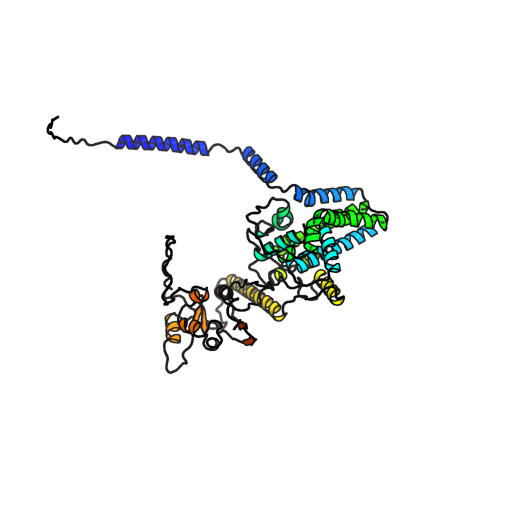1
ATOM 2723 N N . GLN A 1 337 ? -24.340 4.237 13.336 1.00 85.88 337 GLN A N 1
ATOM 2724 C CA . GLN A 1 337 ? -23.599 5.440 12.982 1.00 85.88 337 GLN A CA 1
ATOM 2725 C C . GLN A 1 337 ? -24.466 6.457 12.219 1.00 85.88 337 GLN A C 1
ATOM 2727 O O . GLN A 1 337 ? -24.350 7.669 12.437 1.00 85.88 337 GLN A O 1
ATOM 2732 N N . GLU A 1 338 ? -25.391 5.985 11.382 1.00 86.81 338 GLU A N 1
ATOM 2733 C CA . GLU A 1 338 ? -26.382 6.828 10.713 1.00 86.81 338 GLU A CA 1
ATOM 2734 C C . GLU A 1 338 ? -27.342 7.484 11.714 1.00 86.81 338 GLU A C 1
ATOM 2736 O O . GLU A 1 338 ? -27.488 8.707 11.696 1.00 86.81 338 GLU A O 1
ATOM 2741 N N . VAL A 1 339 ? -27.917 6.713 12.646 1.00 83.94 339 VAL A N 1
ATOM 2742 C CA . VAL A 1 339 ? -28.783 7.233 13.721 1.00 83.94 339 VAL A CA 1
ATOM 2743 C C . VAL A 1 339 ? -28.054 8.306 14.524 1.00 83.94 339 VAL A C 1
ATOM 2745 O O . VAL A 1 339 ? -28.559 9.419 14.663 1.00 83.94 339 VAL A O 1
ATOM 2748 N N . LYS A 1 340 ? -26.818 8.032 14.960 1.00 83.88 340 LYS A N 1
ATOM 2749 C CA . LYS A 1 340 ? -25.987 9.008 15.678 1.00 83.88 340 LYS A CA 1
ATOM 2750 C C . LYS A 1 340 ? -25.787 10.299 14.877 1.00 83.88 340 LYS A C 1
ATOM 2752 O O . LYS A 1 340 ? -25.856 11.402 15.424 1.00 83.88 340 LYS A O 1
ATOM 2757 N N . THR A 1 341 ? -25.531 10.173 13.576 1.00 86.44 341 THR A N 1
ATOM 2758 C CA . THR A 1 341 ? -25.345 11.322 12.682 1.00 86.44 341 THR A CA 1
ATOM 2759 C C . THR A 1 341 ? -26.632 12.139 12.549 1.00 86.44 341 THR A C 1
ATOM 2761 O O . THR A 1 341 ? -26.581 13.372 12.569 1.00 86.44 341 THR A O 1
ATOM 2764 N N . LEU A 1 342 ? -27.784 11.475 12.430 1.00 87.88 342 LEU A N 1
ATOM 2765 C CA . LEU A 1 342 ? -29.096 12.116 12.339 1.00 87.88 342 LEU A CA 1
ATOM 2766 C C . LEU A 1 342 ? -29.468 12.839 13.638 1.00 87.88 342 LEU A C 1
ATOM 2768 O O . LEU A 1 342 ? -29.807 14.016 13.577 1.00 87.88 342 LEU A O 1
ATOM 2772 N N . GLU A 1 343 ? -29.295 12.208 14.800 1.00 82.75 343 GLU A N 1
ATOM 2773 C CA . GLU A 1 343 ? -29.501 12.841 16.113 1.00 82.75 343 GLU A CA 1
ATOM 2774 C C . GLU A 1 343 ? -28.589 14.063 16.318 1.00 82.75 343 GLU A C 1
ATOM 2776 O O . GLU A 1 343 ? -28.956 15.047 16.964 1.00 82.75 343 GLU A O 1
ATOM 2781 N N . GLY A 1 344 ? -27.360 14.014 15.792 1.00 83.06 344 GLY A N 1
ATOM 2782 C CA . GLY A 1 344 ? -26.447 15.156 15.790 1.00 83.06 344 GLY A CA 1
ATOM 2783 C C . GLY A 1 344 ? -26.972 16.313 14.935 1.00 83.06 344 GLY A C 1
ATOM 2784 O O . GLY A 1 344 ? -26.968 17.461 15.379 1.00 83.06 344 GLY A O 1
ATOM 2785 N N . LYS A 1 345 ? -27.465 16.020 13.725 1.00 87.44 345 LYS A N 1
ATOM 2786 C CA . LYS A 1 345 ? -28.069 17.018 12.825 1.00 87.44 345 LYS A CA 1
ATOM 2787 C C . LYS A 1 345 ? -29.350 17.606 13.402 1.00 87.44 345 LYS A C 1
ATOM 2789 O O . LYS A 1 345 ? -29.525 18.817 13.339 1.00 87.44 345 LYS A O 1
ATOM 2794 N N . GLU A 1 346 ? -30.213 16.781 13.983 1.00 86.25 346 GLU A N 1
ATOM 2795 C CA . GLU A 1 346 ? -31.437 17.225 14.649 1.00 86.25 346 GLU A CA 1
ATOM 2796 C C . GLU A 1 346 ? -31.117 18.204 15.783 1.00 86.25 346 GLU A C 1
ATOM 2798 O O . GLU A 1 346 ? -31.655 19.310 15.809 1.00 86.25 346 GLU A O 1
ATOM 2803 N N . ARG A 1 347 ? -30.162 17.861 16.660 1.00 84.31 347 ARG A N 1
ATOM 2804 C CA . ARG A 1 347 ? -29.693 18.760 17.728 1.00 84.31 347 ARG A CA 1
ATOM 2805 C C . ARG A 1 347 ? -29.166 20.090 17.189 1.00 84.31 347 ARG A C 1
ATOM 2807 O O . ARG A 1 347 ? -29.449 21.133 17.773 1.00 84.31 347 ARG A O 1
ATOM 2814 N N . LEU A 1 348 ? -28.424 20.070 16.080 1.00 85.38 348 LEU A N 1
ATOM 2815 C CA . LEU A 1 348 ? -27.942 21.292 15.430 1.00 85.38 348 LEU A CA 1
ATOM 2816 C C . LEU A 1 348 ? -29.095 22.123 14.853 1.00 85.38 348 LEU A C 1
ATOM 2818 O O . LEU A 1 348 ? -29.125 23.330 15.065 1.00 85.38 348 LEU A O 1
ATOM 2822 N N . LEU A 1 349 ? -30.061 21.497 14.177 1.00 84.44 349 LEU A N 1
ATOM 2823 C CA . LEU A 1 349 ? -31.220 22.184 13.601 1.00 84.44 349 LEU A CA 1
ATOM 2824 C C . LEU A 1 349 ? -32.100 22.823 14.684 1.00 84.44 349 LEU A C 1
ATOM 2826 O O . LEU A 1 349 ? -32.449 23.997 14.568 1.00 84.44 349 LEU A O 1
ATOM 2830 N N . LEU A 1 350 ? -32.394 22.092 15.762 1.00 82.12 350 LEU A N 1
ATOM 2831 C CA . LEU A 1 350 ? -33.148 22.607 16.909 1.00 82.12 350 LEU A CA 1
ATOM 2832 C C . LEU A 1 350 ? -32.382 23.717 17.645 1.00 82.12 350 LEU A C 1
ATOM 2834 O O . LEU A 1 350 ? -32.979 24.705 18.063 1.00 82.12 350 LEU A O 1
ATOM 2838 N N . GLY A 1 351 ? -31.055 23.598 17.763 1.00 72.50 351 GLY A N 1
ATOM 2839 C CA . GLY A 1 351 ? -30.201 24.638 18.345 1.00 72.50 351 GLY A CA 1
ATOM 2840 C C . GLY A 1 351 ? -30.085 25.903 17.485 1.00 72.50 351 GLY A C 1
ATOM 2841 O O . GLY A 1 351 ? -29.907 26.994 18.022 1.00 72.50 351 GLY A O 1
ATOM 2842 N N . MET A 1 352 ? -30.213 25.782 16.159 1.00 59.94 352 MET A N 1
ATOM 2843 C CA . MET A 1 352 ? -30.228 26.911 15.219 1.00 59.94 352 MET A CA 1
ATOM 2844 C C . MET A 1 352 ? -31.584 27.630 15.170 1.00 59.94 352 MET A C 1
ATOM 2846 O O . MET A 1 352 ? -31.620 28.825 14.885 1.00 59.94 352 MET A O 1
ATOM 2850 N N . GLN A 1 353 ? -32.688 26.950 15.495 1.00 56.44 353 GLN A N 1
ATOM 2851 C CA . GLN A 1 353 ? -34.029 27.541 15.611 1.00 56.44 353 GLN A CA 1
ATOM 2852 C C . GLN A 1 353 ? -34.241 28.313 16.928 1.00 56.44 353 GLN A C 1
ATOM 2854 O O . GLN A 1 353 ? -35.318 28.251 17.510 1.00 56.44 353 GLN A O 1
ATOM 2859 N N . GLY A 1 354 ? -33.227 29.032 17.424 1.00 46.28 354 GLY A N 1
ATOM 2860 C CA . GLY A 1 354 ? -33.252 29.703 18.727 1.00 46.28 354 GLY A CA 1
ATOM 2861 C C . GLY A 1 354 ? -34.592 30.377 19.063 1.00 46.28 354 GLY A C 1
ATOM 2862 O O . GLY A 1 354 ? -34.944 31.394 18.476 1.00 46.28 354 GLY A O 1
ATOM 2863 N N . GLY A 1 355 ? -35.301 29.819 20.050 1.00 43.12 355 GLY A N 1
ATOM 2864 C CA . GLY A 1 355 ? -36.517 30.395 20.624 1.00 43.12 355 GLY A CA 1
ATOM 2865 C C . GLY A 1 355 ? -37.807 29.656 20.262 1.00 43.12 355 GLY A C 1
ATOM 2866 O O . GLY A 1 355 ? -38.304 29.752 19.150 1.00 43.12 355 GLY A O 1
ATOM 2867 N N . ALA A 1 356 ? -38.388 29.003 21.272 1.00 42.69 356 ALA A N 1
ATOM 2868 C CA . ALA A 1 356 ? -39.804 28.646 21.365 1.00 42.69 356 ALA A CA 1
ATOM 2869 C C . ALA A 1 356 ? -40.430 27.949 20.139 1.00 42.69 356 ALA A C 1
ATOM 2871 O O . ALA A 1 356 ? -41.210 28.537 19.395 1.00 42.69 356 ALA A O 1
ATOM 2872 N N . VAL A 1 357 ? -40.234 26.635 20.040 1.00 37.44 357 VAL A N 1
ATOM 2873 C CA . VAL A 1 357 ? -41.268 25.757 19.480 1.00 37.44 357 VAL A CA 1
ATOM 2874 C C . VAL A 1 357 ? -41.640 24.779 20.583 1.00 37.44 357 VAL A C 1
ATOM 2876 O O . VAL A 1 357 ? -40.829 23.951 20.991 1.00 37.44 357 VAL A O 1
ATOM 2879 N N . GLY A 1 358 ? -42.841 24.949 21.141 1.00 43.28 358 GLY 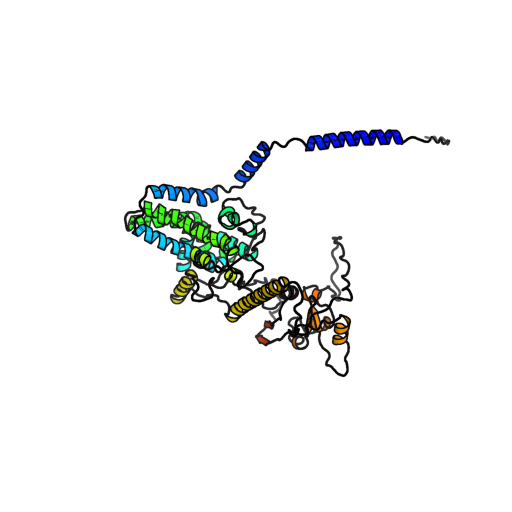A N 1
ATOM 2880 C CA . GLY A 1 358 ? -43.384 24.049 22.151 1.00 43.28 358 GLY A CA 1
ATOM 2881 C C . GLY A 1 358 ? -43.376 22.622 21.617 1.00 43.28 358 GLY A C 1
ATOM 2882 O O . GLY A 1 358 ? -43.987 22.339 20.586 1.00 43.28 358 GLY A O 1
ATOM 2883 N N . SER A 1 359 ? -42.657 21.731 22.300 1.00 38.47 359 SER A N 1
ATOM 2884 C CA . SER A 1 359 ? -42.590 20.321 21.946 1.00 38.47 359 SER A CA 1
ATOM 2885 C C . SER A 1 359 ? -43.929 19.653 22.253 1.00 38.47 359 SER A C 1
ATOM 2887 O O . SER A 1 359 ? -44.171 19.144 23.342 1.00 38.47 359 SER A O 1
ATOM 2889 N N . GLY A 1 360 ? -44.796 19.622 21.243 1.00 33.38 360 GLY A N 1
ATOM 2890 C CA . GLY A 1 360 ? -45.889 18.658 21.111 1.00 33.38 360 GLY A CA 1
ATOM 2891 C C . GLY A 1 360 ? -45.410 17.300 20.585 1.00 33.38 360 GLY A C 1
ATOM 2892 O O . GLY A 1 360 ? -46.173 16.595 19.936 1.00 33.38 360 GLY A O 1
ATOM 2893 N N . ALA A 1 361 ? -44.148 16.938 20.822 1.00 30.97 361 ALA A N 1
ATOM 2894 C CA . ALA A 1 361 ? -43.646 15.590 20.615 1.00 30.97 361 ALA A CA 1
ATOM 2895 C C . ALA A 1 361 ? -43.669 14.910 21.980 1.00 30.97 361 ALA A C 1
ATOM 2897 O O . ALA A 1 361 ? -43.031 15.393 22.916 1.00 30.97 361 ALA A O 1
ATOM 2898 N N . ALA A 1 362 ? -44.456 13.842 22.100 1.00 31.94 362 ALA A N 1
ATOM 2899 C CA . ALA A 1 362 ? -44.507 13.004 23.284 1.00 31.94 362 ALA A CA 1
ATOM 2900 C C . ALA A 1 362 ? -43.077 12.615 23.668 1.00 31.94 362 ALA A C 1
ATOM 2902 O O . ALA A 1 362 ? -42.461 11.764 23.027 1.00 31.94 362 ALA A O 1
ATOM 2903 N N . ALA A 1 363 ? -42.546 13.282 24.693 1.00 31.95 363 ALA A N 1
ATOM 2904 C CA . ALA A 1 363 ? -41.346 12.850 25.367 1.00 31.95 363 ALA A CA 1
ATOM 2905 C C . ALA A 1 363 ? -41.610 11.401 25.767 1.00 31.95 363 ALA A C 1
ATOM 2907 O O . ALA A 1 363 ? -42.512 11.132 26.564 1.00 31.95 363 ALA A O 1
ATOM 2908 N N . ALA A 1 364 ? -40.867 10.460 25.183 1.00 33.00 364 ALA A N 1
ATOM 2909 C CA . ALA A 1 364 ? -40.680 9.184 25.839 1.00 33.00 364 ALA A CA 1
ATOM 2910 C C . ALA A 1 364 ? -40.201 9.549 27.243 1.00 33.00 364 ALA A C 1
ATOM 2912 O O . ALA A 1 364 ? -39.149 10.167 27.398 1.00 33.00 364 ALA A O 1
ATOM 2913 N N . THR A 1 365 ? -41.066 9.331 28.229 1.00 32.50 365 THR A N 1
ATOM 2914 C CA . THR A 1 365 ? -40.859 9.740 29.611 1.00 32.50 365 THR A CA 1
ATOM 2915 C C . THR A 1 365 ? -39.667 8.953 30.147 1.00 32.50 365 THR A C 1
ATOM 2917 O O . THR A 1 365 ? -39.838 7.893 30.748 1.00 32.50 365 THR A O 1
ATOM 2920 N N . GLU A 1 366 ? -38.446 9.423 29.878 1.00 38.47 366 GLU A N 1
ATOM 2921 C CA . GLU A 1 366 ? -37.233 8.941 30.523 1.00 38.47 366 GLU A CA 1
ATOM 2922 C C . GLU A 1 366 ? -37.435 9.196 32.009 1.00 38.47 366 GLU A C 1
ATOM 2924 O O . GLU A 1 366 ? -37.367 10.323 32.501 1.00 38.47 366 GLU A O 1
ATOM 2929 N N . THR A 1 367 ? -37.827 8.143 32.717 1.00 45.31 367 THR A N 1
ATOM 2930 C CA . THR A 1 367 ? -38.168 8.258 34.123 1.00 45.31 367 THR A CA 1
ATOM 2931 C C . THR A 1 367 ? -36.846 8.374 34.858 1.00 45.31 367 THR A C 1
ATOM 2933 O O . THR A 1 367 ? -36.092 7.406 34.944 1.00 45.31 367 THR A O 1
ATOM 2936 N N . LEU A 1 368 ? -36.535 9.580 35.316 1.00 50.75 368 LEU A N 1
ATOM 2937 C CA . LEU A 1 368 ? -35.352 9.844 36.115 1.00 50.75 368 LEU A CA 1
ATOM 2938 C C . LEU A 1 368 ? -35.587 9.322 37.531 1.00 50.75 368 LEU A C 1
ATOM 2940 O O . LEU A 1 368 ? -36.565 9.698 38.170 1.00 50.75 368 LEU A O 1
ATOM 2944 N N . TRP A 1 369 ? -34.708 8.441 38.001 1.00 59.69 369 TRP A N 1
ATOM 2945 C CA . TRP A 1 369 ? -34.787 7.864 39.343 1.00 59.69 369 TRP A CA 1
ATOM 2946 C C . TRP A 1 369 ? -33.827 8.582 40.290 1.00 59.69 369 TRP A C 1
ATOM 2948 O O . TRP A 1 369 ? -32.670 8.845 39.953 1.00 59.69 369 TRP A O 1
ATOM 2958 N N . SER A 1 370 ? -34.304 8.874 41.495 1.00 72.06 370 SER A N 1
ATOM 2959 C CA . SER A 1 370 ? -33.475 9.297 42.625 1.00 72.06 370 SER A CA 1
ATOM 2960 C C . SER A 1 370 ? -32.793 8.099 43.296 1.00 72.06 370 SER A C 1
ATOM 2962 O O . SER A 1 370 ? -33.254 6.958 43.201 1.00 72.06 370 SER A O 1
ATOM 2964 N N . TRP A 1 371 ? -31.703 8.355 44.030 1.00 72.38 371 TRP A N 1
ATOM 2965 C CA . TRP A 1 371 ? -31.005 7.311 44.793 1.00 72.38 371 TRP A CA 1
ATOM 2966 C C . TRP A 1 371 ? -31.930 6.608 45.796 1.00 72.38 371 TRP A C 1
ATOM 2968 O O . TRP A 1 371 ? -31.878 5.388 45.939 1.00 72.38 371 TRP A O 1
ATOM 2978 N N . ASP A 1 372 ? -32.840 7.349 46.425 1.00 72.31 372 ASP A N 1
ATOM 2979 C CA . ASP A 1 372 ? -33.791 6.781 47.378 1.00 72.31 372 ASP A CA 1
ATOM 2980 C C . ASP A 1 372 ? -34.836 5.887 46.698 1.00 72.31 372 ASP A C 1
ATOM 2982 O O . ASP A 1 372 ? -35.231 4.864 47.254 1.00 72.31 372 ASP A O 1
ATOM 2986 N N . GLU A 1 373 ? -35.286 6.229 45.488 1.00 69.19 373 GLU A N 1
ATOM 2987 C CA . GLU A 1 373 ? -36.181 5.370 44.698 1.00 69.19 373 GLU A CA 1
ATOM 2988 C C . GLU A 1 373 ? -35.489 4.083 44.257 1.00 69.19 373 GLU A C 1
ATOM 2990 O O . GLU A 1 373 ? -36.078 3.007 44.371 1.00 69.19 373 GLU A O 1
ATOM 2995 N N . PHE A 1 374 ? -34.225 4.182 43.841 1.00 75.75 374 PHE A N 1
ATOM 2996 C CA . PHE A 1 374 ? -33.382 3.031 43.536 1.00 75.75 374 PHE A CA 1
ATOM 2997 C C . PHE A 1 374 ? -33.241 2.095 44.745 1.00 75.75 374 PHE A C 1
ATOM 2999 O O . PHE A 1 374 ? -33.573 0.914 44.640 1.00 75.75 374 PHE A O 1
ATOM 3006 N N . GLN A 1 375 ? -32.849 2.623 45.911 1.00 74.81 375 GLN A N 1
ATOM 3007 C CA . GLN A 1 375 ? -32.705 1.835 47.141 1.00 74.81 375 GLN A CA 1
ATOM 3008 C C . GLN A 1 375 ? -34.030 1.211 47.595 1.00 74.81 375 GLN A C 1
ATOM 3010 O O . GLN A 1 375 ? -34.066 0.048 48.006 1.00 74.81 375 GLN A O 1
ATOM 3015 N N . ARG A 1 376 ? -35.145 1.949 47.507 1.00 69.12 376 ARG A N 1
ATOM 3016 C CA . ARG A 1 376 ? -36.472 1.425 47.863 1.00 69.12 376 ARG A CA 1
ATOM 3017 C C . ARG A 1 376 ? -36.883 0.273 46.950 1.00 69.12 376 ARG A C 1
ATOM 3019 O O . ARG A 1 376 ? -37.368 -0.736 47.453 1.00 69.12 376 ARG A O 1
ATOM 3026 N N . ALA A 1 377 ? -36.642 0.376 45.645 1.00 68.19 377 ALA A N 1
ATOM 3027 C CA . ALA A 1 377 ? -37.010 -0.665 44.686 1.00 68.19 377 ALA A CA 1
ATOM 3028 C C . ALA A 1 377 ? -36.222 -1.978 44.845 1.00 68.19 377 ALA A C 1
ATOM 3030 O O . ALA A 1 377 ? -36.716 -3.032 44.442 1.00 68.19 377 ALA A O 1
ATOM 3031 N N . THR A 1 378 ? -35.018 -1.934 45.425 1.00 68.69 378 THR A N 1
ATOM 3032 C CA . THR A 1 378 ? -34.169 -3.121 45.642 1.00 68.69 378 THR A CA 1
ATOM 3033 C C . THR A 1 378 ? -34.293 -3.730 47.041 1.00 68.69 378 THR A C 1
ATOM 3035 O O . THR A 1 378 ? -33.960 -4.907 47.231 1.00 68.69 378 THR A O 1
ATOM 3038 N N . THR A 1 379 ? -34.764 -2.948 48.019 1.00 61.03 379 THR A N 1
ATOM 3039 C CA . THR A 1 379 ? -34.733 -3.308 49.450 1.00 61.03 379 THR A CA 1
ATOM 3040 C C . THR A 1 379 ? -36.117 -3.585 50.037 1.00 61.03 379 THR A C 1
ATOM 3042 O O . THR A 1 379 ? -36.234 -4.448 50.904 1.00 61.03 379 THR A O 1
ATOM 3045 N N . LEU A 1 380 ? -37.168 -2.897 49.574 1.00 54.00 380 LEU A N 1
ATOM 3046 C CA . LEU A 1 380 ? -38.525 -3.062 50.100 1.00 54.00 380 LEU A CA 1
ATOM 3047 C C . LEU A 1 380 ? -39.332 -4.066 49.277 1.00 54.00 380 LEU A C 1
ATOM 3049 O O . LEU A 1 380 ? -39.584 -3.874 48.089 1.00 54.00 380 LEU A O 1
ATOM 3053 N N . GLU A 1 381 ? -39.819 -5.101 49.954 1.00 47.00 381 GLU A N 1
ATOM 3054 C CA . GLU A 1 381 ? -40.943 -5.908 49.493 1.00 47.00 381 GLU A CA 1
ATOM 3055 C C . GLU A 1 381 ? -42.222 -5.077 49.690 1.00 47.00 381 GLU A C 1
ATOM 3057 O O . GLU A 1 381 ? -42.922 -5.172 50.695 1.00 47.00 381 GLU A O 1
ATOM 3062 N N . LEU A 1 382 ? -42.490 -4.146 48.772 1.00 42.78 382 LEU A N 1
ATOM 3063 C CA . LEU A 1 382 ? -43.796 -3.494 48.721 1.00 42.78 382 LEU A CA 1
ATOM 3064 C C . LEU A 1 382 ? -44.812 -4.572 48.340 1.00 42.78 382 LEU A C 1
ATOM 3066 O O . LEU A 1 382 ? -44.670 -5.189 47.288 1.00 42.78 382 LEU A O 1
ATOM 3070 N N . ALA A 1 383 ? -45.847 -4.756 49.162 1.00 44.56 383 ALA A N 1
ATOM 3071 C CA . ALA A 1 383 ? -46.905 -5.771 49.033 1.00 44.56 383 ALA A CA 1
ATOM 3072 C C . ALA A 1 383 ? -47.641 -5.818 47.668 1.00 44.56 383 ALA A C 1
ATOM 3074 O O . ALA A 1 383 ? -48.544 -6.624 47.473 1.00 44.56 383 ALA A O 1
ATOM 3075 N N . THR A 1 384 ? -47.279 -4.952 46.721 1.00 48.31 384 THR A N 1
ATOM 3076 C CA . THR A 1 384 ? -47.895 -4.781 45.405 1.00 48.31 384 THR A CA 1
ATOM 3077 C C . THR A 1 384 ? -46.936 -4.955 44.221 1.00 48.31 384 THR A C 1
ATOM 3079 O O . THR A 1 384 ? -47.406 -4.929 43.083 1.00 48.31 384 THR A O 1
ATOM 3082 N N . ARG A 1 385 ? -45.615 -5.130 44.415 1.00 50.00 385 ARG A N 1
ATOM 3083 C CA . ARG A 1 385 ? -44.666 -5.341 43.299 1.00 50.00 385 ARG A CA 1
ATOM 3084 C C . ARG A 1 385 ? -43.570 -6.360 43.639 1.00 50.00 385 ARG A C 1
ATOM 3086 O O . ARG A 1 385 ? -43.024 -6.306 44.737 1.00 50.00 385 ARG A O 1
ATOM 3093 N N . PRO A 1 386 ? -43.195 -7.249 42.698 1.00 54.59 386 PRO A N 1
ATOM 3094 C CA . PRO A 1 386 ? -42.097 -8.185 42.909 1.00 54.59 386 PRO A CA 1
ATOM 3095 C C . PRO A 1 386 ? -40.773 -7.433 43.093 1.00 54.59 386 PRO A C 1
ATOM 3097 O O . PRO A 1 386 ? -40.506 -6.442 42.407 1.00 54.59 386 PRO A O 1
ATOM 3100 N N . ARG A 1 387 ? -39.945 -7.926 44.021 1.00 60.62 387 ARG A N 1
ATOM 3101 C CA . ARG A 1 387 ? -38.591 -7.428 44.288 1.00 60.62 387 ARG A CA 1
ATOM 3102 C C . ARG A 1 387 ? -37.772 -7.428 42.993 1.00 60.62 387 ARG A C 1
ATOM 3104 O O . ARG A 1 387 ? -37.623 -8.479 42.375 1.00 60.62 387 ARG A O 1
ATOM 3111 N N . ARG A 1 388 ? -37.244 -6.266 42.590 1.00 65.25 388 ARG A N 1
ATOM 3112 C CA . ARG A 1 388 ? -36.398 -6.137 41.391 1.00 65.25 388 ARG A CA 1
ATOM 3113 C C . ARG A 1 388 ? -34.923 -6.238 41.749 1.00 65.25 388 ARG A C 1
ATOM 3115 O O . ARG A 1 388 ? -34.486 -5.723 42.780 1.00 65.25 388 ARG A O 1
ATOM 3122 N N . HIS A 1 389 ? -34.139 -6.858 40.875 1.00 70.88 389 HIS A N 1
ATOM 3123 C CA . HIS A 1 389 ? -32.691 -6.972 41.035 1.00 70.88 389 HIS A CA 1
ATOM 3124 C C . HIS A 1 389 ? -32.026 -5.874 40.216 1.00 70.88 389 HIS A C 1
ATOM 3126 O O . HIS A 1 389 ? -31.515 -6.126 39.131 1.00 70.88 389 HIS A O 1
ATOM 3132 N N . LEU A 1 390 ? -32.081 -4.640 40.723 1.00 72.56 390 LEU A N 1
ATOM 3133 C CA . LEU A 1 390 ? -31.502 -3.482 40.042 1.00 72.56 390 LEU A CA 1
ATOM 3134 C C . LEU A 1 390 ? -30.045 -3.256 40.459 1.00 72.56 390 LEU A C 1
ATOM 3136 O O . LEU A 1 390 ? -29.727 -3.317 41.648 1.00 72.56 390 LEU A O 1
ATOM 3140 N N . ILE A 1 391 ? -29.183 -2.924 39.500 1.00 71.31 391 ILE A N 1
ATOM 3141 C CA . ILE A 1 391 ? -27.810 -2.447 39.729 1.00 71.31 391 ILE A CA 1
ATOM 3142 C C . ILE A 1 391 ? -27.594 -1.115 39.008 1.00 71.31 391 ILE A C 1
ATOM 3144 O O . ILE A 1 391 ? -28.154 -0.895 37.934 1.00 71.31 391 ILE A O 1
ATOM 3148 N N . LEU A 1 392 ? -26.773 -0.233 39.580 1.00 66.06 392 LEU A N 1
ATOM 3149 C CA . LEU A 1 392 ? -26.364 1.013 38.932 1.00 66.06 392 LEU A CA 1
ATOM 3150 C C . LEU A 1 392 ? -24.959 0.839 38.345 1.00 66.06 392 LEU A C 1
ATOM 3152 O O . LEU A 1 392 ? -24.040 0.453 39.063 1.00 66.06 392 LEU A O 1
ATOM 3156 N N . VAL A 1 393 ? -24.782 1.127 37.054 1.00 57.69 393 VAL A N 1
ATOM 3157 C CA . VAL A 1 393 ? -23.464 1.138 36.397 1.00 57.69 393 VAL A CA 1
ATOM 3158 C C . VAL A 1 393 ? -23.347 2.391 35.539 1.00 57.69 393 VAL A C 1
ATOM 3160 O O . VAL A 1 393 ? -24.144 2.608 34.628 1.00 57.69 393 VAL A O 1
ATOM 3163 N N . ALA A 1 394 ? -22.349 3.223 35.837 1.00 57.81 394 ALA A N 1
ATOM 3164 C CA . ALA A 1 394 ? -22.051 4.470 35.136 1.00 57.81 394 ALA A CA 1
ATOM 3165 C C . ALA A 1 394 ? -23.269 5.412 34.986 1.00 57.81 394 ALA A C 1
ATOM 3167 O O . ALA A 1 394 ? -23.440 6.050 33.949 1.00 57.81 394 ALA A O 1
ATOM 3168 N N . GLY A 1 395 ? -24.117 5.494 36.020 1.00 52.59 395 GLY A N 1
ATOM 3169 C CA . GLY A 1 395 ? -25.305 6.360 36.040 1.00 52.59 395 GLY A CA 1
ATOM 3170 C C . GLY A 1 395 ? -26.561 5.772 35.380 1.00 52.59 395 GLY A C 1
ATOM 3171 O O . GLY A 1 395 ? -27.578 6.463 35.301 1.00 52.59 395 GLY A O 1
ATOM 3172 N N . ILE A 1 396 ? -26.508 4.511 34.933 1.00 53.97 396 ILE A N 1
ATOM 3173 C CA . ILE A 1 396 ? -27.626 3.793 34.305 1.00 53.97 396 ILE A CA 1
ATOM 3174 C C . ILE A 1 396 ? -28.087 2.638 35.193 1.00 53.97 396 ILE A C 1
ATOM 3176 O O . ILE A 1 396 ? -27.266 1.866 35.696 1.00 53.97 396 ILE A O 1
ATOM 3180 N N . LEU A 1 397 ? -29.404 2.520 35.371 1.00 55.69 397 LEU A N 1
ATOM 3181 C CA . LEU A 1 397 ? -30.039 1.437 36.121 1.00 55.69 397 LEU A CA 1
ATOM 3182 C C . LEU A 1 397 ? -30.339 0.238 35.217 1.00 55.69 397 LEU A C 1
ATOM 3184 O O . LEU A 1 397 ? -31.022 0.376 34.203 1.00 55.69 397 LEU A O 1
ATOM 3188 N N . TYR A 1 398 ? -29.884 -0.943 35.631 1.00 59.38 398 TYR A N 1
ATOM 3189 C CA . TYR A 1 398 ? -30.101 -2.214 34.939 1.00 59.38 398 TYR A CA 1
ATOM 3190 C C . TYR A 1 398 ? -30.910 -3.165 35.817 1.00 59.38 398 TYR A C 1
ATOM 3192 O O . TYR A 1 398 ? -30.538 -3.383 36.967 1.00 59.38 398 TYR A O 1
ATOM 3200 N N . ASP A 1 399 ? -31.971 -3.768 35.274 1.00 69.94 399 ASP A N 1
ATOM 3201 C CA . ASP A 1 399 ? -32.660 -4.900 35.905 1.00 69.94 399 ASP A CA 1
ATOM 3202 C C . ASP A 1 399 ? -32.010 -6.209 35.458 1.00 69.94 399 ASP A C 1
ATOM 3204 O O . ASP A 1 399 ? -32.088 -6.588 34.290 1.00 69.94 399 ASP A O 1
ATOM 3208 N N . VAL A 1 400 ? -31.326 -6.876 36.385 1.00 64.69 400 VAL A N 1
ATOM 3209 C CA . VAL A 1 400 ? -30.564 -8.099 36.116 1.00 64.69 400 VAL A CA 1
ATOM 3210 C C . VAL A 1 400 ? -31.282 -9.359 36.588 1.00 64.69 400 VAL A C 1
ATOM 3212 O O . VAL A 1 400 ? -30.683 -10.431 36.556 1.00 64.69 400 VAL A O 1
ATOM 3215 N N . ALA A 1 401 ? -32.551 -9.278 37.004 1.00 63.06 401 ALA A N 1
ATOM 3216 C CA . ALA A 1 401 ? -33.281 -10.411 37.581 1.00 63.06 401 ALA A CA 1
ATOM 3217 C C . ALA A 1 401 ? -33.274 -11.658 36.677 1.00 63.06 401 ALA A C 1
ATOM 3219 O O . ALA A 1 401 ? -32.983 -12.760 37.140 1.00 63.06 401 ALA A O 1
ATOM 3220 N N . SER A 1 402 ? -33.520 -11.477 35.377 1.00 57.03 402 SER A N 1
ATOM 3221 C CA . SER A 1 402 ? -33.489 -12.551 34.372 1.00 57.03 402 SER A CA 1
ATOM 3222 C C . SER A 1 402 ? -32.076 -13.030 34.019 1.00 57.03 402 SER A C 1
ATOM 3224 O O . SER A 1 402 ? -31.918 -14.107 33.452 1.00 57.03 402 SER A O 1
ATOM 3226 N N . PHE A 1 403 ? -31.048 -12.249 34.356 1.00 53.56 403 PHE A N 1
ATOM 3227 C CA . PHE A 1 403 ? -29.653 -12.518 34.016 1.00 53.56 403 PHE A CA 1
ATOM 3228 C C . PHE A 1 403 ? -28.862 -13.156 35.171 1.00 53.56 403 PHE A C 1
ATOM 3230 O O . PHE A 1 403 ? -27.827 -13.775 34.940 1.00 53.56 403 PHE A O 1
ATOM 3237 N N . LEU A 1 404 ? -29.367 -13.072 36.406 1.00 59.28 404 LEU A N 1
ATOM 3238 C CA . LEU A 1 404 ? -28.730 -13.613 37.612 1.00 59.28 404 LEU A CA 1
ATOM 3239 C C . LEU A 1 404 ? -28.290 -15.077 37.475 1.00 59.28 404 LEU A C 1
ATOM 3241 O O . LEU A 1 404 ? -27.143 -15.400 37.780 1.00 59.28 404 LEU A O 1
ATOM 3245 N N . ALA A 1 405 ? -29.191 -15.942 37.003 1.00 54.91 405 ALA A N 1
ATOM 3246 C CA . ALA A 1 405 ? -28.970 -17.388 36.925 1.00 54.91 405 ALA A CA 1
ATOM 3247 C C . ALA A 1 405 ? -28.011 -1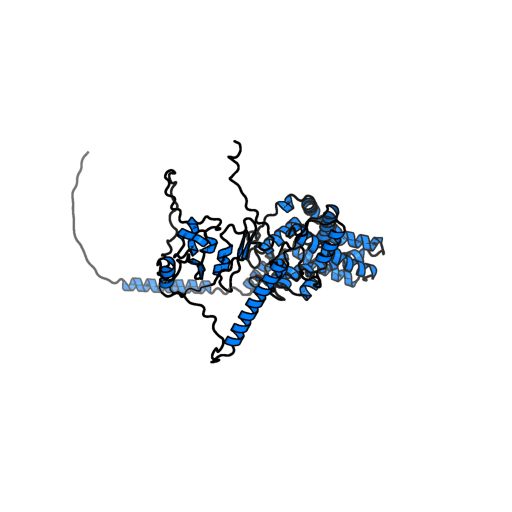7.806 35.798 1.00 54.91 405 ALA A C 1
ATOM 3249 O O . ALA A 1 405 ? -27.448 -18.896 35.835 1.00 54.91 405 ALA A O 1
ATOM 3250 N N . VAL A 1 406 ? -27.825 -16.943 34.798 1.00 46.88 406 VAL A N 1
ATOM 3251 C CA . VAL A 1 406 ? -27.001 -17.209 33.609 1.00 46.88 406 VAL A CA 1
ATOM 3252 C C . VAL A 1 406 ? -25.722 -16.365 33.592 1.00 46.88 406 VAL A C 1
ATOM 3254 O O . VAL A 1 406 ? -24.986 -16.363 32.608 1.00 46.88 406 VAL A O 1
ATOM 3257 N N . HIS A 1 407 ? -25.439 -15.641 34.680 1.00 53.25 407 HIS A N 1
ATOM 3258 C CA . HIS A 1 407 ? -24.268 -14.783 34.782 1.00 53.25 407 HIS A CA 1
ATOM 3259 C C . HIS A 1 407 ? -22.975 -15.616 34.892 1.00 53.25 407 HIS A C 1
ATOM 3261 O O . HIS A 1 407 ? -22.809 -16.368 35.857 1.00 53.25 407 HIS A O 1
ATOM 3267 N N . PRO A 1 408 ? -22.008 -15.457 33.968 1.00 41.22 408 PRO A N 1
ATOM 3268 C CA . PRO A 1 408 ? -20.820 -16.315 33.894 1.00 41.22 408 PRO A CA 1
ATOM 3269 C C . PRO A 1 408 ? -19.859 -16.170 35.085 1.00 41.22 408 PRO A C 1
ATOM 3271 O O . PRO A 1 408 ? -19.070 -17.072 35.348 1.00 41.22 408 PRO A O 1
ATOM 3274 N N . GLY A 1 409 ? -19.925 -15.060 35.831 1.00 52.50 409 GLY A N 1
ATOM 3275 C CA . GLY A 1 409 ? -19.177 -14.861 37.082 1.00 52.50 409 GLY A CA 1
ATOM 3276 C C . GLY A 1 409 ? -19.859 -15.443 38.326 1.00 52.50 409 GLY A C 1
ATOM 3277 O O . GLY A 1 409 ? -19.402 -15.196 39.439 1.00 52.50 409 GLY A O 1
ATOM 3278 N N . GLY A 1 410 ? -20.967 -16.169 38.148 1.00 52.94 410 GLY A N 1
ATOM 3279 C CA . GLY A 1 410 ? -21.801 -16.684 39.225 1.00 52.94 410 GLY A CA 1
ATOM 3280 C C . GLY A 1 410 ? -22.848 -15.676 39.698 1.00 52.94 410 GLY A C 1
ATOM 3281 O O . GLY A 1 410 ? -22.671 -14.456 39.625 1.00 52.94 410 GLY A O 1
ATOM 3282 N N . GLU A 1 411 ? -23.957 -16.210 40.199 1.00 63.25 411 GLU A N 1
ATOM 3283 C CA . GLU A 1 411 ? -25.111 -15.441 40.664 1.00 63.25 411 GLU A CA 1
ATOM 3284 C C . GLU A 1 411 ? -24.800 -14.596 41.915 1.00 63.25 411 GLU A C 1
ATOM 3286 O O . GLU A 1 411 ? -25.303 -13.480 42.068 1.00 63.25 411 GLU A O 1
ATOM 3291 N N . SER A 1 412 ? -23.936 -15.100 42.803 1.00 64.75 412 SER A N 1
ATOM 3292 C CA . SER A 1 412 ? -23.551 -14.438 44.058 1.00 64.75 412 SER A CA 1
ATOM 3293 C C . SER A 1 412 ? -22.914 -13.064 43.832 1.00 64.75 412 SER A C 1
ATOM 3295 O O . SER A 1 412 ? -23.183 -12.130 44.591 1.00 64.75 412 SER A O 1
ATOM 3297 N N . LEU A 1 413 ? -22.128 -12.920 42.761 1.00 63.81 413 LEU A N 1
ATOM 3298 C CA . LEU A 1 413 ? -21.441 -11.682 42.404 1.00 63.81 413 LEU A CA 1
ATOM 3299 C C . LEU A 1 413 ? -22.436 -10.569 42.056 1.00 63.81 413 LEU A C 1
ATOM 3301 O O . LEU A 1 413 ? -22.376 -9.493 42.648 1.00 63.81 413 LEU A O 1
ATOM 3305 N N . LEU A 1 414 ? -23.409 -10.847 41.184 1.00 62.25 414 LEU A N 1
ATOM 3306 C CA . LEU A 1 414 ? -24.469 -9.889 40.864 1.00 62.25 414 LEU A CA 1
ATOM 3307 C C . LEU A 1 414 ? -25.399 -9.639 42.052 1.00 62.25 414 LEU A C 1
ATOM 3309 O O . LEU A 1 414 ? -25.738 -8.489 42.316 1.00 62.25 414 LEU A O 1
ATOM 3313 N N . ARG A 1 415 ? -25.766 -10.672 42.824 1.00 74.81 415 ARG A N 1
ATOM 3314 C CA . ARG A 1 415 ? -26.605 -10.504 44.026 1.00 74.81 415 ARG A CA 1
ATOM 3315 C C . ARG A 1 415 ? -25.968 -9.576 45.059 1.00 74.81 415 ARG A C 1
ATOM 3317 O O . ARG A 1 415 ? -26.681 -8.796 45.682 1.00 74.81 415 ARG A O 1
ATOM 3324 N N . SER A 1 416 ? -24.644 -9.616 45.206 1.00 74.12 416 SER A N 1
ATOM 3325 C CA . SER A 1 416 ? -23.901 -8.723 46.106 1.00 74.12 416 SER A CA 1
ATOM 3326 C C . SER A 1 416 ? -23.924 -7.247 45.678 1.00 74.12 416 SER A C 1
ATOM 3328 O O . SER A 1 416 ? -23.712 -6.360 46.517 1.00 74.12 416 SER A O 1
ATOM 3330 N N . ALA A 1 417 ? -24.200 -6.999 44.393 1.00 73.25 417 ALA A N 1
ATOM 3331 C CA . ALA A 1 417 ? -24.223 -5.691 43.750 1.00 73.25 417 ALA A CA 1
ATOM 3332 C C . ALA A 1 417 ? -25.641 -5.103 43.614 1.00 73.25 417 ALA A C 1
ATOM 3334 O O . ALA A 1 417 ? -25.781 -3.918 43.310 1.00 73.25 417 ALA A O 1
ATOM 3335 N N . VAL A 1 418 ? -26.690 -5.898 43.865 1.00 78.81 418 VAL A N 1
ATOM 3336 C CA . VAL A 1 418 ? -28.087 -5.438 43.841 1.00 78.81 418 VAL A CA 1
ATOM 3337 C C . VAL A 1 418 ? -28.287 -4.304 44.842 1.00 78.81 418 VAL A C 1
ATOM 3339 O O . VAL A 1 418 ? -27.912 -4.417 46.010 1.00 78.81 418 VAL A O 1
ATOM 3342 N N . GLY A 1 419 ? -28.884 -3.208 44.375 1.00 75.06 419 GLY A N 1
ATOM 3343 C CA . GLY A 1 419 ? -29.090 -2.003 45.175 1.00 75.06 419 GLY A CA 1
ATOM 3344 C C . GLY A 1 419 ? -27.813 -1.207 45.429 1.00 75.06 419 GLY A C 1
ATOM 3345 O O . GLY A 1 419 ? -27.779 -0.405 46.352 1.00 75.06 419 GLY A O 1
ATOM 3346 N N . LYS A 1 420 ? -26.736 -1.413 44.664 1.00 78.94 420 LYS A N 1
ATOM 3347 C CA . LYS A 1 420 ? -25.490 -0.644 44.794 1.00 78.94 420 LYS A CA 1
ATOM 3348 C C . LYS A 1 420 ? -25.054 -0.046 43.462 1.00 78.94 420 LYS A C 1
ATOM 3350 O O . LYS A 1 420 ? -25.487 -0.477 42.392 1.00 78.94 420 LYS A O 1
ATOM 3355 N N . ASP A 1 421 ? -24.157 0.934 43.553 1.00 72.44 421 ASP A N 1
ATOM 3356 C CA . ASP A 1 421 ? -23.342 1.346 42.416 1.00 72.44 421 ASP A CA 1
ATOM 3357 C C . ASP A 1 421 ? -22.256 0.292 42.187 1.00 72.44 421 ASP A C 1
ATOM 3359 O O . ASP A 1 421 ? -21.280 0.182 42.930 1.00 72.44 421 ASP A O 1
ATOM 3363 N N . ALA A 1 422 ? -22.475 -0.529 41.168 1.00 64.44 422 ALA A N 1
ATOM 3364 C CA . ALA A 1 422 ? -21.593 -1.609 40.783 1.00 64.44 422 ALA A CA 1
ATOM 3365 C C . ALA A 1 422 ? -20.494 -1.141 39.822 1.00 64.44 422 ALA A C 1
ATOM 3367 O O . ALA A 1 422 ? -19.727 -1.975 39.359 1.00 64.44 422 ALA A O 1
ATOM 3368 N N . THR A 1 423 ? -20.368 0.159 39.523 1.00 53.94 423 THR A N 1
ATOM 3369 C CA . THR A 1 423 ? -19.411 0.681 38.530 1.00 53.94 423 THR A CA 1
ATOM 3370 C C . THR A 1 423 ? -17.970 0.259 38.820 1.00 53.94 423 THR A C 1
ATOM 3372 O O . THR A 1 423 ? -17.241 -0.110 37.902 1.00 53.94 423 THR A O 1
ATOM 3375 N N . ALA A 1 424 ? -17.540 0.269 40.085 1.00 49.09 424 ALA A N 1
ATOM 3376 C CA . ALA A 1 424 ? -16.189 -0.159 40.458 1.00 49.09 424 ALA A CA 1
ATOM 3377 C C . ALA A 1 424 ? -15.983 -1.672 40.259 1.00 49.09 424 ALA A C 1
ATOM 3379 O O . ALA A 1 424 ? -15.005 -2.081 39.637 1.00 49.09 424 ALA A O 1
ATOM 3380 N N . LEU A 1 425 ? -16.943 -2.483 40.715 1.00 54.91 425 LEU A N 1
ATOM 3381 C CA . LEU A 1 425 ? -16.947 -3.941 40.552 1.00 54.91 425 LEU A CA 1
ATOM 3382 C C . LEU A 1 425 ? -16.989 -4.336 39.064 1.00 54.91 425 LEU A C 1
ATOM 3384 O O . LEU A 1 425 ? -16.308 -5.261 38.632 1.00 54.91 425 LEU A O 1
ATOM 3388 N N . PHE A 1 426 ? -17.742 -3.571 38.272 1.00 47.16 426 PHE A N 1
ATOM 3389 C CA . PHE A 1 426 ? -17.886 -3.699 36.827 1.00 47.16 426 PHE A CA 1
ATOM 3390 C C . PHE A 1 426 ? -16.571 -3.383 36.084 1.00 47.16 426 PHE A C 1
ATOM 3392 O O . PHE A 1 426 ? -16.220 -4.042 35.107 1.00 47.16 426 PHE A O 1
ATOM 3399 N N . ASN A 1 427 ? -15.806 -2.398 36.560 1.00 44.81 427 ASN A N 1
ATOM 3400 C CA . ASN A 1 427 ? -14.516 -2.004 35.984 1.00 44.81 427 ASN A CA 1
ATOM 3401 C C . ASN A 1 427 ? -13.327 -2.841 36.510 1.00 44.81 427 ASN A C 1
ATOM 3403 O O . ASN A 1 427 ? -12.178 -2.419 36.385 1.00 44.81 427 ASN A O 1
ATOM 3407 N N . GLY A 1 428 ? -13.577 -4.015 37.103 1.00 43.16 428 GLY A N 1
ATOM 3408 C CA . GLY A 1 428 ? -12.528 -4.923 37.588 1.00 43.16 428 GLY A CA 1
ATOM 3409 C C . GLY A 1 428 ? -11.945 -4.567 38.961 1.00 43.16 428 GLY A C 1
ATOM 3410 O O . GLY A 1 428 ? -10.945 -5.152 39.373 1.00 43.16 428 GLY A O 1
ATOM 3411 N N . GLY A 1 429 ? -12.559 -3.633 39.691 1.00 37.59 429 GLY A N 1
ATOM 3412 C CA . GLY A 1 429 ? -12.209 -3.314 41.071 1.00 37.59 429 GLY A CA 1
ATOM 3413 C C . GLY A 1 429 ? -12.737 -4.374 42.034 1.00 37.59 429 GLY A C 1
ATOM 3414 O O . GLY A 1 429 ? -13.803 -4.207 42.621 1.00 37.59 429 GLY A O 1
ATOM 3415 N N . LEU A 1 430 ? -11.994 -5.464 42.209 1.00 36.16 430 LEU A N 1
ATOM 3416 C CA . LEU A 1 430 ? -12.130 -6.315 43.387 1.00 36.16 430 LEU A CA 1
ATOM 3417 C C . LEU A 1 430 ? -11.256 -5.718 44.492 1.00 36.16 430 LEU A C 1
ATOM 3419 O O . LEU A 1 430 ? -10.033 -5.850 44.462 1.00 36.16 430 LEU A O 1
ATOM 3423 N N . GLU A 1 431 ? -11.874 -5.077 45.484 1.00 27.95 431 GLU A N 1
ATOM 3424 C CA . GLU A 1 431 ? -11.234 -4.974 46.793 1.00 27.95 431 GLU A CA 1
ATOM 3425 C C . GLU A 1 431 ? -10.993 -6.402 47.293 1.00 27.95 431 GLU A C 1
ATOM 3427 O O . GLU A 1 431 ? -11.925 -7.170 47.538 1.00 27.95 431 GLU A O 1
ATOM 3432 N N . THR A 1 432 ? -9.724 -6.782 47.408 1.00 23.80 432 THR A N 1
ATOM 3433 C CA . THR A 1 432 ? -9.310 -8.044 48.010 1.00 23.80 432 THR A CA 1
ATOM 3434 C C . THR A 1 432 ? -9.702 -8.047 49.485 1.00 23.80 432 THR A C 1
ATOM 3436 O O . THR A 1 432 ? -8.947 -7.595 50.342 1.00 23.80 432 THR A O 1
ATOM 3439 N N . THR A 1 433 ? -10.875 -8.582 49.799 1.00 23.45 433 THR A N 1
ATOM 3440 C CA . THR A 1 433 ? -11.211 -9.049 51.148 1.00 23.45 433 THR A CA 1
ATOM 3441 C C . THR A 1 433 ? -11.365 -10.564 51.119 1.00 23.45 433 THR A C 1
ATOM 3443 O O . THR A 1 433 ? -12.423 -11.130 51.369 1.00 23.45 433 THR A O 1
ATOM 3446 N N . SER A 1 434 ? -10.270 -11.258 50.801 1.00 24.95 434 SER A N 1
ATOM 3447 C CA . SER A 1 434 ? -10.150 -12.681 51.101 1.00 24.95 434 SER A CA 1
ATOM 3448 C C . SER A 1 434 ? -9.807 -12.839 52.583 1.00 24.95 434 SER A C 1
ATOM 3450 O O . SER A 1 434 ? -8.647 -12.738 52.984 1.00 24.95 434 SER A O 1
ATOM 3452 N N . HIS A 1 435 ? -10.814 -13.116 53.408 1.00 24.59 435 HIS A N 1
ATOM 3453 C CA . HIS A 1 435 ? -10.585 -13.839 54.652 1.00 24.59 435 HIS A CA 1
ATOM 3454 C C . HIS A 1 435 ? -10.246 -15.294 54.306 1.00 24.59 435 HIS A C 1
ATOM 3456 O O . HIS A 1 435 ? -11.136 -16.124 54.207 1.00 24.59 435 HIS A O 1
ATOM 3462 N N . HIS A 1 436 ? -8.959 -15.596 54.134 1.00 24.17 436 HIS A N 1
ATOM 3463 C CA . HIS A 1 436 ? -8.382 -16.879 54.536 1.00 24.17 436 HIS A CA 1
ATOM 3464 C C . HIS A 1 436 ? -6.912 -16.677 54.947 1.00 24.17 436 HIS A C 1
ATOM 3466 O O . HIS A 1 436 ? -6.200 -15.894 54.315 1.00 24.17 436 HIS A O 1
ATOM 3472 N N . PRO A 1 437 ? -6.469 -17.304 56.054 1.00 27.39 437 PRO A N 1
ATOM 3473 C CA . PRO A 1 437 ? -5.166 -17.060 56.657 1.00 27.39 437 PRO A CA 1
ATOM 3474 C C . PRO A 1 437 ? -4.067 -17.819 55.903 1.00 27.39 437 PRO A C 1
ATOM 3476 O O . PRO A 1 437 ? -4.323 -18.872 55.333 1.00 27.39 437 PRO A O 1
ATOM 3479 N N . HIS A 1 438 ? -2.837 -17.309 56.008 1.00 28.03 438 HIS A N 1
ATOM 3480 C CA . HIS A 1 438 ? -1.563 -17.886 55.540 1.00 28.03 438 HIS A CA 1
ATOM 3481 C C . HIS A 1 438 ? -1.013 -17.389 54.196 1.00 28.03 438 HIS A C 1
ATOM 3483 O O . HIS A 1 438 ? -0.899 -18.131 53.232 1.00 28.03 438 HIS A O 1
ATOM 3489 N N . SER A 1 439 ? -0.464 -16.174 54.221 1.00 24.17 439 SER A N 1
ATOM 3490 C CA . SER A 1 439 ? 0.854 -15.887 53.631 1.00 24.17 439 SER A CA 1
ATOM 3491 C C . SER A 1 439 ? 1.374 -14.556 54.185 1.00 24.17 439 SER A C 1
ATOM 3493 O O . SER A 1 439 ? 0.670 -13.549 54.149 1.00 24.17 439 SER A O 1
ATOM 3495 N N . ARG A 1 440 ? 2.579 -14.560 54.770 1.00 23.95 440 ARG A N 1
ATOM 3496 C CA . ARG A 1 440 ? 3.220 -13.376 55.374 1.00 23.95 440 ARG A CA 1
ATOM 3497 C C . ARG A 1 440 ? 3.553 -12.308 54.308 1.00 23.95 440 ARG A C 1
ATOM 3499 O O . ARG A 1 440 ? 3.902 -12.684 53.193 1.00 23.95 440 ARG A O 1
ATOM 3506 N N . PRO A 1 441 ? 3.510 -11.005 54.649 1.00 24.88 441 PRO A N 1
ATOM 3507 C CA . PRO A 1 441 ? 3.773 -9.913 53.712 1.00 24.88 441 PRO A CA 1
ATOM 3508 C C . PRO A 1 441 ? 5.274 -9.605 53.575 1.00 24.88 441 PRO A C 1
ATOM 3510 O O . PRO A 1 441 ? 6.022 -9.692 54.549 1.00 24.88 441 PRO A O 1
ATOM 3513 N N . CYS A 1 442 ? 5.698 -9.174 52.383 1.00 21.69 442 CYS A N 1
ATOM 3514 C CA . CYS A 1 442 ? 6.988 -8.511 52.157 1.00 21.69 442 CYS A CA 1
ATOM 3515 C C . CYS A 1 442 ? 6.762 -6.982 52.049 1.00 21.69 442 CYS A C 1
ATOM 3517 O O . CYS A 1 442 ? 5.763 -6.582 51.444 1.00 21.69 442 CYS A O 1
ATOM 3519 N N . PRO A 1 443 ? 7.604 -6.118 52.656 1.00 26.53 443 PRO A N 1
ATOM 3520 C CA . PRO A 1 443 ? 7.253 -4.724 52.912 1.00 26.53 443 PRO A CA 1
ATOM 3521 C C . PRO A 1 443 ? 7.758 -3.720 51.857 1.00 26.53 443 PRO A C 1
ATOM 3523 O O . PRO A 1 443 ? 8.848 -3.850 51.315 1.00 26.53 443 PRO A O 1
ATOM 3526 N N . ALA A 1 444 ? 6.983 -2.636 51.745 1.00 25.19 444 ALA A N 1
ATOM 3527 C CA . ALA A 1 444 ? 7.368 -1.267 51.379 1.00 25.19 444 ALA A CA 1
ATOM 3528 C C . ALA A 1 444 ? 7.651 -0.911 49.901 1.00 25.19 444 ALA A C 1
ATOM 3530 O O . ALA A 1 444 ? 8.768 -1.014 49.410 1.00 25.19 444 ALA A O 1
ATOM 3531 N N . SER A 1 445 ? 6.697 -0.192 49.305 1.00 24.25 445 SER A N 1
ATOM 3532 C CA . SER A 1 445 ? 6.923 1.216 48.948 1.00 24.25 445 SER A CA 1
ATOM 3533 C C . SER A 1 445 ? 5.669 2.031 49.291 1.00 24.25 445 SER A C 1
ATOM 3535 O O . SER A 1 445 ? 4.556 1.739 48.862 1.00 24.25 445 SER A O 1
ATOM 3537 N N . LYS A 1 446 ? 5.851 2.995 50.198 1.00 25.75 446 LYS A N 1
ATOM 3538 C CA . LYS A 1 446 ? 4.842 3.973 50.610 1.00 25.75 446 LYS A CA 1
ATOM 3539 C C . LYS A 1 446 ? 4.771 5.093 49.566 1.00 25.75 446 LYS A C 1
ATOM 3541 O O . LYS A 1 446 ? 5.777 5.398 48.938 1.00 25.75 446 LYS A O 1
ATOM 3546 N N . GLU A 1 447 ? 3.601 5.732 49.529 1.00 28.09 447 GLU A N 1
ATOM 3547 C CA . GLU A 1 447 ? 3.277 7.031 48.909 1.00 28.09 447 GLU A CA 1
ATOM 3548 C C . GLU A 1 447 ? 2.738 7.006 47.467 1.00 28.09 447 GLU A C 1
ATOM 3550 O O . GLU A 1 447 ? 3.425 7.306 46.497 1.00 28.09 447 GLU A O 1
ATOM 3555 N N . ALA A 1 448 ? 1.425 6.773 47.360 1.00 22.77 448 ALA A N 1
ATOM 3556 C CA . ALA A 1 448 ? 0.572 7.417 46.362 1.00 22.77 448 ALA A CA 1
ATOM 3557 C C . ALA A 1 448 ? -0.635 8.040 47.101 1.00 22.77 448 ALA A C 1
ATOM 3559 O O . ALA A 1 448 ? -1.141 7.421 48.042 1.00 22.77 448 ALA A O 1
ATOM 3560 N N . PRO A 1 449 ? -1.067 9.269 46.762 1.00 24.02 449 PRO A N 1
ATOM 3561 C CA . PRO A 1 449 ? -2.066 9.993 47.539 1.00 24.02 449 PRO A CA 1
ATOM 3562 C C . PRO A 1 449 ? -3.442 9.328 47.432 1.00 24.02 449 PRO A C 1
ATOM 3564 O O . PRO A 1 449 ? -3.916 9.017 46.340 1.00 24.02 449 PRO A O 1
ATOM 3567 N N . ALA A 1 450 ? -4.087 9.142 48.584 1.00 22.89 450 ALA A N 1
ATOM 3568 C CA . ALA A 1 450 ? -5.479 8.734 48.680 1.00 22.89 450 ALA A CA 1
ATOM 3569 C C . ALA A 1 450 ? -6.370 9.791 48.007 1.00 22.89 450 ALA A C 1
ATOM 3571 O O . ALA A 1 450 ? -6.439 10.934 48.464 1.00 22.89 450 ALA A O 1
ATOM 3572 N N . TRP A 1 451 ? -7.054 9.417 46.925 1.00 22.94 451 TRP A N 1
ATOM 3573 C CA . TRP A 1 451 ? -8.197 10.190 46.444 1.00 22.94 451 TRP A CA 1
ATOM 3574 C C . TRP A 1 451 ? -9.307 10.122 47.508 1.00 22.94 451 TRP A C 1
ATOM 3576 O O . TRP A 1 451 ? -9.564 9.036 48.035 1.00 22.94 451 TRP A O 1
ATOM 3586 N N . PRO A 1 452 ? -9.957 11.245 47.865 1.00 20.88 452 PRO A N 1
ATOM 3587 C CA . PRO A 1 452 ? -11.071 11.212 48.794 1.00 20.88 452 PRO A CA 1
ATOM 3588 C C . PRO A 1 452 ? -12.221 10.388 48.194 1.00 20.88 452 PRO A C 1
ATOM 3590 O O . PRO A 1 452 ? -12.390 10.375 46.971 1.00 20.88 452 PRO A O 1
ATOM 3593 N N . PRO A 1 453 ? -13.029 9.712 49.028 1.00 22.48 453 PRO A N 1
ATOM 3594 C CA . PRO A 1 453 ? -14.206 9.008 48.551 1.00 22.48 453 PRO A CA 1
ATOM 3595 C C . PRO A 1 453 ? -15.144 10.024 47.895 1.00 22.48 453 PRO A C 1
ATOM 3597 O O . PRO A 1 453 ? -15.615 10.958 48.549 1.00 22.48 453 PRO A O 1
ATOM 3600 N N . LEU A 1 454 ? -15.400 9.851 46.598 1.00 23.23 454 LEU A N 1
ATOM 3601 C CA . LEU A 1 454 ? -16.475 10.539 45.893 1.00 23.23 454 LEU A CA 1
ATOM 3602 C C . LEU A 1 454 ? -17.791 10.134 46.565 1.00 23.23 454 LEU A C 1
ATOM 3604 O O . LEU A 1 454 ? -18.364 9.088 46.271 1.00 23.23 454 LEU A O 1
ATOM 3608 N N . ARG A 1 455 ? -18.260 10.957 47.509 1.00 22.72 455 ARG A N 1
ATOM 3609 C CA . ARG A 1 455 ? -19.666 10.963 47.903 1.00 22.72 455 ARG A CA 1
ATOM 3610 C C . ARG A 1 455 ? -20.444 11.352 46.654 1.00 22.72 455 ARG A C 1
ATOM 3612 O O . ARG A 1 455 ? -20.309 12.478 46.187 1.00 22.72 455 ARG A O 1
ATOM 3619 N N . ALA A 1 456 ? -21.216 10.417 46.109 1.00 26.31 456 ALA A N 1
ATOM 3620 C CA . ALA A 1 456 ? -22.238 10.744 45.132 1.00 26.31 456 ALA A CA 1
ATOM 3621 C C . ALA A 1 456 ? -23.146 11.808 45.762 1.00 26.31 456 ALA A C 1
ATOM 3623 O O . ALA A 1 456 ? -23.748 11.576 46.813 1.00 26.31 456 ALA A O 1
ATOM 3624 N N . GLU A 1 457 ? -23.160 13.003 45.179 1.00 26.03 457 GLU A N 1
ATOM 3625 C CA . GLU A 1 457 ? -24.038 14.077 45.620 1.00 26.03 457 GLU A CA 1
ATOM 3626 C C . GLU A 1 457 ? -25.489 13.598 45.518 1.00 26.03 457 GLU A C 1
ATOM 3628 O O . GLU A 1 457 ? -25.933 13.085 44.484 1.00 26.03 457 GLU A O 1
ATOM 3633 N N . SER A 1 458 ? -26.229 13.760 46.614 1.00 28.28 458 SER A N 1
ATOM 3634 C CA . SER A 1 458 ? -27.675 13.587 46.674 1.00 28.28 458 SER A CA 1
ATOM 3635 C C . SER A 1 458 ? -28.330 14.582 45.709 1.00 28.28 458 SER A C 1
ATOM 3637 O O . SER A 1 458 ? -28.588 15.726 46.076 1.00 28.28 458 SER A O 1
ATOM 3639 N N . GLY A 1 459 ? -28.531 14.181 44.454 1.00 28.47 459 GLY A N 1
ATOM 3640 C CA . GLY A 1 459 ? -29.109 15.058 43.431 1.00 28.47 459 GLY A CA 1
ATOM 3641 C C . GLY A 1 459 ? -28.882 14.656 41.973 1.00 28.47 459 GLY A C 1
ATOM 3642 O O . GLY A 1 459 ? -29.481 15.263 41.091 1.00 28.47 459 GLY A O 1
ATOM 3643 N N . SER A 1 460 ? -28.063 13.641 41.682 1.00 33.34 460 SER A N 1
ATOM 3644 C CA . SER A 1 460 ? -27.849 13.199 40.295 1.00 33.34 460 SER A CA 1
ATOM 3645 C C . SER A 1 460 ? -28.972 12.268 39.826 1.00 33.34 460 SER A C 1
ATOM 3647 O O . SER A 1 460 ? -29.168 11.187 40.378 1.00 33.34 460 SER A O 1
ATOM 3649 N N . ALA A 1 461 ? -29.717 12.699 38.812 1.00 30.12 461 ALA A N 1
ATOM 3650 C CA . ALA A 1 461 ? -30.839 11.969 38.236 1.00 30.12 461 ALA A CA 1
ATOM 3651 C C . ALA A 1 461 ? -30.361 10.738 37.427 1.00 30.12 461 ALA A C 1
ATOM 3653 O O . ALA A 1 461 ? -29.530 10.881 36.530 1.00 30.12 461 ALA A O 1
ATOM 3654 N N . MET A 1 462 ? -30.860 9.534 37.738 1.00 37.72 462 MET A N 1
ATOM 3655 C CA . MET A 1 462 ? -30.452 8.274 37.087 1.00 37.72 462 MET A CA 1
ATOM 3656 C C . MET A 1 462 ? -31.371 7.918 35.922 1.00 37.72 462 MET A C 1
ATOM 3658 O O . MET A 1 462 ? -32.588 8.030 36.050 1.00 37.72 462 MET A O 1
ATOM 3662 N N . ARG A 1 463 ? -30.812 7.434 34.807 1.00 37.78 463 ARG A N 1
ATOM 3663 C CA . ARG A 1 463 ? -31.595 7.032 33.625 1.00 37.78 463 ARG A CA 1
ATOM 3664 C C . ARG A 1 463 ? -31.893 5.531 33.635 1.00 37.78 463 ARG A C 1
ATOM 3666 O O . ARG A 1 463 ? -31.023 4.718 33.953 1.00 37.78 463 ARG A O 1
ATOM 3673 N N . VAL A 1 464 ? -33.124 5.169 33.273 1.00 30.45 464 VAL A N 1
ATOM 3674 C CA . VAL A 1 464 ? -33.581 3.778 33.148 1.00 30.45 464 VAL A CA 1
ATOM 3675 C C . VAL A 1 464 ? -33.624 3.389 31.674 1.00 30.45 464 VAL A C 1
ATOM 3677 O O . VAL A 1 464 ? -34.380 3.972 30.904 1.00 30.45 464 VAL A O 1
ATOM 3680 N N . THR A 1 465 ? -32.872 2.359 31.297 1.00 36.53 465 THR A N 1
ATOM 3681 C CA . THR A 1 465 ? -32.975 1.706 29.982 1.00 36.53 465 THR A CA 1
ATOM 3682 C C . THR A 1 465 ? -33.248 0.223 30.186 1.00 36.53 465 THR A C 1
ATOM 3684 O O . THR A 1 465 ? -32.527 -0.448 30.922 1.00 36.53 465 THR A O 1
ATOM 3687 N N . SER A 1 466 ? -34.294 -0.307 29.552 1.00 28.19 466 SER A N 1
ATOM 3688 C CA . SER A 1 466 ? -34.569 -1.744 29.554 1.00 28.19 466 SER A CA 1
ATOM 3689 C C . SER A 1 466 ? -33.570 -2.476 28.655 1.00 28.19 466 SER A C 1
ATOM 3691 O O . SER A 1 466 ? -33.306 -2.069 27.525 1.00 28.19 466 SER A O 1
ATOM 3693 N N . VAL A 1 467 ? -33.017 -3.578 29.161 1.00 32.62 467 VAL A N 1
ATOM 3694 C CA . VAL A 1 467 ? -32.206 -4.514 28.379 1.00 32.62 467 VAL A CA 1
ATOM 3695 C C . VAL A 1 467 ? -33.105 -5.661 27.932 1.00 32.62 467 VAL A C 1
ATOM 3697 O O . VAL A 1 467 ? -33.647 -6.384 28.767 1.00 32.62 467 VAL A O 1
ATOM 3700 N N . LEU A 1 468 ? -33.263 -5.838 26.620 1.00 29.53 468 LEU A N 1
ATOM 3701 C CA . LEU A 1 468 ? -33.884 -7.028 26.041 1.00 29.53 468 LEU A CA 1
ATOM 3702 C C . LEU A 1 468 ? -32.773 -8.047 25.734 1.00 29.53 468 LEU A C 1
ATOM 3704 O O . LEU A 1 468 ? -31.905 -7.797 24.896 1.00 29.53 468 LEU A O 1
ATOM 3708 N N . VAL A 1 469 ? -32.775 -9.178 26.442 1.00 34.88 469 VAL A N 1
ATOM 3709 C CA . VAL A 1 469 ? -31.882 -10.319 26.179 1.00 34.88 469 VAL A CA 1
ATOM 3710 C C . VAL A 1 469 ? -32.584 -11.232 25.176 1.00 34.88 469 VAL A C 1
ATOM 3712 O O . VAL A 1 469 ? -33.667 -11.731 25.471 1.00 34.88 469 VAL A O 1
ATOM 3715 N N . LEU A 1 470 ? -31.998 -11.425 23.990 1.00 29.34 470 LEU A N 1
ATOM 3716 C CA . LEU A 1 470 ? -32.635 -12.172 22.894 1.00 29.34 470 LEU A CA 1
ATOM 3717 C C . LEU A 1 470 ? -32.246 -13.662 22.834 1.00 29.34 470 LEU A C 1
ATOM 3719 O O . LEU A 1 470 ? -32.917 -14.419 22.142 1.00 29.34 470 LEU A O 1
ATOM 3723 N N . GLY A 1 471 ? -31.224 -14.111 23.573 1.00 28.66 471 GLY A N 1
ATOM 3724 C CA . GLY A 1 471 ? -30.881 -15.537 23.665 1.00 28.66 471 GLY A CA 1
ATOM 3725 C C . GLY A 1 471 ? -29.431 -15.831 24.062 1.00 28.66 471 GLY A C 1
ATOM 3726 O O . GLY A 1 471 ? -28.601 -14.925 24.149 1.00 28.66 471 GLY A O 1
ATOM 3727 N N . ILE A 1 472 ? -29.157 -17.119 24.304 1.00 30.95 472 ILE A N 1
ATOM 3728 C CA . ILE A 1 472 ? -27.838 -17.703 24.597 1.00 30.95 472 ILE A CA 1
ATOM 3729 C C . ILE A 1 472 ? -27.531 -18.722 23.490 1.00 30.95 472 ILE A C 1
ATOM 3731 O O . ILE A 1 472 ? -28.291 -19.674 23.322 1.00 30.95 472 ILE A O 1
ATOM 3735 N N . GLU A 1 473 ? -26.414 -18.559 22.775 1.00 29.34 473 GLU A N 1
ATOM 3736 C CA . GLU A 1 473 ? -25.843 -19.603 21.909 1.00 29.34 473 GLU A CA 1
ATOM 3737 C C . GLU A 1 473 ? -24.464 -20.007 22.449 1.00 29.34 473 GLU A C 1
ATOM 3739 O O . GLU A 1 473 ? -23.473 -19.283 22.324 1.00 29.34 473 GLU A O 1
ATOM 3744 N N . GLY A 1 474 ? -24.394 -21.173 23.095 1.00 40.69 474 GLY A N 1
ATOM 3745 C CA . GLY A 1 474 ? -23.160 -21.665 23.713 1.00 40.69 474 GLY A CA 1
ATOM 3746 C C . GLY A 1 474 ? -22.701 -20.797 24.900 1.00 40.69 474 GLY A C 1
ATOM 3747 O O . GLY A 1 474 ? -23.535 -20.372 25.695 1.00 40.69 474 GLY A O 1
ATOM 3748 N N . PRO A 1 475 ? -21.391 -20.528 25.081 1.00 28.53 475 PRO A N 1
ATOM 3749 C CA . PRO A 1 475 ? -20.882 -19.749 26.217 1.00 28.53 475 PRO A CA 1
ATOM 3750 C C . PRO A 1 475 ? -21.061 -18.224 26.059 1.00 28.53 475 PRO A C 1
ATOM 3752 O O . PRO A 1 475 ? -20.437 -17.458 26.796 1.00 28.53 475 PRO A O 1
ATOM 3755 N N . TRP A 1 476 ? -21.859 -17.764 25.089 1.00 32.38 476 TRP A N 1
ATOM 3756 C CA . TRP A 1 476 ? -21.913 -16.363 24.672 1.00 32.38 476 TRP A CA 1
ATOM 3757 C C . TRP A 1 476 ? -23.264 -15.699 24.973 1.00 32.38 476 TRP A C 1
ATOM 3759 O O . TRP A 1 476 ? -24.328 -16.292 24.797 1.00 32.38 476 TRP A O 1
ATOM 3769 N N . LEU A 1 477 ? -23.203 -14.435 25.405 1.00 34.22 477 LEU A N 1
ATOM 3770 C CA . LEU A 1 477 ? -24.352 -13.586 25.726 1.00 34.22 477 LEU A CA 1
ATOM 3771 C C . LEU A 1 477 ? -24.559 -12.531 24.629 1.00 34.22 477 LEU A C 1
ATOM 3773 O O . LEU A 1 477 ? -23.636 -11.773 24.334 1.00 34.22 477 LEU A O 1
ATOM 3777 N N . ILE A 1 478 ? -25.775 -12.431 24.082 1.00 34.22 478 ILE A N 1
ATOM 3778 C CA . ILE A 1 478 ? -26.144 -11.428 23.068 1.00 34.22 478 ILE A CA 1
ATOM 3779 C C . ILE A 1 478 ? -27.075 -10.380 23.698 1.00 34.22 478 ILE A C 1
ATOM 3781 O O . ILE A 1 478 ? -28.153 -10.714 24.192 1.00 34.22 478 ILE A O 1
ATOM 3785 N N . VAL A 1 479 ? -26.675 -9.101 23.669 1.00 31.62 479 VAL A N 1
ATOM 3786 C CA . VAL A 1 479 ? -27.416 -7.991 24.301 1.00 31.62 479 VAL A CA 1
ATOM 3787 C C . VAL A 1 479 ? -27.633 -6.827 23.323 1.00 31.62 479 VAL A C 1
ATOM 3789 O O . VAL A 1 479 ? -26.730 -6.451 22.569 1.00 31.62 479 VAL A O 1
ATOM 3792 N N . THR A 1 480 ? -28.822 -6.212 23.339 1.00 29.03 480 THR A N 1
ATOM 3793 C CA . THR A 1 480 ? -29.078 -4.910 22.694 1.00 29.03 480 THR A CA 1
ATOM 3794 C C . THR A 1 480 ? -29.146 -3.808 23.750 1.00 29.03 480 THR A C 1
ATOM 3796 O O . THR A 1 480 ? -29.921 -3.928 24.697 1.00 29.03 480 THR A O 1
ATOM 3799 N N . LEU A 1 481 ? -28.373 -2.730 23.582 1.00 31.84 481 LEU A N 1
ATOM 3800 C CA . LEU A 1 481 ? -28.463 -1.528 24.417 1.00 31.84 481 LEU A CA 1
ATOM 3801 C C . LEU A 1 481 ? -29.085 -0.384 23.609 1.00 31.84 481 LEU A C 1
ATOM 3803 O O . LEU A 1 481 ? -28.678 -0.141 22.470 1.00 31.84 481 LEU A O 1
ATOM 3807 N N . GLY A 1 482 ? -30.076 0.282 24.209 1.00 27.66 482 GLY A N 1
ATOM 3808 C CA . GLY A 1 482 ? -30.628 1.550 23.733 1.00 27.66 482 GLY A CA 1
ATOM 3809 C C . GLY A 1 482 ? -29.594 2.678 23.813 1.00 27.66 482 GLY A C 1
ATOM 3810 O O . GLY A 1 482 ? -28.596 2.568 24.525 1.00 27.66 482 GLY A O 1
ATOM 3811 N N . ALA A 1 483 ? -29.814 3.718 23.013 1.00 32.28 483 ALA A N 1
ATOM 3812 C CA . ALA A 1 483 ? -28.827 4.727 22.654 1.00 32.28 483 ALA A CA 1
ATOM 3813 C C . ALA A 1 483 ? -28.217 5.511 23.837 1.00 32.28 483 ALA A C 1
ATOM 3815 O O . ALA A 1 483 ? -28.873 5.825 24.824 1.00 32.28 483 ALA A O 1
ATOM 3816 N N . ASP A 1 484 ? -26.947 5.866 23.630 1.00 38.03 484 ASP A N 1
ATOM 3817 C CA . ASP A 1 484 ? -26.147 6.892 24.309 1.00 38.03 484 ASP A CA 1
ATOM 3818 C C . ASP A 1 484 ? -25.757 6.679 25.789 1.00 38.03 484 ASP A C 1
ATOM 3820 O O . ASP A 1 484 ? -26.435 7.094 26.724 1.00 38.03 484 ASP A O 1
ATOM 3824 N N . SER A 1 485 ? -24.552 6.135 26.009 1.00 34.38 485 SER A N 1
ATOM 3825 C CA . SER A 1 485 ? -23.638 6.667 27.033 1.00 34.38 485 SER A CA 1
ATOM 3826 C C . SER A 1 485 ? -22.218 6.115 26.868 1.00 34.38 485 SER A C 1
ATOM 3828 O O . SER A 1 485 ? -21.989 4.932 26.609 1.00 34.38 485 SER A O 1
ATOM 3830 N N . ALA A 1 486 ? -21.216 6.959 27.111 1.00 33.78 486 ALA A N 1
ATOM 3831 C CA . ALA A 1 486 ? -19.811 6.558 27.222 1.00 33.78 486 ALA A CA 1
ATOM 3832 C C . ALA A 1 486 ? -19.543 5.527 28.351 1.00 33.78 486 ALA A C 1
ATOM 3834 O O . ALA A 1 486 ? -18.457 4.948 28.407 1.00 33.78 486 ALA A O 1
ATOM 3835 N N . GLY A 1 487 ? -20.526 5.276 29.227 1.00 32.06 487 GLY A N 1
ATOM 3836 C CA . GLY A 1 487 ? -20.517 4.213 30.234 1.00 32.06 487 GLY A CA 1
ATOM 3837 C C . GLY A 1 487 ? -20.671 2.818 29.625 1.00 32.06 487 GLY A C 1
ATOM 3838 O O . GLY A 1 487 ? -19.885 1.933 29.952 1.00 32.06 487 GLY A O 1
ATOM 3839 N N . ALA A 1 488 ? -21.569 2.648 28.645 1.00 33.97 488 ALA A N 1
ATOM 3840 C CA . ALA A 1 488 ? -21.744 1.403 27.882 1.00 33.97 488 ALA A CA 1
ATOM 3841 C C . ALA A 1 488 ? -20.482 0.982 27.098 1.00 33.97 488 ALA A C 1
ATOM 3843 O O . ALA A 1 488 ? -20.273 -0.198 26.829 1.00 33.97 488 ALA A O 1
ATOM 3844 N N . ARG A 1 489 ? -19.599 1.937 26.773 1.00 36.47 489 ARG A N 1
ATOM 3845 C CA . ARG A 1 489 ? -18.316 1.671 26.099 1.00 36.47 489 ARG A CA 1
ATOM 3846 C C . ARG A 1 489 ? -17.228 1.144 27.036 1.00 36.47 489 ARG A C 1
ATOM 3848 O O . ARG A 1 489 ? -16.477 0.273 26.621 1.00 36.47 489 ARG A O 1
ATOM 3855 N N . ARG A 1 490 ? -17.176 1.608 28.292 1.00 35.97 490 ARG A N 1
ATOM 3856 C CA . ARG A 1 490 ? -16.308 1.006 29.331 1.00 35.97 490 ARG A CA 1
ATOM 3857 C C . ARG A 1 490 ? -16.837 -0.350 29.782 1.00 35.97 490 ARG A C 1
ATOM 3859 O O . ARG A 1 490 ? -16.058 -1.208 30.175 1.00 35.97 490 ARG A O 1
ATOM 3866 N N . ILE A 1 491 ? -18.151 -0.551 29.640 1.00 33.94 491 ILE A N 1
ATOM 3867 C CA . ILE A 1 491 ? -18.834 -1.791 29.997 1.00 33.94 491 ILE A CA 1
ATOM 3868 C C . ILE A 1 491 ? -18.293 -3.022 29.229 1.00 33.94 491 ILE A C 1
ATOM 3870 O O . ILE A 1 491 ? -18.323 -4.148 29.718 1.00 33.94 491 ILE A O 1
ATOM 3874 N N . LEU A 1 492 ? -17.758 -2.810 28.025 1.00 35.94 492 LEU A N 1
ATOM 3875 C CA . LEU A 1 492 ? -17.333 -3.868 27.103 1.00 35.94 492 LEU A CA 1
ATOM 3876 C C . LEU A 1 492 ? -15.848 -4.257 27.223 1.00 35.94 492 LEU A C 1
ATOM 3878 O O . LEU A 1 492 ? -15.416 -5.188 26.548 1.00 35.94 492 LEU A O 1
ATOM 3882 N N . GLU A 1 493 ? -15.061 -3.570 28.058 1.00 34.50 493 GLU A N 1
ATOM 3883 C CA . GLU A 1 493 ? -13.605 -3.778 28.156 1.00 34.50 493 GLU A CA 1
ATOM 3884 C C . GLU A 1 493 ? -13.176 -4.706 29.312 1.00 34.50 493 GLU A C 1
ATOM 3886 O O . GLU A 1 493 ? -12.024 -5.134 29.341 1.00 34.50 493 GLU A O 1
ATOM 3891 N N . THR A 1 494 ? -14.075 -5.065 30.239 1.00 35.69 494 THR A N 1
ATOM 3892 C CA . THR A 1 494 ? -13.700 -5.710 31.520 1.00 35.69 494 THR A CA 1
ATOM 3893 C C . THR A 1 494 ? -14.256 -7.108 31.798 1.00 35.69 494 THR A C 1
ATOM 3895 O O . THR A 1 494 ? -13.860 -7.711 32.795 1.00 35.69 494 THR A O 1
ATOM 3898 N N . PHE A 1 495 ? -15.103 -7.686 30.943 1.00 30.20 495 PHE A N 1
ATOM 3899 C CA . PHE A 1 495 ? -15.645 -9.035 31.172 1.00 30.20 495 PHE A CA 1
ATOM 3900 C C . PHE A 1 495 ? -15.174 -10.054 30.133 1.00 30.20 495 PHE A C 1
ATOM 3902 O O . PHE A 1 495 ? -14.945 -9.724 28.971 1.00 30.20 495 PHE A O 1
ATOM 3909 N N . ARG A 1 496 ? -15.099 -11.334 30.538 1.00 29.81 496 ARG A N 1
ATOM 3910 C CA . ARG A 1 496 ? -15.111 -12.479 29.611 1.00 29.81 496 ARG A CA 1
ATOM 3911 C C . ARG A 1 496 ? -16.488 -12.565 28.949 1.00 29.81 496 ARG A C 1
ATOM 3913 O O . ARG A 1 496 ? -17.313 -13.399 29.298 1.00 29.81 496 ARG A O 1
ATOM 3920 N N . VAL A 1 497 ? -16.726 -11.659 28.015 1.00 28.52 497 VAL A N 1
ATOM 3921 C CA . VAL A 1 497 ? -17.813 -11.695 27.046 1.00 28.52 497 VAL A CA 1
ATOM 3922 C C . VAL A 1 497 ? -17.133 -11.773 25.691 1.00 28.52 497 VAL A C 1
ATOM 3924 O O . VAL A 1 497 ? -16.208 -11.013 25.408 1.00 28.52 497 VAL A O 1
ATOM 3927 N N . GLY A 1 498 ? -17.554 -12.720 24.861 1.00 26.77 498 GLY A N 1
ATOM 3928 C CA . GLY A 1 498 ? -17.148 -12.756 23.463 1.00 26.77 498 GLY A CA 1
ATOM 3929 C C . GLY A 1 498 ? -17.781 -11.586 22.776 1.00 26.77 498 GLY A C 1
ATOM 3930 O O . GLY A 1 498 ? -18.947 -11.633 22.404 1.00 26.77 498 GLY A O 1
ATOM 3931 N N . VAL A 1 499 ? -17.008 -10.526 22.639 1.00 27.62 499 VAL A N 1
ATOM 3932 C CA . VAL A 1 499 ? -17.325 -9.487 21.686 1.00 27.62 499 VAL A CA 1
ATOM 3933 C C . VAL A 1 499 ? -16.768 -9.980 20.358 1.00 27.62 499 VAL A C 1
ATOM 3935 O O . VAL A 1 499 ? -15.553 -10.084 20.192 1.00 27.62 499 VAL A O 1
ATOM 3938 N N . LEU A 1 500 ? -17.648 -10.277 19.401 1.00 29.30 500 LEU A N 1
ATOM 3939 C CA . LEU A 1 500 ? -17.276 -10.204 17.991 1.00 29.30 500 LEU A CA 1
ATOM 3940 C C . LEU A 1 500 ? -16.943 -8.735 17.712 1.00 29.30 500 LEU A C 1
ATOM 3942 O O . LEU A 1 500 ? -17.818 -7.919 17.439 1.00 29.30 500 LEU A O 1
ATOM 3946 N N . ARG A 1 501 ? -15.668 -8.385 17.891 1.00 28.75 501 ARG A N 1
ATOM 3947 C CA . ARG A 1 501 ? -15.110 -7.057 17.646 1.00 28.75 501 ARG A CA 1
ATOM 3948 C C . ARG A 1 501 ? -14.100 -7.181 16.520 1.00 28.75 501 ARG A C 1
ATOM 3950 O O . ARG A 1 501 ? -13.091 -7.849 16.713 1.00 28.75 501 ARG A O 1
ATOM 3957 N N . GLY A 1 502 ? -14.359 -6.553 15.375 1.00 33.50 502 GLY A N 1
ATOM 3958 C CA . GLY A 1 502 ? -13.329 -6.192 14.390 1.00 33.50 502 GLY A CA 1
ATOM 3959 C C . GLY A 1 502 ? -12.323 -7.280 13.993 1.00 33.50 502 GLY A C 1
ATOM 3960 O O . GLY A 1 502 ? -11.205 -6.961 13.616 1.00 33.50 502 GLY A O 1
ATOM 3961 N N . GLY A 1 503 ? -12.681 -8.564 14.081 1.00 28.20 503 GLY A N 1
ATOM 3962 C CA . GLY A 1 503 ? -11.970 -9.689 13.476 1.00 28.20 503 GLY A CA 1
ATOM 3963 C C . GLY A 1 503 ? -10.575 -9.977 14.015 1.00 28.20 503 GLY A C 1
ATOM 3964 O O . GLY A 1 503 ? -10.026 -11.012 13.656 1.00 28.20 503 GLY A O 1
ATOM 3965 N N . CYS A 1 504 ? -10.005 -9.166 14.899 1.00 25.67 504 CYS A N 1
ATOM 3966 C CA . CYS A 1 504 ? -8.751 -9.480 15.563 1.00 25.67 504 CYS A CA 1
ATOM 3967 C C . CYS A 1 504 ? -8.961 -10.580 16.611 1.00 25.67 504 CYS A C 1
ATOM 3969 O O . CYS A 1 504 ? -9.618 -10.386 17.631 1.00 25.67 504 CYS A O 1
ATOM 3971 N N . GLU A 1 505 ? -8.344 -11.727 16.350 1.00 24.81 505 GLU A N 1
ATOM 3972 C CA . GLU A 1 505 ? -8.027 -12.769 17.320 1.00 24.81 505 GLU A CA 1
ATOM 3973 C C . GLU A 1 505 ? -7.359 -12.125 18.552 1.00 24.81 505 GLU A C 1
ATOM 3975 O O . GLU A 1 505 ? -6.276 -11.544 18.456 1.00 24.81 505 GLU A O 1
ATOM 3980 N N . VAL A 1 506 ? -8.011 -12.181 19.717 1.00 28.23 506 VAL A N 1
ATOM 3981 C CA . VAL A 1 506 ? -7.341 -11.908 20.992 1.00 28.23 506 VAL A CA 1
ATOM 3982 C C . VAL A 1 506 ? -6.683 -13.216 21.417 1.00 28.23 506 VAL A C 1
ATOM 3984 O O . VAL A 1 506 ? -7.320 -14.065 22.038 1.00 28.23 506 VAL A O 1
ATOM 3987 N N . GLU A 1 507 ? -5.403 -13.391 21.082 1.00 26.67 507 GLU A N 1
ATOM 3988 C CA . GLU A 1 507 ? -4.545 -14.346 21.789 1.00 26.67 507 GLU A CA 1
ATOM 3989 C C . GLU A 1 507 ? -4.477 -13.912 23.260 1.00 26.67 507 GLU A C 1
ATOM 3991 O O . GLU A 1 507 ? -3.727 -13.009 23.637 1.00 26.67 507 GLU A O 1
ATOM 3996 N N . ILE A 1 508 ? -5.277 -14.547 24.114 1.00 30.70 508 ILE A N 1
ATOM 3997 C CA . ILE A 1 508 ? -5.020 -14.549 25.551 1.00 30.70 508 ILE A CA 1
ATOM 3998 C C . ILE A 1 508 ? -4.037 -15.688 25.795 1.00 30.70 508 ILE A C 1
ATOM 4000 O O . ILE A 1 508 ? -4.408 -16.860 25.732 1.00 30.70 508 ILE A O 1
ATOM 4004 N N . TRP A 1 509 ? -2.785 -15.343 26.093 1.00 26.27 509 TRP A N 1
ATOM 4005 C CA . TRP A 1 509 ? -1.842 -16.283 26.686 1.00 26.27 509 TRP A CA 1
ATOM 4006 C C . TRP A 1 509 ? -2.460 -16.864 27.964 1.00 26.27 509 TRP A C 1
ATOM 4008 O O . TRP A 1 509 ? -2.622 -16.174 28.969 1.00 26.27 509 TRP A O 1
ATOM 4018 N N . LYS A 1 510 ? -2.827 -18.147 27.915 1.00 27.02 510 LYS A N 1
ATOM 4019 C CA . LYS A 1 510 ? -2.991 -18.990 29.098 1.00 27.02 510 LYS A CA 1
ATOM 4020 C C . LYS A 1 510 ? -1.618 -19.583 29.406 1.00 27.02 510 LYS A C 1
ATOM 4022 O O . LYS A 1 510 ? -1.268 -20.628 28.869 1.00 27.02 510 LYS A O 1
ATOM 4027 N N . GLU A 1 511 ? -0.863 -18.946 30.289 1.00 29.02 511 GLU A N 1
ATOM 4028 C CA . GLU A 1 511 ? 0.100 -19.679 31.110 1.00 29.02 511 GLU A CA 1
ATOM 4029 C C . GLU A 1 511 ? -0.496 -19.844 32.507 1.00 29.02 511 GLU A C 1
ATOM 4031 O O . GLU A 1 511 ? -0.954 -18.879 33.116 1.00 29.02 511 GLU A O 1
ATOM 4036 N N . GLY A 1 512 ? -0.538 -21.095 32.972 1.00 30.56 512 GLY A N 1
ATOM 4037 C CA . GLY A 1 512 ? -0.966 -21.455 34.323 1.00 30.56 512 GLY A CA 1
ATOM 4038 C C . GLY A 1 512 ? -2.308 -22.181 34.429 1.00 30.56 512 GLY A C 1
ATOM 4039 O O . GLY A 1 512 ? -3.167 -21.731 35.173 1.00 30.56 512 GLY A O 1
ATOM 4040 N N . TYR A 1 513 ? -2.498 -23.292 33.703 1.00 30.44 513 TYR A N 1
ATOM 4041 C CA . TYR A 1 513 ? -3.237 -24.466 34.217 1.00 30.44 513 TYR A CA 1
ATOM 4042 C C . TYR A 1 513 ? -2.947 -25.705 33.342 1.00 30.44 513 TYR A C 1
ATOM 4044 O O . TYR A 1 513 ? -3.792 -26.201 32.598 1.00 30.44 513 TYR A O 1
ATOM 4052 N N . ARG A 1 514 ? -1.694 -26.168 33.378 1.00 33.44 514 ARG A N 1
ATOM 4053 C CA . ARG A 1 514 ? -1.335 -27.568 33.116 1.00 33.44 514 ARG A CA 1
ATOM 4054 C C . ARG A 1 514 ? -0.696 -28.089 34.392 1.00 33.44 514 ARG A C 1
ATOM 4056 O O . ARG A 1 514 ? 0.507 -27.985 34.547 1.00 33.44 514 ARG A O 1
ATOM 4063 N N . GLU A 1 515 ? -1.530 -28.574 35.292 1.00 37.53 515 GLU A N 1
ATOM 4064 C CA . GLU A 1 515 ? -1.245 -29.633 36.257 1.00 37.53 515 GLU A CA 1
ATOM 4065 C C . GLU A 1 515 ? -2.593 -29.978 36.910 1.00 37.53 515 GLU A C 1
ATOM 4067 O O . GLU A 1 515 ? -3.423 -29.096 37.095 1.00 37.53 515 GLU A O 1
ATOM 4072 N N . GLU A 1 516 ? -2.835 -31.265 37.159 1.00 32.16 516 GLU A N 1
ATOM 4073 C CA . GLU A 1 516 ? -4.084 -31.861 37.679 1.00 32.16 516 GLU A CA 1
ATOM 4074 C C . GLU A 1 516 ? -5.230 -32.178 36.702 1.00 32.16 516 GLU A C 1
ATOM 4076 O O . GLU A 1 516 ? -6.393 -31.998 37.040 1.00 32.16 516 GLU A O 1
ATOM 4081 N N . GLN A 1 517 ? -4.938 -32.807 35.557 1.00 31.05 517 GLN A N 1
ATOM 4082 C CA . GLN A 1 517 ? -5.768 -33.939 35.084 1.00 31.05 517 GLN A CA 1
ATOM 4083 C C . GLN A 1 517 ? -4.911 -35.039 34.437 1.00 31.05 517 GLN A C 1
ATOM 4085 O O . GLN A 1 517 ? -5.070 -35.398 33.275 1.00 31.05 517 GLN A O 1
ATOM 4090 N N . SER A 1 518 ? -3.992 -35.591 35.229 1.00 35.66 518 SER A N 1
ATOM 4091 C CA . SER A 1 518 ? -3.591 -36.994 35.104 1.00 35.66 518 SER A CA 1
ATOM 4092 C C . SER A 1 518 ? -3.725 -37.650 36.479 1.00 35.66 518 SER A C 1
ATOM 4094 O O . SER A 1 518 ? -2.760 -37.780 37.234 1.00 35.66 518 SER A O 1
ATOM 4096 N N . ARG A 1 519 ? -4.967 -37.988 36.818 1.00 34.59 519 ARG A N 1
ATOM 4097 C CA . ARG A 1 519 ? -5.289 -39.165 37.616 1.00 34.59 519 ARG A CA 1
ATOM 4098 C C . ARG A 1 519 ? -6.131 -40.072 36.744 1.00 34.59 519 ARG A C 1
ATOM 4100 O O . ARG A 1 519 ? -7.012 -39.512 36.053 1.00 34.59 519 ARG A O 1
#

pLDDT: mean 73.32, std 27.33, range [20.88, 98.81]

Organism: NCBI:txid565419